Protein AF-A0A9N9GGY7-F1 (afdb_monomer)

Sequence (644 aa):
ASGQHFQDEKFLPKNSSLWRVQKPDIDGEIVWMRIKDICQTPHLFVYENGQAYPEVLQGIVGNCWLVSALTILAAHPTLLHRVIPRWKLQDWSHSTDPGILHTKTFLRDNENHPGIFRFRFYRFGQWIEVVVDDYLPTVNGKLIYAHARNPNEFWCALVEKAYAKLCGCYEALESGSTSDAIVDFTGTVPETLDLERDEGGKINGYTDIELLKYLNKASKTDALMSCSINVPEELQLEGKLTNGLVLGHAYGIKQIYKLKHGLLLMKLHNPWGSGEWNGAWSDDSPEWKNVNEAERKKLALKVADDGDFWMSYEDFIANFSSLTICRHLNVSWYVPGPKWGIRIFEGQWSKKDNTAGGCINNTDTFHQNPQYAFSLTKTTTIIAALMQQDTRDHRLDGVENHTIGFICLRVEDNRVTRIHKPLYDVVSQVIYSDAREVTSSLTLKSGRYVLIPSTFDAGEEGGFLLRLFSSSQLNVIRLTDDVPKKKWYTGKNSDFVGMARVKIMGLNLTHELGSADLNTTLRLLDTKNGKLVNEFSAQAPINDLIGREYVFYVCDPQNAKFKIELLEKSMVKKGTPIGEVSFDISKFTEESRESKFFELTKRVLKVIKTTTVTDDKRKSGEKIVSADLGDLTVRIMYCNGLNG

Structure (mmCIF, N/CA/C/O backbone):
data_AF-A0A9N9GGY7-F1
#
_entry.id   AF-A0A9N9GGY7-F1
#
loop_
_atom_site.group_PDB
_atom_site.id
_atom_site.type_symbol
_atom_site.label_atom_id
_atom_site.label_alt_id
_atom_site.label_comp_id
_atom_site.label_asym_id
_atom_site.label_entity_id
_atom_site.label_seq_id
_atom_site.pdbx_PDB_ins_code
_atom_site.Cartn_x
_atom_site.Cartn_y
_atom_site.Cartn_z
_atom_site.occupancy
_atom_site.B_iso_or_equiv
_atom_site.auth_seq_id
_atom_site.auth_comp_id
_atom_site.auth_asym_id
_atom_site.auth_atom_id
_atom_site.pdbx_PDB_model_num
ATOM 1 N N . ALA A 1 1 ? 10.457 -34.238 -22.328 1.00 53.88 1 ALA A N 1
ATOM 2 C CA . ALA A 1 1 ? 10.155 -32.866 -22.780 1.00 53.88 1 ALA A CA 1
ATOM 3 C C . ALA A 1 1 ? 9.812 -32.931 -24.262 1.00 53.88 1 ALA A C 1
ATOM 5 O O . ALA A 1 1 ? 10.445 -33.713 -24.956 1.00 53.88 1 ALA A O 1
ATOM 6 N N . SER A 1 2 ? 8.815 -32.179 -24.730 1.00 60.44 2 SER A N 1
ATOM 7 C CA . SER A 1 2 ? 8.347 -32.183 -26.129 1.00 60.44 2 SER A CA 1
ATOM 8 C C . SER A 1 2 ? 9.326 -31.538 -27.122 1.00 60.44 2 SER A C 1
ATOM 10 O O . SER A 1 2 ? 9.081 -31.591 -28.321 1.00 60.44 2 SER A O 1
ATOM 12 N N . GLY A 1 3 ? 10.412 -30.915 -26.642 1.00 68.50 3 GLY A N 1
ATOM 13 C CA . GLY A 1 3 ? 11.364 -30.169 -27.476 1.00 68.50 3 GLY A CA 1
ATOM 14 C C . GLY A 1 3 ? 10.823 -28.830 -27.992 1.00 68.50 3 GLY A C 1
ATOM 15 O O . GLY A 1 3 ? 11.491 -28.171 -28.775 1.00 68.50 3 GLY A O 1
ATOM 16 N N . GLN A 1 4 ? 9.623 -28.429 -27.562 1.00 77.12 4 GLN A N 1
ATOM 17 C CA . GLN A 1 4 ? 8.985 -27.171 -27.942 1.00 77.12 4 GLN A CA 1
ATOM 18 C C . GLN A 1 4 ? 9.178 -26.119 -26.845 1.00 77.12 4 GLN A C 1
ATOM 20 O O . GLN A 1 4 ? 9.103 -26.445 -25.656 1.00 77.12 4 GLN A O 1
ATOM 25 N N . HIS A 1 5 ? 9.396 -24.863 -27.242 1.00 86.19 5 HIS A N 1
ATOM 26 C CA . HIS A 1 5 ? 9.394 -23.732 -26.313 1.00 86.19 5 HIS A CA 1
ATOM 27 C C . HIS A 1 5 ? 8.000 -23.547 -25.708 1.00 86.19 5 HIS A C 1
ATOM 29 O O . HIS A 1 5 ? 6.986 -23.739 -26.383 1.00 86.19 5 HIS A O 1
ATOM 35 N N . PHE A 1 6 ? 7.950 -23.149 -24.440 1.00 93.75 6 PHE A N 1
ATOM 36 C CA . PHE A 1 6 ? 6.700 -22.911 -23.731 1.00 93.75 6 PHE A CA 1
ATOM 37 C C . PHE A 1 6 ? 5.877 -21.818 -24.421 1.00 93.75 6 PHE A C 1
ATOM 39 O O . PHE A 1 6 ? 6.426 -20.813 -24.866 1.00 93.75 6 PHE A O 1
ATOM 46 N N . GLN A 1 7 ? 4.567 -22.013 -24.521 1.00 95.12 7 GLN A N 1
ATOM 47 C CA . GLN A 1 7 ? 3.625 -20.997 -24.973 1.00 95.12 7 GLN A CA 1
ATOM 48 C C . GLN A 1 7 ? 2.514 -20.892 -23.934 1.00 95.12 7 GLN A C 1
ATOM 50 O O . GLN A 1 7 ? 1.951 -21.897 -23.502 1.00 95.12 7 GLN A O 1
ATOM 55 N N . ASP A 1 8 ? 2.219 -19.672 -23.519 1.00 96.19 8 ASP A N 1
ATOM 56 C CA . ASP A 1 8 ? 1.268 -19.384 -22.466 1.00 96.19 8 ASP A CA 1
ATOM 57 C C . ASP A 1 8 ? -0.163 -19.396 -23.005 1.00 96.19 8 ASP A C 1
ATOM 59 O O . ASP A 1 8 ? -0.653 -18.430 -23.591 1.00 96.19 8 ASP A O 1
ATOM 63 N N . GLU A 1 9 ? -0.871 -20.496 -22.766 1.00 95.50 9 GLU A N 1
ATOM 64 C CA . GLU A 1 9 ? -2.261 -20.673 -23.198 1.00 95.50 9 GLU A CA 1
ATOM 65 C C . GLU A 1 9 ? -3.229 -19.659 -22.561 1.00 95.50 9 GLU A C 1
ATOM 67 O O . GLU A 1 9 ? -4.305 -19.407 -23.102 1.00 95.50 9 GLU A O 1
ATOM 72 N N . LYS A 1 10 ? -2.855 -19.058 -21.421 1.00 94.88 10 LYS A N 1
ATOM 73 C CA . LYS A 1 10 ? -3.687 -18.083 -20.696 1.00 94.88 10 LYS A CA 1
ATOM 74 C C . LYS A 1 10 ? -3.379 -16.632 -21.064 1.00 94.88 10 LYS A C 1
ATOM 76 O O . LYS A 1 10 ? -4.157 -15.755 -20.704 1.00 94.88 10 LYS A O 1
ATOM 81 N N . PHE A 1 11 ? -2.273 -16.370 -21.757 1.00 97.12 11 PHE A N 1
ATOM 82 C CA . PHE A 1 11 ? -1.867 -15.029 -22.181 1.00 97.12 11 PHE A CA 1
ATOM 83 C C . PHE A 1 11 ? -1.148 -15.102 -23.529 1.00 97.12 11 PHE A C 1
ATOM 85 O O . PHE A 1 11 ? 0.064 -14.938 -23.643 1.00 97.12 11 PHE A O 1
ATOM 92 N N . LEU A 1 12 ? -1.935 -15.416 -24.557 1.00 96.88 12 LEU A N 1
ATOM 93 C CA . LEU A 1 12 ? -1.436 -15.679 -25.903 1.00 96.88 12 LEU A CA 1
ATOM 94 C C . LEU A 1 12 ? -0.832 -14.416 -26.547 1.00 96.88 12 LEU A C 1
ATOM 96 O O . LEU A 1 12 ? -1.316 -13.313 -26.278 1.00 96.88 12 LEU A O 1
ATOM 100 N N . PRO A 1 13 ? 0.138 -14.559 -27.466 1.00 96.62 13 PRO A N 1
ATOM 101 C CA . PRO A 1 13 ? 0.704 -13.451 -28.236 1.00 96.62 13 PRO A CA 1
ATOM 102 C C . PRO A 1 13 ? -0.291 -12.940 -29.297 1.00 96.62 13 PRO A C 1
ATOM 104 O O . PRO A 1 13 ? -0.178 -13.229 -30.486 1.00 96.62 13 PRO A O 1
ATOM 107 N N . LYS A 1 14 ? -1.332 -12.230 -28.856 1.00 95.50 14 LYS A N 1
ATOM 108 C CA . LYS A 1 14 ? -2.414 -11.689 -29.694 1.00 95.50 14 LYS A CA 1
ATOM 109 C C . LYS A 1 14 ? -2.867 -10.320 -29.200 1.00 95.50 14 LYS A C 1
ATOM 111 O O . LYS A 1 14 ? -2.635 -9.960 -28.049 1.00 95.50 14 LYS A O 1
ATOM 116 N N . ASN A 1 15 ? -3.595 -9.600 -30.051 1.00 94.19 15 ASN A N 1
ATOM 117 C CA . ASN A 1 15 ? -4.080 -8.247 -29.766 1.00 94.19 15 ASN A CA 1
ATOM 118 C C . ASN A 1 15 ? -4.871 -8.146 -28.457 1.00 94.19 15 ASN A C 1
ATOM 120 O O . ASN A 1 15 ? -4.660 -7.198 -27.720 1.00 94.19 15 ASN A O 1
ATOM 124 N N . SER A 1 16 ? -5.685 -9.148 -28.098 1.00 94.12 16 SER A N 1
ATOM 125 C CA . SER A 1 16 ? -6.466 -9.115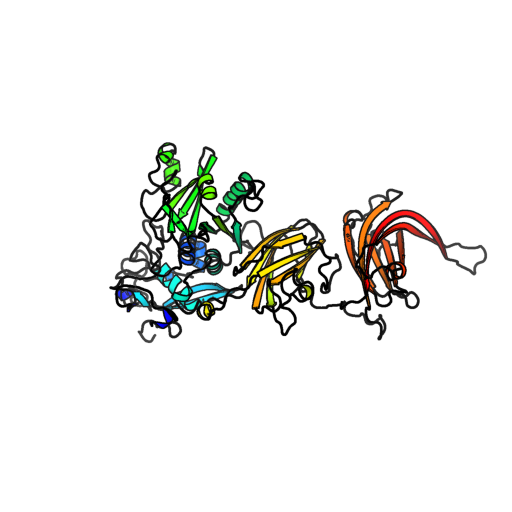 -26.846 1.00 94.12 16 SER A CA 1
ATOM 126 C C . SER A 1 16 ? -5.619 -9.110 -25.566 1.00 94.12 16 SER A C 1
ATOM 128 O O . SER A 1 16 ? -6.142 -8.838 -24.492 1.00 94.12 16 SER A O 1
ATOM 130 N N . SER A 1 17 ? -4.342 -9.492 -25.660 1.00 96.19 17 SER A N 1
ATOM 131 C CA . SER A 1 17 ? -3.378 -9.428 -24.553 1.00 96.19 17 SER A CA 1
ATOM 132 C C . SER A 1 17 ? -2.700 -8.056 -24.478 1.00 96.19 17 SER A C 1
ATOM 134 O O . SER A 1 17 ? -2.134 -7.704 -23.448 1.00 96.19 17 SER A O 1
ATOM 136 N N . LEU A 1 18 ? -2.771 -7.275 -25.558 1.00 94.94 18 LEU A N 1
ATOM 137 C CA . LEU A 1 18 ? -2.238 -5.921 -25.656 1.00 94.94 18 LEU A CA 1
ATOM 138 C C . LEU A 1 18 ? -3.309 -4.889 -25.285 1.00 94.94 18 LEU A C 1
ATOM 140 O O . LEU A 1 18 ? -3.083 -4.086 -24.388 1.00 94.94 18 LEU A O 1
ATOM 144 N N . TRP A 1 19 ? -4.483 -4.968 -25.915 1.00 92.06 19 TRP A N 1
ATOM 145 C CA . TRP A 1 19 ? -5.620 -4.072 -25.700 1.00 92.06 19 TRP A CA 1
ATOM 146 C C . TRP A 1 19 ? -6.959 -4.794 -25.901 1.00 92.06 19 TRP A C 1
ATOM 148 O O . TRP A 1 19 ? -7.061 -5.791 -26.623 1.00 92.06 19 TRP A O 1
ATOM 158 N N . ARG A 1 20 ? -8.006 -4.270 -25.270 1.00 88.25 20 ARG A N 1
ATOM 159 C CA . ARG A 1 20 ? -9.410 -4.654 -25.434 1.00 88.25 20 ARG A CA 1
ATOM 160 C C . ARG A 1 20 ? -10.246 -3.517 -26.008 1.00 88.25 20 ARG A C 1
ATOM 162 O O . ARG A 1 20 ? -11.135 -3.806 -26.804 1.00 88.25 20 ARG A O 1
ATOM 169 N N . VAL A 1 21 ? -9.966 -2.269 -25.624 1.00 85.62 21 VAL A N 1
ATOM 170 C CA . VAL A 1 21 ? -10.785 -1.110 -26.003 1.00 85.62 21 VAL A CA 1
ATOM 171 C C . VAL A 1 21 ? -10.124 -0.340 -27.138 1.00 85.62 21 VAL A C 1
ATOM 173 O O . VAL A 1 21 ? -10.692 -0.254 -28.229 1.00 85.62 21 VAL A O 1
ATOM 176 N N . GLN A 1 22 ? -8.909 0.161 -26.926 1.00 81.69 22 GLN A N 1
ATOM 177 C CA . GLN A 1 22 ? -8.227 1.035 -27.871 1.00 81.69 22 GLN A CA 1
ATOM 178 C C . GLN A 1 22 ? -6.884 0.452 -28.312 1.00 81.69 22 GLN A C 1
ATOM 180 O O . GLN A 1 22 ? -6.015 0.118 -27.513 1.00 81.69 22 GLN A O 1
ATOM 185 N N . LYS A 1 23 ? -6.690 0.350 -29.633 1.00 86.75 23 LYS A N 1
ATOM 186 C CA . LYS A 1 23 ? -5.376 0.013 -30.188 1.00 86.75 23 LYS A CA 1
ATOM 187 C C . LYS A 1 23 ? -4.402 1.167 -29.885 1.00 86.75 23 LYS A C 1
ATOM 189 O O . LYS A 1 23 ? -4.764 2.305 -30.185 1.00 86.75 23 LYS A O 1
ATOM 194 N N . PRO A 1 24 ? -3.182 0.890 -29.387 1.00 84.44 24 PRO A N 1
ATOM 195 C CA . PRO A 1 24 ? -2.157 1.913 -29.208 1.00 84.44 24 PRO A CA 1
ATOM 196 C C . PRO A 1 24 ? -1.877 2.660 -30.514 1.00 84.44 24 PRO A C 1
ATOM 198 O O . PRO A 1 24 ? -1.755 2.032 -31.573 1.00 84.44 24 PRO A O 1
ATOM 201 N N . ASP A 1 25 ? -1.764 3.983 -30.425 1.00 85.94 25 ASP A N 1
ATOM 202 C CA . ASP A 1 25 ? -1.368 4.831 -31.546 1.00 85.94 25 ASP A CA 1
ATOM 203 C C . ASP A 1 25 ? 0.149 4.716 -31.747 1.00 85.94 25 ASP A C 1
ATOM 205 O O . ASP A 1 25 ? 0.944 5.347 -31.051 1.00 85.94 25 ASP A O 1
ATOM 209 N N . ILE A 1 26 ? 0.555 3.798 -32.623 1.00 87.94 26 ILE A N 1
ATOM 210 C CA . ILE A 1 26 ? 1.958 3.521 -32.927 1.00 87.94 26 ILE A CA 1
ATOM 211 C C . ILE A 1 26 ? 2.148 3.309 -34.425 1.00 87.94 26 ILE A C 1
ATOM 213 O O . ILE A 1 26 ? 1.407 2.561 -35.072 1.00 87.94 26 ILE A O 1
ATOM 217 N N . ASP A 1 27 ? 3.195 3.934 -34.957 1.00 87.38 27 ASP A N 1
ATOM 218 C CA . ASP A 1 27 ? 3.626 3.750 -36.335 1.00 87.38 27 ASP A CA 1
ATOM 219 C C . ASP A 1 27 ? 4.287 2.378 -36.515 1.00 87.38 27 ASP A C 1
ATOM 221 O O . ASP A 1 27 ? 5.398 2.126 -36.045 1.00 87.38 27 ASP A O 1
ATOM 225 N N . GLY A 1 28 ? 3.609 1.489 -37.240 1.00 89.88 28 GLY A N 1
ATOM 226 C CA . GLY A 1 28 ? 4.115 0.167 -37.607 1.00 89.88 28 GLY A CA 1
ATOM 227 C C . GLY A 1 28 ? 3.215 -0.987 -37.168 1.00 89.88 28 GLY A C 1
ATOM 228 O O . GLY A 1 28 ? 2.202 -0.820 -36.487 1.00 89.88 28 GLY A O 1
ATOM 229 N N . GLU A 1 29 ? 3.573 -2.193 -37.605 1.00 93.38 29 GLU A N 1
ATOM 230 C CA . GLU A 1 29 ? 2.878 -3.417 -37.210 1.00 93.38 29 GLU A CA 1
ATOM 231 C C . GLU A 1 29 ? 3.470 -3.966 -35.910 1.00 93.38 29 GLU A C 1
ATOM 233 O O . GLU A 1 29 ? 4.682 -4.165 -35.805 1.00 93.38 29 GLU A O 1
ATOM 238 N N . ILE A 1 30 ? 2.603 -4.224 -34.925 1.00 95.88 30 ILE A N 1
ATOM 239 C CA . ILE A 1 30 ? 3.008 -4.865 -33.675 1.00 95.88 30 ILE A CA 1
ATOM 240 C C . ILE A 1 30 ? 3.144 -6.365 -33.922 1.00 95.88 30 ILE A C 1
ATOM 242 O O . ILE A 1 30 ? 2.159 -7.047 -34.207 1.00 95.88 30 ILE A O 1
ATOM 246 N N . VAL A 1 31 ? 4.356 -6.882 -33.744 1.00 96.88 31 VAL A N 1
ATOM 247 C CA . VAL A 1 31 ? 4.686 -8.300 -33.887 1.00 96.88 31 VAL A CA 1
ATOM 248 C C . VAL A 1 31 ? 5.181 -8.836 -32.550 1.00 96.88 31 VAL A C 1
ATOM 250 O O . VAL A 1 31 ? 6.067 -8.259 -31.918 1.00 96.88 31 VAL A O 1
ATOM 253 N N . TRP A 1 32 ? 4.626 -9.960 -32.106 1.00 97.88 32 TRP A N 1
ATOM 254 C CA . TRP A 1 32 ? 5.144 -10.679 -30.945 1.00 97.88 32 TRP A CA 1
ATOM 255 C C . TRP A 1 32 ? 6.344 -11.527 -31.365 1.00 97.88 32 TRP A C 1
ATOM 257 O O . TRP A 1 32 ? 6.201 -12.427 -32.190 1.00 97.88 32 TRP A O 1
ATOM 267 N N . MET A 1 33 ? 7.513 -11.266 -30.787 1.00 97.75 33 MET A N 1
ATOM 268 C CA . MET A 1 33 ? 8.752 -11.992 -31.088 1.00 97.75 33 MET A CA 1
ATOM 269 C C . MET A 1 33 ? 9.277 -12.690 -29.834 1.00 97.75 33 MET A C 1
ATOM 271 O O . MET A 1 33 ? 9.121 -12.166 -28.732 1.00 97.75 33 MET A O 1
ATOM 275 N N . ARG A 1 34 ? 9.885 -13.876 -29.971 1.00 96.56 34 ARG A N 1
ATOM 276 C CA . ARG A 1 34 ? 10.609 -14.500 -28.850 1.00 96.56 34 ARG A CA 1
ATOM 277 C C . ARG A 1 34 ? 11.863 -13.683 -28.567 1.00 96.56 34 ARG A C 1
ATOM 279 O O . ARG A 1 34 ? 12.460 -13.145 -29.495 1.00 96.56 34 ARG A O 1
ATOM 286 N N . ILE A 1 35 ? 12.339 -13.686 -27.326 1.00 95.88 35 ILE A N 1
ATOM 287 C CA . ILE A 1 35 ? 13.597 -13.007 -26.972 1.00 95.88 35 ILE A CA 1
ATOM 288 C C . ILE A 1 35 ? 14.769 -13.497 -27.832 1.00 95.88 35 ILE A C 1
ATOM 290 O O . ILE A 1 35 ? 15.585 -12.682 -28.259 1.00 95.88 35 ILE A O 1
ATOM 294 N N . LYS A 1 36 ? 14.805 -14.790 -28.177 1.00 92.12 36 LYS A N 1
ATOM 295 C CA . LYS A 1 36 ? 15.852 -15.343 -29.047 1.00 92.12 36 LYS A CA 1
ATOM 296 C C . LYS A 1 36 ? 15.897 -14.753 -30.458 1.00 92.12 36 LYS A C 1
ATOM 298 O O . LYS A 1 36 ? 16.959 -14.728 -31.072 1.00 92.12 36 LYS A O 1
ATOM 303 N N . ASP A 1 37 ? 14.762 -14.252 -30.944 1.00 94.31 37 ASP A N 1
ATOM 304 C CA . ASP A 1 37 ? 14.644 -13.614 -32.258 1.00 94.31 37 ASP A CA 1
ATOM 305 C C . ASP A 1 37 ? 14.967 -12.106 -32.190 1.00 94.31 37 ASP A C 1
ATOM 307 O O . ASP A 1 37 ? 15.123 -11.459 -33.223 1.00 94.31 37 ASP A O 1
ATOM 311 N N . ILE A 1 38 ? 15.059 -11.543 -30.977 1.00 94.25 38 ILE A N 1
ATOM 312 C CA . ILE A 1 38 ? 15.323 -10.120 -30.706 1.00 94.25 38 ILE A CA 1
ATOM 313 C C . ILE A 1 38 ? 16.796 -9.901 -30.322 1.00 94.25 38 ILE A C 1
ATOM 315 O O . ILE A 1 38 ? 17.417 -8.932 -30.757 1.00 94.25 38 ILE A O 1
ATOM 319 N N . CYS A 1 39 ? 17.368 -10.788 -29.502 1.00 92.06 39 CYS A N 1
ATOM 320 C CA . CYS A 1 39 ? 18.697 -10.642 -28.912 1.00 92.06 39 CYS A CA 1
ATOM 321 C C . CYS A 1 39 ? 19.511 -11.938 -29.023 1.00 92.06 39 CYS A C 1
ATOM 323 O O . CYS A 1 39 ? 18.996 -13.036 -28.823 1.00 92.06 39 CYS A O 1
ATOM 325 N N . GLN A 1 40 ? 20.808 -11.802 -29.321 1.00 88.44 40 GLN A N 1
ATOM 326 C CA . GLN A 1 40 ? 21.732 -12.935 -29.460 1.00 88.44 40 GLN A CA 1
ATOM 327 C C . GLN A 1 40 ? 22.234 -13.471 -28.114 1.00 88.44 40 GLN A C 1
ATOM 329 O O . GLN A 1 40 ? 22.435 -14.675 -27.967 1.00 88.44 40 GLN A O 1
ATOM 334 N N . THR A 1 41 ? 22.446 -12.584 -27.140 1.00 88.31 41 THR A N 1
ATOM 335 C CA . THR A 1 41 ? 22.984 -12.914 -25.810 1.00 88.31 41 THR A CA 1
ATOM 336 C C . THR A 1 41 ? 22.065 -12.368 -24.717 1.00 88.31 41 THR A C 1
ATOM 338 O O . THR A 1 41 ? 22.467 -11.467 -23.975 1.00 88.31 41 THR A O 1
ATOM 341 N N . PRO A 1 42 ? 20.809 -12.841 -24.643 1.00 92.38 42 PRO A N 1
ATOM 342 C CA . PRO A 1 42 ? 19.864 -12.342 -23.660 1.00 92.38 42 PRO A CA 1
ATOM 343 C C . PRO A 1 42 ? 20.249 -12.789 -22.253 1.00 92.38 42 PRO A C 1
ATOM 345 O O . PRO A 1 42 ? 20.777 -13.886 -22.054 1.00 92.38 42 PRO A O 1
ATOM 348 N N . HIS A 1 43 ? 19.926 -11.934 -21.292 1.00 91.44 43 HIS A N 1
ATOM 349 C CA . HIS A 1 43 ? 20.014 -12.179 -19.866 1.00 91.44 43 HIS A CA 1
ATOM 350 C C . HIS A 1 43 ? 18.802 -11.584 -19.153 1.00 91.44 43 HIS A C 1
ATOM 352 O O . HIS A 1 43 ? 18.242 -10.562 -19.556 1.00 91.44 43 HIS A O 1
ATOM 358 N N . LEU A 1 44 ? 18.412 -12.189 -18.035 1.00 91.38 44 LEU A N 1
ATOM 359 C CA . LEU A 1 44 ? 17.510 -11.540 -17.094 1.00 91.38 44 LEU A CA 1
ATOM 360 C C . LEU A 1 44 ? 18.190 -10.323 -16.475 1.00 91.38 44 LEU A C 1
ATOM 362 O O . LEU A 1 44 ? 17.573 -9.271 -16.443 1.00 91.38 44 LEU A O 1
ATOM 366 N N . PHE A 1 45 ? 19.443 -10.459 -16.039 1.00 89.12 45 PHE A N 1
ATOM 367 C CA . PHE A 1 45 ? 20.226 -9.375 -15.449 1.00 89.12 45 PHE A CA 1
ATOM 368 C C . PHE A 1 45 ? 21.625 -9.333 -16.046 1.00 89.12 45 PHE A C 1
ATOM 370 O O . PHE A 1 45 ? 22.333 -10.342 -16.032 1.00 89.12 45 PHE A O 1
ATOM 377 N N . VAL A 1 46 ? 22.052 -8.157 -16.499 1.00 85.81 46 VAL A N 1
ATOM 378 C CA . VAL A 1 46 ? 23.421 -7.945 -16.979 1.00 85.81 46 VAL A CA 1
ATOM 379 C C . VAL A 1 46 ? 24.271 -7.371 -15.845 1.00 85.81 46 VAL A C 1
ATOM 381 O O . VAL A 1 46 ? 23.865 -6.447 -15.144 1.00 85.81 46 VAL A O 1
ATOM 384 N N . TYR A 1 47 ? 25.459 -7.946 -15.644 1.00 77.50 47 TYR A N 1
ATOM 385 C CA . TYR A 1 47 ? 26.409 -7.508 -14.623 1.00 77.50 47 TYR A CA 1
ATOM 386 C C . TYR A 1 47 ? 27.622 -6.859 -15.276 1.00 77.50 47 TYR A C 1
ATOM 388 O O . TYR A 1 47 ? 28.362 -7.506 -16.015 1.00 77.50 47 TYR A O 1
ATOM 396 N N . GLU A 1 48 ? 27.886 -5.611 -14.914 1.00 70.31 48 GLU A N 1
ATOM 397 C CA . GLU A 1 48 ? 29.093 -4.889 -15.296 1.00 70.31 48 GLU A CA 1
ATOM 398 C C . GLU A 1 48 ? 29.969 -4.716 -14.050 1.00 70.31 48 GLU A C 1
ATOM 400 O O . GLU A 1 48 ? 29.517 -4.260 -13.001 1.00 70.31 48 GLU A O 1
ATOM 405 N N . ASN A 1 49 ? 31.234 -5.147 -14.116 1.00 65.00 49 ASN A N 1
ATOM 406 C CA . ASN A 1 49 ? 32.174 -5.099 -12.982 1.00 65.00 49 ASN A CA 1
ATOM 407 C C . ASN A 1 49 ? 31.653 -5.761 -11.685 1.00 65.00 49 ASN A C 1
ATOM 409 O O . ASN A 1 49 ? 31.987 -5.345 -10.575 1.00 65.00 49 ASN A O 1
ATOM 413 N N . GLY A 1 50 ? 30.832 -6.808 -11.815 1.00 64.81 50 GLY A N 1
ATOM 414 C CA . GLY A 1 50 ? 30.265 -7.544 -10.681 1.00 64.81 50 GLY A CA 1
ATOM 415 C C . GLY A 1 50 ? 29.069 -6.865 -10.004 1.00 64.81 50 GLY A C 1
ATOM 416 O O . GLY A 1 50 ? 28.598 -7.371 -8.984 1.00 64.81 50 GLY A O 1
ATOM 417 N N . GLN A 1 51 ? 28.553 -5.765 -10.560 1.00 62.22 51 GLN A N 1
ATOM 418 C CA . GLN A 1 51 ? 27.327 -5.104 -10.109 1.00 62.22 51 GLN A CA 1
ATOM 419 C C . GLN A 1 51 ? 26.294 -5.075 -11.240 1.00 62.22 51 GLN A C 1
ATOM 421 O O . GLN A 1 51 ? 26.639 -4.891 -12.402 1.00 62.22 51 GLN A O 1
ATOM 426 N N . ALA A 1 52 ? 25.028 -5.302 -10.897 1.00 67.88 52 ALA A N 1
ATOM 427 C CA . ALA A 1 52 ? 23.920 -5.070 -11.814 1.00 67.88 52 ALA A CA 1
ATOM 428 C C . ALA A 1 52 ? 23.386 -3.661 -11.553 1.00 67.88 52 ALA A C 1
ATOM 430 O O . ALA A 1 52 ? 23.141 -3.310 -10.394 1.00 67.88 52 ALA A O 1
ATOM 431 N N . TYR A 1 53 ? 23.179 -2.891 -12.617 1.00 67.56 53 TYR A N 1
ATOM 432 C CA . TYR A 1 53 ? 22.503 -1.595 -12.573 1.00 67.56 53 TYR A CA 1
ATOM 433 C C . TYR A 1 53 ? 21.249 -1.667 -13.447 1.00 67.56 53 TYR A C 1
ATOM 435 O O . TYR A 1 53 ? 21.245 -1.120 -14.546 1.00 67.56 53 TYR A O 1
ATOM 443 N N . PRO A 1 54 ? 20.209 -2.396 -13.003 1.00 71.38 54 PRO A N 1
ATOM 444 C CA . PRO A 1 54 ? 19.010 -2.563 -13.804 1.00 71.38 54 PRO A CA 1
ATOM 445 C C . PRO A 1 54 ? 18.286 -1.216 -13.929 1.00 71.38 54 PRO A C 1
ATOM 447 O O . PRO A 1 54 ? 17.614 -0.763 -13.003 1.00 71.38 54 PRO A O 1
ATOM 450 N N . GLU A 1 55 ? 18.458 -0.563 -15.073 1.00 79.56 55 GLU A N 1
ATOM 451 C CA . GLU A 1 55 ? 17.786 0.683 -15.435 1.00 79.56 55 GLU A CA 1
ATOM 452 C C . GLU A 1 55 ? 16.562 0.355 -16.283 1.00 79.56 55 GLU A C 1
ATOM 454 O O . GLU A 1 55 ? 16.691 -0.259 -17.343 1.00 79.56 55 GLU A O 1
ATOM 459 N N . VAL A 1 56 ? 15.381 0.752 -15.811 1.00 87.25 56 VAL A N 1
ATOM 460 C CA . VAL A 1 56 ? 14.104 0.464 -16.470 1.00 87.25 56 VAL A CA 1
ATOM 461 C C . VAL A 1 56 ? 13.602 1.721 -17.158 1.00 87.25 56 VAL A C 1
ATOM 463 O O . VAL A 1 56 ? 13.527 2.776 -16.534 1.00 87.25 56 VAL A O 1
ATOM 466 N N . LEU A 1 57 ? 13.241 1.584 -18.429 1.00 89.19 57 LEU A N 1
ATOM 467 C CA . LEU A 1 57 ? 12.683 2.645 -19.252 1.00 89.19 57 LEU A CA 1
ATOM 468 C C . LEU A 1 57 ? 11.220 2.342 -19.562 1.00 89.19 57 LEU A C 1
ATOM 470 O O . LEU A 1 57 ? 10.862 1.196 -19.852 1.00 89.19 57 LEU A O 1
ATOM 474 N N . GLN A 1 58 ? 10.380 3.374 -19.509 1.00 91.50 58 GLN A N 1
ATOM 475 C CA . GLN A 1 58 ? 8.980 3.280 -19.913 1.00 91.50 58 GLN A CA 1
ATOM 476 C C . GLN A 1 58 ? 8.858 3.106 -21.435 1.00 91.50 58 GLN A C 1
ATOM 478 O O . GLN A 1 58 ? 9.614 3.692 -22.209 1.00 91.50 58 GLN A O 1
ATOM 483 N N . GLY A 1 59 ? 7.896 2.283 -21.858 1.00 91.81 59 GLY A N 1
ATOM 484 C CA . GLY A 1 59 ? 7.504 2.157 -23.262 1.00 91.81 59 GLY A CA 1
ATOM 485 C C . GLY A 1 59 ? 6.333 3.070 -23.633 1.00 91.81 59 GLY A C 1
ATOM 486 O O . GLY A 1 59 ? 6.165 4.151 -23.081 1.00 91.81 59 GLY A O 1
ATOM 487 N N . ILE A 1 60 ? 5.490 2.616 -24.561 1.00 89.75 60 ILE A N 1
ATOM 488 C CA . ILE A 1 60 ? 4.391 3.416 -25.126 1.00 89.75 60 ILE A CA 1
ATOM 489 C C . ILE A 1 60 ? 3.143 3.510 -24.243 1.00 89.75 60 ILE A C 1
ATOM 491 O O . ILE A 1 60 ? 2.272 4.329 -24.506 1.00 89.75 60 ILE A O 1
ATOM 495 N N . VAL A 1 61 ? 3.007 2.640 -23.242 1.00 89.00 61 VAL A N 1
ATOM 496 C CA . VAL A 1 61 ? 1.832 2.637 -22.362 1.00 89.00 61 VAL A CA 1
ATOM 497 C C . VAL A 1 61 ? 2.033 3.636 -21.225 1.00 89.00 61 VAL A C 1
ATOM 499 O O . VAL A 1 61 ? 3.133 3.750 -20.679 1.00 89.00 61 VAL A O 1
ATOM 502 N N . GLY A 1 62 ? 0.971 4.344 -20.837 1.00 86.88 62 GLY A N 1
ATOM 503 C CA . GLY A 1 62 ? 0.954 5.285 -19.713 1.00 86.88 62 GLY A CA 1
ATOM 504 C C . GLY A 1 62 ? 1.024 4.600 -18.341 1.00 86.88 62 GLY A C 1
ATOM 505 O O . GLY A 1 62 ? 0.140 4.781 -17.507 1.00 86.88 62 GLY A O 1
ATOM 506 N N . ASN A 1 63 ? 2.041 3.766 -18.100 1.00 89.44 63 ASN A N 1
ATOM 507 C CA . ASN A 1 63 ? 2.227 2.999 -16.865 1.00 89.44 63 ASN A CA 1
ATOM 508 C C . ASN A 1 63 ? 3.442 3.458 -16.040 1.00 89.44 63 ASN A C 1
ATOM 510 O O . ASN A 1 63 ? 4.056 2.652 -15.336 1.00 89.44 63 ASN A O 1
ATOM 514 N N . CYS A 1 64 ? 3.774 4.752 -16.088 1.00 89.25 64 CYS A N 1
ATOM 515 C CA . CYS A 1 64 ? 4.876 5.359 -15.331 1.00 89.25 64 CYS A CA 1
ATOM 516 C C . CYS A 1 64 ? 4.887 4.939 -13.848 1.00 89.25 64 CYS A C 1
ATOM 518 O O . CYS A 1 64 ? 5.945 4.675 -13.284 1.00 89.25 64 CYS A O 1
ATOM 520 N N . TRP A 1 65 ? 3.710 4.776 -13.237 1.00 92.75 65 TRP A N 1
ATOM 521 C CA . TRP A 1 65 ? 3.526 4.275 -11.874 1.00 92.75 65 TRP A CA 1
ATOM 522 C C . TRP A 1 65 ? 4.159 2.893 -11.632 1.00 92.75 65 TRP A C 1
ATOM 524 O O . TRP A 1 65 ? 4.790 2.660 -10.600 1.00 92.75 65 TRP A O 1
ATOM 534 N N . LEU A 1 66 ? 4.026 1.975 -12.591 1.00 94.44 66 LEU A N 1
ATOM 535 C CA . LEU A 1 66 ? 4.592 0.632 -12.536 1.00 94.44 66 LEU A CA 1
ATOM 536 C C . LEU A 1 66 ? 6.098 0.679 -12.787 1.00 94.44 66 LEU A C 1
ATOM 538 O O . LEU A 1 66 ? 6.865 0.072 -12.041 1.00 94.44 66 LEU A O 1
ATOM 542 N N . VAL A 1 67 ? 6.526 1.419 -13.812 1.00 92.44 67 VAL A N 1
ATOM 543 C CA . VAL A 1 67 ? 7.942 1.534 -14.189 1.00 92.44 67 VAL A CA 1
ATOM 544 C C . VAL A 1 67 ? 8.751 2.185 -13.070 1.00 92.44 67 VAL A C 1
ATOM 546 O O . VAL A 1 67 ? 9.788 1.655 -12.680 1.00 92.44 67 VAL A O 1
ATOM 549 N N . SER A 1 68 ? 8.237 3.248 -12.451 1.00 90.94 68 SER A N 1
ATOM 550 C CA . SER A 1 68 ? 8.858 3.869 -11.277 1.00 90.94 68 SER A CA 1
ATOM 551 C C . SER A 1 68 ? 8.975 2.902 -10.104 1.00 90.94 68 SER A C 1
ATOM 553 O O . SER A 1 68 ? 10.019 2.856 -9.450 1.00 90.94 68 SER A O 1
ATOM 555 N N . ALA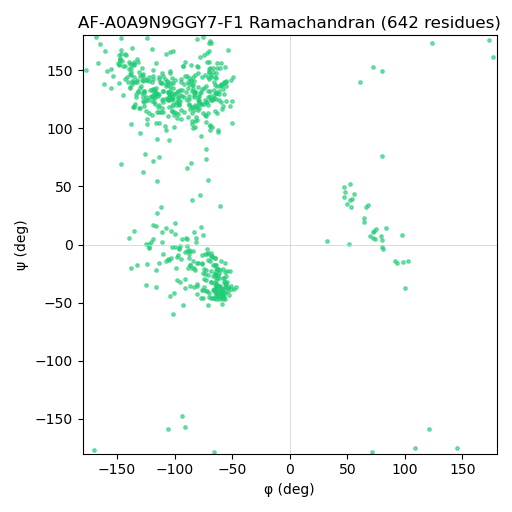 A 1 69 ? 7.962 2.063 -9.861 1.00 93.12 69 ALA A N 1
ATOM 556 C CA . ALA A 1 69 ? 8.054 1.007 -8.856 1.00 93.12 69 ALA A CA 1
ATOM 557 C C . ALA A 1 69 ? 9.119 -0.049 -9.207 1.00 93.12 69 ALA A C 1
ATOM 559 O O . ALA A 1 69 ? 9.854 -0.483 -8.318 1.00 93.12 69 ALA A O 1
ATOM 560 N N . LEU A 1 70 ? 9.250 -0.434 -10.483 1.00 92.38 70 LEU A N 1
ATOM 561 C CA . LEU A 1 70 ? 10.301 -1.346 -10.950 1.00 92.38 70 LEU A CA 1
ATOM 562 C C . LEU A 1 70 ? 11.697 -0.739 -10.773 1.00 92.38 70 LEU A C 1
ATOM 564 O O . LEU A 1 70 ? 12.592 -1.442 -10.308 1.00 92.38 70 LEU A O 1
ATOM 568 N N . THR A 1 71 ? 11.884 0.553 -11.046 1.00 87.94 71 THR A N 1
ATOM 569 C CA . THR A 1 71 ? 13.161 1.243 -10.809 1.00 87.94 71 THR A CA 1
ATOM 570 C C . THR A 1 71 ? 13.507 1.306 -9.319 1.00 87.94 71 THR A C 1
ATOM 572 O O . THR A 1 71 ? 14.651 1.068 -8.924 1.00 87.94 71 THR A O 1
ATOM 575 N N . ILE A 1 72 ? 12.525 1.566 -8.452 1.00 88.94 72 ILE A N 1
ATOM 576 C CA . ILE A 1 72 ? 12.737 1.511 -7.000 1.00 88.94 72 ILE A CA 1
ATOM 577 C C . ILE A 1 72 ? 13.114 0.084 -6.567 1.00 88.94 72 ILE A C 1
ATOM 579 O O . ILE A 1 72 ? 14.036 -0.104 -5.769 1.00 88.94 72 ILE A O 1
ATOM 583 N N . LEU A 1 73 ? 12.442 -0.935 -7.110 1.00 88.81 73 LEU A N 1
ATOM 584 C CA . LEU A 1 73 ? 12.710 -2.344 -6.814 1.00 88.81 73 LEU A CA 1
ATOM 585 C C . LEU A 1 73 ? 14.100 -2.788 -7.300 1.00 88.81 73 LEU A C 1
ATOM 587 O O . LEU A 1 73 ? 14.787 -3.525 -6.593 1.00 88.81 73 LEU A O 1
ATOM 591 N N . ALA A 1 74 ? 14.530 -2.308 -8.466 1.00 85.62 74 ALA A N 1
ATOM 592 C CA . ALA A 1 74 ? 15.853 -2.522 -9.047 1.00 85.62 74 ALA A CA 1
ATOM 593 C C . ALA A 1 74 ? 16.987 -2.066 -8.113 1.00 85.62 74 ALA A C 1
ATOM 595 O O . ALA A 1 74 ? 18.002 -2.753 -7.988 1.00 85.62 74 ALA A O 1
ATOM 596 N N . ALA A 1 75 ? 16.781 -0.972 -7.374 1.00 81.94 75 ALA A N 1
ATOM 597 C CA . ALA A 1 75 ? 17.720 -0.497 -6.357 1.00 81.94 75 ALA A CA 1
ATOM 598 C C . ALA A 1 75 ? 17.767 -1.377 -5.086 1.00 81.94 75 ALA A C 1
ATOM 600 O O . ALA A 1 75 ? 18.642 -1.189 -4.240 1.00 81.94 75 ALA A O 1
ATOM 601 N N . HIS A 1 76 ? 16.866 -2.360 -4.946 1.00 84.00 76 HIS A N 1
ATOM 602 C CA . HIS A 1 76 ? 16.743 -3.233 -3.773 1.00 84.00 76 HIS A CA 1
ATOM 603 C C . HIS A 1 76 ? 16.793 -4.727 -4.163 1.00 84.00 76 HIS A C 1
ATOM 605 O O . HIS A 1 76 ? 15.766 -5.419 -4.143 1.00 84.00 76 HIS A O 1
ATOM 611 N N . PRO A 1 77 ? 17.987 -5.293 -4.444 1.00 82.38 77 PRO A N 1
ATOM 612 C CA . PRO A 1 77 ? 18.130 -6.656 -4.974 1.00 82.38 77 PRO A CA 1
ATOM 613 C C . PRO A 1 77 ? 17.466 -7.753 -4.128 1.00 82.38 77 PRO A C 1
ATOM 615 O O . PRO A 1 77 ? 16.946 -8.737 -4.652 1.00 82.38 77 PRO A O 1
ATOM 618 N N . THR A 1 78 ? 17.447 -7.598 -2.800 1.00 83.25 78 THR A N 1
ATOM 619 C CA . THR A 1 78 ? 16.815 -8.563 -1.884 1.00 83.25 78 THR A CA 1
ATOM 620 C C . THR A 1 78 ? 15.298 -8.634 -2.054 1.00 83.25 78 THR A C 1
ATOM 622 O O . THR A 1 78 ? 14.719 -9.711 -1.889 1.00 83.25 78 THR A O 1
ATOM 625 N N . LEU A 1 79 ? 14.658 -7.513 -2.394 1.00 86.62 79 LEU A N 1
ATOM 626 C CA . LEU A 1 79 ? 13.228 -7.424 -2.674 1.00 86.62 79 LEU A CA 1
ATOM 627 C C . LEU A 1 79 ? 12.933 -7.886 -4.097 1.00 86.62 79 LEU A C 1
ATOM 629 O O . LEU A 1 79 ? 12.029 -8.696 -4.293 1.00 86.62 79 LEU A O 1
ATOM 633 N N . LEU A 1 80 ? 13.762 -7.488 -5.062 1.00 88.62 80 LEU A N 1
ATOM 634 C CA . LEU A 1 80 ? 13.661 -7.940 -6.448 1.00 88.62 80 LEU A CA 1
ATOM 635 C C . LEU A 1 80 ? 13.705 -9.471 -6.563 1.00 88.62 80 LEU A C 1
ATOM 637 O O . LEU A 1 80 ? 12.902 -10.075 -7.270 1.00 88.62 80 LEU A O 1
ATOM 641 N N . HIS A 1 81 ? 14.566 -10.137 -5.787 1.00 87.50 81 HIS A N 1
ATOM 642 C CA . HIS A 1 81 ? 14.634 -11.602 -5.737 1.00 87.50 81 HIS A CA 1
ATOM 643 C C . HIS A 1 81 ? 13.370 -12.278 -5.176 1.00 87.50 81 HIS A C 1
ATOM 645 O O . HIS A 1 81 ? 13.197 -13.486 -5.364 1.00 87.50 81 HIS A O 1
ATOM 651 N N . ARG A 1 82 ? 12.492 -11.546 -4.472 1.00 90.31 82 ARG A N 1
ATOM 652 C CA . ARG A 1 82 ? 11.178 -12.070 -4.063 1.00 90.31 82 ARG A CA 1
ATOM 653 C C . ARG A 1 82 ? 10.215 -12.102 -5.241 1.00 90.31 82 ARG A C 1
ATOM 655 O O . ARG A 1 82 ? 9.505 -13.096 -5.376 1.00 90.31 82 ARG A O 1
ATOM 662 N N . VAL A 1 83 ? 10.254 -11.073 -6.090 1.00 95.19 83 VAL A N 1
ATOM 663 C CA . VAL A 1 83 ? 9.461 -10.980 -7.325 1.00 95.19 83 VAL A CA 1
ATOM 664 C C . VAL A 1 83 ? 9.977 -11.948 -8.385 1.00 95.19 83 VAL A C 1
ATOM 666 O O . VAL A 1 83 ? 9.177 -12.613 -9.033 1.00 95.19 83 VAL A O 1
ATOM 669 N N . ILE A 1 84 ? 11.300 -12.103 -8.517 1.00 94.50 84 ILE A N 1
ATOM 670 C CA . ILE A 1 84 ? 11.941 -12.999 -9.495 1.00 94.50 84 ILE A CA 1
ATOM 671 C C . ILE A 1 84 ? 12.670 -14.146 -8.770 1.00 94.50 84 ILE A C 1
ATOM 673 O O . ILE A 1 84 ? 13.901 -14.156 -8.626 1.00 94.50 84 ILE A O 1
ATOM 677 N N . PRO A 1 85 ? 11.928 -15.145 -8.254 1.00 91.56 85 PRO A N 1
ATOM 678 C CA . PRO A 1 85 ? 12.487 -16.164 -7.380 1.00 91.56 85 PRO A CA 1
ATOM 679 C C . PRO A 1 85 ? 13.451 -17.087 -8.123 1.00 91.56 85 PRO A C 1
ATOM 681 O O . PRO A 1 85 ? 13.073 -17.801 -9.058 1.00 91.56 85 PRO A O 1
ATOM 684 N N . ARG A 1 86 ? 14.686 -17.182 -7.615 1.00 88.06 86 ARG A N 1
ATOM 685 C CA . ARG A 1 86 ? 15.763 -17.995 -8.211 1.00 88.06 86 ARG A CA 1
ATOM 686 C C . ARG A 1 86 ? 16.024 -17.609 -9.672 1.00 88.06 86 ARG A C 1
ATOM 688 O O . ARG A 1 86 ? 16.173 -18.497 -10.503 1.00 88.06 86 ARG A O 1
ATOM 695 N N . TRP A 1 87 ? 16.064 -16.310 -9.972 1.00 88.94 87 TRP A N 1
ATOM 696 C CA . TRP A 1 87 ? 16.261 -15.792 -11.331 1.00 88.94 87 TRP A CA 1
ATOM 697 C C . TRP A 1 87 ? 17.436 -16.453 -12.070 1.00 88.94 87 TRP A C 1
ATOM 699 O O . TRP A 1 87 ? 17.272 -16.815 -13.221 1.00 88.94 87 TRP A O 1
ATOM 709 N N . LYS A 1 88 ? 18.558 -16.764 -11.399 1.00 85.81 88 LYS A N 1
ATOM 710 C CA . LYS A 1 88 ? 19.705 -17.479 -12.007 1.00 85.81 88 LYS A CA 1
ATOM 711 C C . LYS A 1 88 ? 19.353 -18.842 -12.614 1.00 85.81 88 LYS A C 1
ATOM 713 O O . LYS A 1 88 ? 20.025 -19.307 -13.517 1.00 85.81 88 LYS A O 1
ATOM 718 N N . LEU A 1 89 ? 18.326 -19.513 -12.086 1.00 85.69 89 LEU A N 1
ATOM 719 C CA . LEU A 1 89 ? 17.822 -20.785 -12.621 1.00 85.69 89 LEU A CA 1
ATOM 720 C C . LEU A 1 89 ? 16.787 -20.592 -13.730 1.00 85.69 89 LEU A C 1
ATOM 722 O O . LEU A 1 89 ? 16.289 -21.584 -14.255 1.00 85.69 89 LEU A O 1
ATOM 726 N N . GLN A 1 90 ? 16.386 -19.357 -14.001 1.00 91.12 90 GLN A N 1
ATOM 727 C CA . GLN A 1 90 ? 15.483 -18.961 -15.077 1.00 91.12 90 GLN A CA 1
ATOM 728 C C . GLN A 1 90 ? 16.231 -18.229 -16.194 1.00 91.12 90 GLN A C 1
ATOM 730 O O . GLN A 1 90 ? 15.664 -18.052 -17.256 1.00 91.12 90 GLN A O 1
ATOM 735 N N . ASP A 1 91 ? 17.462 -17.792 -15.936 1.00 89.19 91 ASP A N 1
ATOM 736 C CA . ASP A 1 91 ? 18.286 -17.064 -16.888 1.00 89.19 91 ASP A CA 1
ATOM 737 C C . ASP A 1 91 ? 18.845 -17.984 -17.984 1.00 89.19 91 ASP A C 1
ATOM 739 O O . ASP A 1 91 ? 18.891 -19.217 -17.837 1.00 89.19 91 ASP A O 1
ATOM 743 N N . TRP A 1 92 ? 19.302 -17.364 -19.066 1.00 87.69 92 TRP A N 1
ATOM 744 C CA . TRP A 1 92 ? 20.116 -18.024 -20.075 1.00 87.69 92 TRP A CA 1
ATOM 745 C C . TRP A 1 92 ? 21.505 -18.335 -19.507 1.00 87.69 92 TRP A C 1
ATOM 747 O O . TRP A 1 92 ? 22.021 -17.627 -18.642 1.00 87.69 92 TRP A O 1
ATOM 757 N N . SER A 1 93 ? 22.107 -19.425 -19.979 1.00 76.44 93 SER A N 1
ATOM 758 C CA . SER A 1 93 ? 23.484 -19.797 -19.651 1.00 76.44 93 SER A CA 1
ATOM 759 C C . SER A 1 93 ? 24.285 -19.960 -20.935 1.00 76.44 93 SER A C 1
ATOM 761 O O . SER A 1 93 ? 24.087 -20.918 -21.688 1.00 76.44 93 SER A O 1
ATOM 763 N N . HIS A 1 94 ? 25.190 -19.014 -21.192 1.00 69.81 94 HIS A N 1
ATOM 764 C CA . HIS A 1 94 ? 25.981 -18.989 -22.420 1.00 69.81 94 HIS A CA 1
ATOM 765 C C . HIS A 1 94 ? 27.317 -19.708 -22.216 1.00 69.81 94 HIS A C 1
ATOM 767 O O . HIS A 1 94 ? 27.852 -19.809 -21.110 1.00 69.81 94 HIS A O 1
ATOM 773 N N . SER A 1 95 ? 27.893 -20.237 -23.297 1.00 57.47 95 SER A N 1
ATOM 774 C CA . SER A 1 95 ? 29.147 -21.006 -23.241 1.00 57.47 95 SER A CA 1
ATOM 775 C C . SER A 1 95 ? 30.368 -20.191 -22.794 1.00 57.47 95 SER A C 1
ATOM 777 O O . SER A 1 95 ? 31.419 -20.766 -22.535 1.00 57.47 95 SER A O 1
ATOM 779 N N . THR A 1 96 ? 30.252 -18.866 -22.739 1.00 59.06 96 THR A N 1
ATOM 780 C CA . THR A 1 96 ? 31.315 -17.928 -22.356 1.00 59.06 96 THR A CA 1
ATOM 781 C C . THR A 1 96 ? 31.268 -17.514 -20.885 1.00 59.06 96 THR A C 1
ATOM 783 O O . THR A 1 96 ? 32.162 -16.795 -20.440 1.00 59.06 96 THR A O 1
ATOM 786 N N . ASP A 1 97 ? 30.265 -17.958 -20.123 1.00 62.78 97 ASP A N 1
ATOM 787 C CA . ASP A 1 97 ? 30.081 -17.537 -18.735 1.00 62.78 97 ASP A CA 1
ATOM 788 C C . ASP A 1 97 ? 31.079 -18.245 -17.795 1.00 62.78 97 ASP A C 1
ATOM 790 O O . ASP A 1 97 ? 31.093 -19.481 -17.704 1.00 62.78 97 ASP A O 1
ATOM 794 N N . PRO A 1 98 ? 31.928 -17.503 -17.058 1.00 50.09 98 PRO A N 1
ATOM 795 C CA . PRO A 1 98 ? 32.943 -18.105 -16.205 1.00 50.09 98 PRO A CA 1
ATOM 796 C C . PRO A 1 98 ? 32.318 -18.871 -15.027 1.00 50.09 98 PRO A C 1
ATOM 798 O O . PRO A 1 98 ? 31.578 -18.313 -14.219 1.00 50.09 98 PRO A O 1
ATOM 801 N N . GLY A 1 99 ? 32.675 -20.154 -14.885 1.00 52.97 99 GLY A N 1
ATOM 802 C CA . GLY A 1 99 ? 32.335 -20.980 -13.716 1.00 52.97 99 GLY A CA 1
ATOM 803 C C . GLY A 1 99 ? 31.109 -21.892 -13.855 1.00 52.97 99 GLY A C 1
ATOM 804 O O . GLY A 1 99 ? 30.719 -22.516 -12.867 1.00 52.97 99 GLY A O 1
ATOM 805 N N . ILE A 1 100 ? 30.517 -22.019 -15.047 1.00 57.75 100 ILE A N 1
ATOM 806 C CA . ILE A 1 100 ? 29.416 -22.961 -15.309 1.00 57.75 100 ILE A CA 1
ATOM 807 C C . ILE A 1 100 ? 29.970 -24.288 -15.861 1.00 57.75 100 ILE A C 1
ATOM 809 O O . ILE A 1 100 ? 30.731 -24.316 -16.823 1.00 57.75 100 ILE A O 1
ATOM 813 N N . LEU A 1 101 ? 29.589 -25.421 -15.257 1.00 48.34 101 LEU A N 1
ATOM 814 C CA . LEU A 1 101 ? 29.923 -26.762 -15.758 1.00 48.34 101 LEU A CA 1
ATOM 815 C C . LEU A 1 101 ? 29.161 -27.038 -17.066 1.00 48.34 101 LEU A C 1
ATOM 817 O O . LEU A 1 101 ? 27.975 -27.370 -17.054 1.00 48.34 101 LEU A O 1
ATOM 821 N N . HIS A 1 102 ? 29.849 -26.915 -18.202 1.00 55.00 102 HIS A N 1
ATOM 822 C CA . HIS A 1 102 ? 29.277 -27.164 -19.523 1.00 55.00 102 HIS A CA 1
ATOM 823 C C . HIS A 1 102 ? 29.062 -28.665 -19.766 1.00 55.00 102 HIS A C 1
ATOM 825 O O . HIS A 1 102 ? 29.992 -29.412 -20.064 1.00 55.00 102 HIS A O 1
ATOM 831 N N . THR A 1 103 ? 27.810 -29.114 -19.712 1.00 54.84 103 THR A N 1
ATOM 832 C CA . THR A 1 103 ? 27.388 -30.334 -20.416 1.00 54.84 103 THR A CA 1
ATOM 833 C C . THR A 1 103 ? 26.178 -29.987 -21.280 1.00 54.84 103 THR A C 1
ATOM 835 O O . THR A 1 103 ? 25.348 -29.175 -20.871 1.00 54.84 103 THR A O 1
ATOM 838 N N . LYS A 1 104 ? 26.067 -30.584 -22.478 1.00 53.00 104 LYS A N 1
ATOM 839 C CA . LYS A 1 104 ? 24.992 -30.299 -23.456 1.00 53.00 104 LYS A CA 1
ATOM 840 C C . LYS A 1 104 ? 23.572 -30.385 -22.875 1.00 53.00 104 LYS A C 1
ATOM 842 O O . LYS A 1 104 ? 22.664 -29.776 -23.415 1.00 53.00 104 LYS A O 1
ATOM 847 N N . THR A 1 105 ? 23.382 -31.117 -21.782 1.00 52.62 105 THR A N 1
ATOM 848 C CA . THR A 1 105 ? 22.083 -31.325 -21.128 1.00 52.62 105 THR A CA 1
ATOM 849 C C . THR A 1 105 ? 21.649 -30.159 -20.223 1.00 52.62 105 THR A C 1
ATOM 851 O O . THR A 1 105 ? 20.477 -30.084 -19.867 1.00 52.62 105 THR A O 1
ATOM 854 N N . PHE A 1 106 ? 22.562 -29.255 -19.840 1.00 56.12 106 PHE A N 1
ATOM 855 C CA . PHE A 1 106 ? 22.285 -28.130 -18.927 1.00 56.12 106 PHE A CA 1
ATOM 856 C C . PHE A 1 106 ? 22.555 -26.742 -19.535 1.00 56.12 106 PHE A C 1
ATOM 858 O O . PHE A 1 106 ? 22.391 -25.739 -18.839 1.00 56.12 106 PHE A O 1
ATOM 865 N N . LEU A 1 107 ? 22.954 -26.670 -20.809 1.00 64.75 107 LEU A N 1
ATOM 866 C CA . LEU A 1 107 ? 23.099 -25.402 -21.528 1.00 64.75 107 LEU A CA 1
ATOM 867 C C . LEU A 1 107 ? 21.712 -24.842 -21.855 1.00 64.75 107 LEU A C 1
ATOM 869 O O . LEU A 1 107 ? 20.892 -25.521 -22.471 1.00 64.75 107 LEU A O 1
ATOM 873 N N . ARG A 1 108 ? 21.455 -23.610 -21.420 1.00 74.19 108 ARG A N 1
ATOM 874 C CA . ARG A 1 108 ? 20.265 -22.830 -21.762 1.00 74.19 108 ARG A CA 1
ATOM 875 C C . ARG A 1 108 ? 20.689 -21.604 -22.553 1.00 74.19 108 ARG A C 1
ATOM 877 O O . ARG A 1 108 ? 20.413 -20.474 -22.160 1.00 74.19 108 ARG A O 1
ATOM 884 N N . ASP A 1 109 ? 21.418 -21.853 -23.630 1.00 79.12 109 ASP A N 1
ATOM 885 C CA . ASP A 1 109 ? 21.718 -20.826 -24.617 1.00 79.12 109 ASP A CA 1
ATOM 886 C C . ASP A 1 109 ? 20.429 -20.373 -25.324 1.00 79.12 109 ASP A C 1
ATOM 888 O O . ASP A 1 109 ? 19.319 -20.826 -25.017 1.00 79.12 109 ASP A O 1
ATOM 892 N N . ASN A 1 110 ? 20.573 -19.460 -26.277 1.00 81.19 110 ASN A N 1
ATOM 893 C CA . ASN A 1 110 ? 19.439 -18.854 -26.964 1.00 81.19 110 ASN A CA 1
ATOM 894 C C . ASN A 1 110 ? 18.515 -19.878 -27.663 1.00 81.19 110 ASN A C 1
ATOM 896 O O . ASN A 1 110 ? 17.309 -19.660 -27.764 1.00 81.19 110 ASN A O 1
ATOM 900 N N . GLU A 1 111 ? 19.063 -21.018 -28.099 1.00 80.56 111 GLU A N 1
ATOM 901 C CA . GLU A 1 111 ? 18.312 -22.072 -28.790 1.00 80.56 111 GLU A CA 1
ATOM 902 C C . GLU A 1 111 ? 17.660 -23.065 -27.823 1.00 80.56 111 GLU A C 1
ATOM 904 O O . GLU A 1 111 ? 16.556 -23.550 -28.069 1.00 80.56 111 GLU A O 1
ATOM 909 N N . ASN A 1 112 ? 18.331 -23.375 -26.711 1.00 82.06 112 ASN A N 1
ATOM 910 C CA . ASN A 1 112 ? 17.908 -24.426 -25.786 1.00 82.06 112 ASN A CA 1
ATOM 911 C C . ASN A 1 112 ? 17.111 -23.904 -24.579 1.00 82.06 112 ASN A C 1
ATOM 913 O O . ASN A 1 112 ? 16.556 -24.704 -23.817 1.00 82.06 112 ASN A O 1
ATOM 917 N N . HIS A 1 113 ? 17.033 -22.584 -24.372 1.00 89.06 113 HIS A N 1
ATOM 918 C CA . HIS A 1 113 ? 16.230 -22.020 -23.291 1.00 89.06 113 HIS A CA 1
ATOM 919 C C . HIS A 1 113 ? 14.730 -22.346 -23.489 1.00 89.06 113 HIS A C 1
ATOM 921 O O . HIS A 1 113 ? 14.167 -22.092 -24.555 1.00 89.06 113 HIS A O 1
ATOM 927 N N . PRO A 1 114 ? 14.018 -22.872 -22.471 1.00 89.38 114 PRO A N 1
ATOM 928 C CA . PRO A 1 114 ? 12.628 -23.323 -22.620 1.00 89.38 114 PRO A CA 1
ATOM 929 C C . PRO A 1 114 ? 11.604 -22.197 -22.853 1.00 89.38 114 PRO A C 1
ATOM 931 O O . PRO A 1 114 ? 10.439 -22.492 -23.113 1.00 89.38 114 PRO A O 1
ATOM 934 N N . GLY A 1 115 ? 12.016 -20.929 -22.751 1.00 92.88 115 GLY A N 1
ATOM 935 C CA . GLY A 1 115 ? 11.154 -19.761 -22.971 1.00 92.88 115 GLY A CA 1
ATOM 936 C C . GLY A 1 115 ? 10.044 -19.621 -21.926 1.00 92.88 115 GLY A C 1
ATOM 937 O O . GLY A 1 115 ? 8.946 -19.202 -22.267 1.00 92.88 115 GLY A O 1
ATOM 938 N N . ILE A 1 116 ? 10.295 -20.036 -20.678 1.00 94.00 116 ILE A N 1
ATOM 939 C CA . ILE A 1 116 ? 9.333 -19.996 -19.565 1.00 94.00 116 ILE A CA 1
ATOM 940 C C . ILE A 1 116 ? 9.939 -19.277 -18.364 1.00 94.00 116 ILE A C 1
ATOM 942 O O . ILE A 1 116 ? 11.033 -19.618 -17.912 1.00 94.00 116 ILE A O 1
ATOM 946 N N . PHE A 1 117 ? 9.192 -18.320 -17.826 1.00 96.38 117 PHE A N 1
ATOM 947 C CA . PHE A 1 117 ? 9.599 -17.487 -16.702 1.00 96.38 117 PHE A CA 1
ATOM 948 C C . PHE A 1 117 ? 8.497 -17.450 -15.651 1.00 96.38 117 PHE A C 1
ATOM 950 O O . PHE A 1 117 ? 7.312 -17.541 -15.968 1.00 96.38 117 PHE A O 1
ATOM 957 N N . ARG A 1 118 ? 8.887 -17.327 -14.384 1.00 96.50 118 ARG A N 1
ATOM 958 C CA . ARG A 1 118 ? 7.985 -17.226 -13.239 1.00 96.50 118 ARG A CA 1
ATOM 959 C C . ARG A 1 118 ? 8.313 -16.015 -12.375 1.00 96.50 118 ARG A C 1
ATOM 961 O O . ARG A 1 118 ? 9.473 -15.740 -12.051 1.00 96.50 118 ARG A O 1
ATOM 968 N N . PHE A 1 119 ? 7.248 -15.384 -11.916 1.00 97.94 119 PHE A N 1
ATOM 969 C CA . PHE A 1 119 ? 7.258 -14.187 -11.094 1.00 97.94 119 PHE A CA 1
ATOM 970 C C . PHE A 1 119 ? 6.316 -14.353 -9.911 1.00 97.94 119 PHE A C 1
ATOM 972 O O . PHE A 1 119 ? 5.436 -15.216 -9.924 1.00 97.94 119 PHE A O 1
ATOM 979 N N . ARG A 1 120 ? 6.508 -13.548 -8.868 1.00 97.62 120 ARG A N 1
ATOM 980 C CA . ARG A 1 120 ? 5.633 -13.524 -7.698 1.00 97.62 120 ARG A CA 1
ATOM 981 C C . ARG A 1 120 ? 5.150 -12.121 -7.410 1.00 97.62 120 ARG A C 1
ATOM 983 O O . ARG A 1 120 ? 5.960 -11.207 -7.299 1.00 97.62 120 ARG A O 1
ATOM 990 N N . PHE A 1 121 ? 3.847 -12.003 -7.204 1.00 96.88 121 PHE A N 1
ATOM 991 C CA . PHE A 1 121 ? 3.194 -10.755 -6.837 1.00 96.88 121 PHE A CA 1
ATOM 992 C C . PHE A 1 121 ? 2.394 -10.961 -5.557 1.00 96.88 121 PHE A C 1
ATOM 994 O O . PHE A 1 121 ? 1.802 -12.017 -5.340 1.00 96.88 121 PHE A O 1
ATOM 1001 N N . TYR A 1 122 ? 2.404 -9.970 -4.684 1.00 94.75 122 TYR A N 1
ATOM 1002 C CA . TYR A 1 122 ? 1.574 -9.905 -3.501 1.00 94.75 122 TYR A CA 1
ATOM 1003 C C . TYR A 1 122 ? 0.206 -9.356 -3.898 1.00 94.75 122 TYR A C 1
ATOM 1005 O O . TYR A 1 122 ? 0.090 -8.227 -4.351 1.00 94.75 122 TYR A O 1
ATOM 1013 N N . ARG A 1 123 ? -0.842 -10.156 -3.757 1.00 92.31 123 ARG A N 1
ATOM 1014 C CA . ARG A 1 123 ? -2.215 -9.776 -4.073 1.00 92.31 123 ARG A CA 1
ATOM 1015 C C . ARG A 1 123 ? -3.079 -10.051 -2.868 1.00 92.31 123 ARG A C 1
ATOM 1017 O O . ARG A 1 123 ? -3.159 -11.187 -2.407 1.00 92.31 123 ARG A O 1
ATOM 1024 N N . PHE A 1 124 ? -3.681 -8.985 -2.349 1.00 92.44 124 PHE A N 1
ATOM 1025 C CA . PHE A 1 124 ? -4.713 -9.054 -1.322 1.00 92.44 124 PHE A CA 1
ATOM 1026 C C . PHE A 1 124 ? -4.352 -9.983 -0.148 1.00 92.44 124 PHE A C 1
ATOM 1028 O O . PHE A 1 124 ? -5.103 -10.872 0.240 1.00 92.44 124 PHE A O 1
ATOM 1035 N N . GLY A 1 125 ? -3.147 -9.810 0.407 1.00 91.75 125 GLY A N 1
ATOM 1036 C CA . GLY A 1 125 ? -2.685 -10.596 1.555 1.00 91.75 125 GLY A CA 1
ATOM 1037 C C . GLY A 1 125 ? -1.772 -11.775 1.218 1.00 91.75 125 GLY A C 1
ATOM 1038 O O . GLY A 1 125 ? -1.109 -12.293 2.120 1.00 91.75 125 GLY A O 1
ATOM 1039 N N . GLN A 1 126 ? -1.697 -12.191 -0.050 1.00 93.00 126 GLN A N 1
ATOM 1040 C CA . GLN A 1 126 ? -1.098 -13.467 -0.445 1.00 93.00 126 GLN A CA 1
ATOM 1041 C C . GLN A 1 126 ? -0.083 -13.316 -1.578 1.00 93.00 126 GLN A C 1
ATOM 1043 O O . GLN A 1 126 ? -0.257 -12.513 -2.484 1.00 93.00 126 GLN A O 1
ATOM 1048 N N . TRP A 1 127 ? 0.978 -14.123 -1.560 1.00 94.50 127 TRP A N 1
ATOM 1049 C CA . TRP A 1 127 ? 1.902 -14.209 -2.692 1.00 94.50 127 TRP A CA 1
ATOM 1050 C C . TRP A 1 127 ? 1.368 -15.194 -3.725 1.00 94.50 127 TRP A C 1
ATOM 1052 O O . TRP A 1 127 ? 1.249 -16.385 -3.436 1.00 94.50 127 TRP A O 1
ATOM 1062 N N . ILE A 1 128 ? 1.107 -14.706 -4.931 1.00 95.38 128 ILE A N 1
ATOM 1063 C CA . ILE A 1 128 ? 0.702 -15.511 -6.080 1.00 95.38 128 ILE A CA 1
ATOM 1064 C C . ILE A 1 128 ? 1.871 -15.675 -7.049 1.00 95.38 128 ILE A C 1
ATOM 1066 O O . ILE A 1 128 ? 2.716 -14.790 -7.168 1.00 95.38 128 ILE A O 1
ATOM 1070 N N . GLU A 1 129 ? 1.934 -16.816 -7.734 1.00 96.75 129 GLU A N 1
ATOM 1071 C CA . GLU A 1 129 ? 2.953 -17.094 -8.750 1.00 96.75 129 GLU A CA 1
ATOM 1072 C C . GLU A 1 129 ? 2.338 -16.955 -10.146 1.00 96.75 129 GLU A C 1
ATOM 1074 O O . GLU A 1 129 ? 1.297 -17.545 -10.436 1.00 96.75 129 GLU A O 1
ATOM 1079 N N . VAL A 1 130 ? 2.987 -16.173 -11.008 1.00 97.69 130 VAL A N 1
ATOM 1080 C CA . VAL A 1 130 ? 2.574 -15.945 -12.394 1.00 97.69 130 VAL A CA 1
ATOM 1081 C C . VAL A 1 130 ? 3.664 -16.460 -13.316 1.00 97.69 130 VAL A C 1
ATOM 1083 O O . VAL A 1 130 ? 4.827 -16.085 -13.191 1.00 97.69 130 VAL A O 1
ATOM 1086 N N . VAL A 1 131 ? 3.276 -17.330 -14.240 1.00 97.94 131 VAL A N 1
ATOM 1087 C CA . VAL A 1 131 ? 4.158 -17.907 -15.256 1.00 97.94 131 VAL A CA 1
ATOM 1088 C C . VAL A 1 131 ? 3.820 -17.288 -16.604 1.00 97.94 131 VAL A C 1
ATOM 1090 O O . VAL A 1 131 ? 2.635 -17.179 -16.918 1.00 97.94 131 VAL A O 1
ATOM 1093 N N . VAL A 1 132 ? 4.834 -16.915 -17.380 1.00 98.50 132 VAL A N 1
ATOM 1094 C CA . VAL A 1 132 ? 4.703 -16.374 -18.740 1.00 98.50 132 VAL A CA 1
ATOM 1095 C C . VAL A 1 132 ? 5.716 -17.018 -19.678 1.00 98.50 132 VAL A C 1
ATOM 1097 O O . VAL A 1 132 ? 6.771 -17.489 -19.244 1.00 98.50 132 VAL A O 1
ATOM 1100 N N . ASP A 1 133 ? 5.388 -17.036 -20.968 1.00 97.81 133 ASP A N 1
ATOM 1101 C CA . ASP A 1 133 ? 6.380 -17.278 -22.015 1.00 97.81 133 ASP A CA 1
ATOM 1102 C C . ASP A 1 133 ? 7.191 -16.008 -22.340 1.00 97.81 133 ASP A C 1
ATOM 1104 O O . ASP A 1 133 ? 6.926 -14.929 -21.800 1.00 97.81 133 ASP A O 1
ATOM 1108 N N . ASP A 1 134 ? 8.171 -16.124 -23.232 1.00 97.00 134 ASP A N 1
ATOM 1109 C CA . ASP A 1 134 ? 9.087 -15.051 -23.633 1.00 97.00 134 ASP A CA 1
ATOM 1110 C C . ASP A 1 134 ? 8.739 -14.360 -24.957 1.00 97.00 134 ASP A C 1
ATOM 1112 O O . ASP A 1 134 ? 9.590 -13.689 -25.537 1.00 97.00 134 ASP A O 1
ATOM 1116 N N . TYR A 1 135 ? 7.501 -14.484 -25.444 1.00 98.06 135 TYR A N 1
ATOM 1117 C CA . TYR A 1 135 ? 7.035 -13.594 -26.505 1.00 98.06 135 TYR A CA 1
ATOM 1118 C C . TYR A 1 135 ? 6.902 -12.167 -25.971 1.00 98.06 135 TYR A C 1
ATOM 1120 O O . TYR A 1 135 ? 6.154 -11.935 -25.021 1.00 98.06 135 TYR A O 1
ATOM 1128 N N . LEU A 1 136 ? 7.564 -11.199 -26.594 1.00 98.31 136 LEU A N 1
ATOM 1129 C CA . LEU A 1 136 ? 7.441 -9.787 -26.254 1.00 98.31 136 LEU A CA 1
ATOM 1130 C C . LEU A 1 136 ? 6.900 -8.983 -27.445 1.00 98.31 136 LEU A C 1
ATOM 1132 O O . LEU A 1 136 ? 7.250 -9.283 -28.590 1.00 98.31 136 LEU A O 1
ATOM 1136 N N . PRO A 1 137 ? 6.037 -7.979 -27.208 1.00 97.50 137 PRO A N 1
ATOM 1137 C CA . PRO A 1 137 ? 5.513 -7.129 -28.273 1.00 97.50 137 PRO A CA 1
ATOM 1138 C C . PRO A 1 137 ? 6.600 -6.202 -28.820 1.00 97.50 137 PRO A C 1
ATOM 1140 O O . PRO A 1 137 ? 7.300 -5.529 -28.058 1.00 97.50 137 PRO A O 1
ATOM 1143 N N . THR A 1 138 ? 6.721 -6.150 -30.144 1.00 97.38 138 THR A N 1
ATOM 1144 C CA . THR A 1 138 ? 7.734 -5.352 -30.837 1.00 97.38 138 THR A CA 1
ATOM 1145 C C . THR A 1 138 ? 7.155 -4.586 -32.013 1.00 97.38 138 THR A C 1
ATOM 114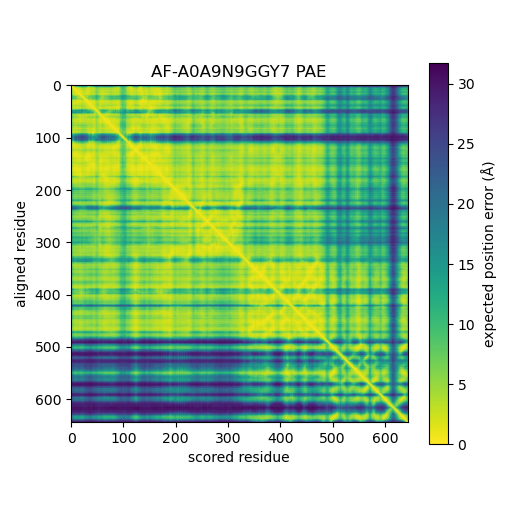7 O O . THR A 1 138 ? 6.156 -4.993 -32.598 1.00 97.38 138 THR A O 1
ATOM 1150 N N . VAL A 1 139 ? 7.833 -3.509 -32.395 1.00 96.75 139 VAL A N 1
ATOM 1151 C CA . VAL A 1 139 ? 7.679 -2.848 -33.693 1.00 96.75 139 VAL A CA 1
ATOM 1152 C C . VAL A 1 139 ? 9.068 -2.730 -34.304 1.00 96.75 139 VAL A C 1
ATOM 1154 O O . VAL A 1 139 ? 10.003 -2.256 -33.657 1.00 96.75 139 VAL A O 1
ATOM 1157 N N . ASN A 1 140 ? 9.231 -3.207 -35.541 1.00 94.38 140 ASN A N 1
ATOM 1158 C CA . ASN A 1 140 ? 10.527 -3.257 -36.231 1.00 94.38 140 ASN A CA 1
ATOM 1159 C C . ASN A 1 140 ? 11.635 -3.944 -35.399 1.00 94.38 140 ASN A C 1
ATOM 1161 O O . ASN A 1 140 ? 12.779 -3.488 -35.377 1.00 94.38 140 ASN A O 1
ATOM 1165 N N . GLY A 1 141 ? 11.282 -5.009 -34.667 1.00 93.44 141 GLY A N 1
ATOM 1166 C CA . GLY A 1 141 ? 12.202 -5.765 -33.807 1.00 93.44 141 GLY A CA 1
ATOM 1167 C C . GLY A 1 141 ? 12.607 -5.067 -32.503 1.00 93.44 141 GLY A C 1
ATOM 1168 O O . GLY A 1 141 ? 13.435 -5.598 -31.769 1.00 93.44 141 GLY A O 1
ATOM 1169 N N . LYS A 1 142 ? 12.041 -3.895 -32.187 1.00 95.25 142 LYS A N 1
ATOM 1170 C CA . LYS A 1 142 ? 12.281 -3.175 -30.926 1.00 95.25 142 LYS A CA 1
ATOM 1171 C C . LYS A 1 142 ? 11.108 -3.349 -29.972 1.00 95.25 142 LYS A C 1
ATOM 1173 O O . LYS A 1 142 ? 9.960 -3.274 -30.403 1.00 95.25 142 LYS A O 1
ATOM 1178 N N . LEU A 1 143 ? 11.400 -3.552 -28.688 1.00 96.88 143 LEU A N 1
ATOM 1179 C CA . LEU A 1 143 ? 10.388 -3.613 -27.631 1.00 96.88 143 LEU A CA 1
ATOM 1180 C C . LEU A 1 143 ? 9.607 -2.296 -27.563 1.00 96.88 143 LEU A C 1
ATOM 1182 O O . LEU A 1 143 ? 10.202 -1.225 -27.654 1.00 96.88 143 LEU A O 1
ATOM 1186 N N . ILE A 1 144 ? 8.286 -2.387 -27.400 1.00 95.69 144 ILE A N 1
ATOM 1187 C CA . ILE A 1 144 ? 7.408 -1.204 -27.321 1.00 95.69 144 ILE A CA 1
ATOM 1188 C C . ILE A 1 144 ? 6.924 -0.893 -25.902 1.00 95.69 144 ILE A C 1
ATOM 1190 O O . ILE A 1 144 ? 6.407 0.192 -25.671 1.00 95.69 144 ILE A O 1
ATOM 1194 N N . TYR A 1 145 ? 7.081 -1.816 -24.953 1.00 95.94 145 TYR A N 1
ATOM 1195 C CA . TYR A 1 145 ? 6.722 -1.611 -23.546 1.00 95.94 145 TYR A CA 1
ATOM 1196 C C . TYR A 1 145 ? 7.975 -1.425 -22.674 1.00 95.94 145 TYR A C 1
ATOM 1198 O O . TYR A 1 145 ? 9.019 -1.016 -23.195 1.00 95.94 145 TYR A O 1
ATOM 1206 N N . ALA A 1 146 ? 7.888 -1.659 -21.361 1.00 95.00 146 ALA A N 1
ATOM 1207 C CA . ALA A 1 146 ? 9.020 -1.474 -20.466 1.00 95.00 146 ALA A CA 1
ATOM 1208 C C . ALA A 1 146 ? 10.208 -2.341 -20.901 1.00 95.00 146 ALA A C 1
ATOM 1210 O O . ALA A 1 146 ? 10.071 -3.528 -21.209 1.00 95.00 146 ALA A O 1
ATOM 1211 N N . HIS A 1 147 ? 11.389 -1.737 -20.932 1.00 94.19 147 HIS A N 1
ATOM 1212 C CA . HIS A 1 147 ? 12.619 -2.397 -21.355 1.00 94.19 147 HIS A CA 1
ATOM 1213 C C . HIS A 1 147 ? 13.810 -1.839 -20.584 1.00 94.19 147 HIS A C 1
ATOM 1215 O O . HIS A 1 147 ? 13.742 -0.761 -19.993 1.00 94.19 147 HIS A O 1
ATOM 1221 N N . ALA A 1 148 ? 14.895 -2.604 -20.539 1.00 91.56 148 ALA A N 1
ATOM 1222 C CA . ALA A 1 148 ? 16.111 -2.147 -19.896 1.00 91.56 148 ALA A CA 1
ATOM 1223 C C . ALA A 1 148 ? 16.898 -1.223 -20.831 1.00 91.56 148 ALA A C 1
ATOM 1225 O O . ALA A 1 148 ? 16.833 -1.366 -22.056 1.00 91.56 148 ALA A O 1
ATOM 1226 N N . ARG A 1 149 ? 17.701 -0.314 -20.263 1.00 87.56 149 ARG A N 1
ATOM 1227 C CA . ARG A 1 149 ? 18.651 0.478 -21.067 1.00 87.56 149 ARG A CA 1
ATOM 1228 C C . ARG A 1 149 ? 19.680 -0.422 -21.763 1.00 87.56 149 ARG A C 1
ATOM 1230 O O . ARG A 1 149 ? 20.081 -0.139 -22.892 1.00 87.56 149 ARG A O 1
ATOM 1237 N N . ASN A 1 150 ? 20.100 -1.510 -21.111 1.00 89.25 150 ASN A N 1
ATOM 1238 C CA . ASN A 1 150 ? 20.953 -2.512 -21.738 1.00 89.25 150 ASN A CA 1
ATOM 1239 C C . ASN A 1 150 ? 20.110 -3.411 -22.669 1.00 89.25 150 ASN A C 1
ATOM 1241 O O . ASN A 1 150 ? 19.205 -4.092 -22.188 1.00 89.25 150 ASN A O 1
ATOM 1245 N N . PRO A 1 151 ? 20.413 -3.481 -23.980 1.00 90.81 151 PRO A N 1
ATOM 1246 C CA . PRO A 1 151 ? 19.612 -4.240 -24.945 1.00 90.81 151 PRO A CA 1
ATOM 1247 C C . PRO A 1 151 ? 19.662 -5.764 -24.743 1.00 90.81 151 PRO A C 1
ATOM 1249 O O . PRO A 1 151 ? 18.887 -6.489 -25.365 1.00 90.81 151 PRO A O 1
ATOM 1252 N N . ASN A 1 152 ? 20.566 -6.259 -23.895 1.00 91.38 152 ASN A N 1
ATOM 1253 C CA . ASN A 1 152 ? 20.674 -7.672 -23.551 1.00 91.38 152 ASN A CA 1
ATOM 1254 C C . ASN A 1 152 ? 19.921 -8.033 -22.259 1.00 91.38 152 ASN A C 1
ATOM 1256 O O . ASN A 1 152 ? 19.929 -9.198 -21.874 1.00 91.38 152 ASN A O 1
ATOM 1260 N N . GLU A 1 153 ? 19.290 -7.071 -21.578 1.00 93.19 153 GLU A N 1
ATOM 1261 C CA . GLU A 1 153 ? 18.631 -7.265 -20.285 1.00 93.19 153 GLU A CA 1
ATOM 1262 C C . GLU A 1 153 ? 17.093 -7.258 -20.411 1.00 93.19 153 GLU A C 1
ATOM 1264 O O . GLU A 1 153 ? 16.499 -6.309 -20.919 1.00 93.19 153 GLU A O 1
ATOM 1269 N N . PHE A 1 154 ? 16.427 -8.320 -19.933 1.00 95.56 154 PHE A N 1
ATOM 1270 C CA . PHE A 1 154 ? 15.001 -8.571 -20.218 1.00 95.56 154 PHE A CA 1
ATOM 1271 C C . PHE A 1 154 ? 14.099 -8.758 -18.988 1.00 95.56 154 PHE A C 1
ATOM 1273 O O . PHE A 1 154 ? 12.896 -8.990 -19.148 1.00 95.56 154 PHE A O 1
ATOM 1280 N N . TRP A 1 155 ? 14.618 -8.673 -17.755 1.00 94.81 155 TRP A N 1
ATOM 1281 C CA . TRP A 1 155 ? 13.799 -8.936 -16.562 1.00 94.81 155 TRP A CA 1
ATOM 1282 C C . TRP A 1 155 ? 12.569 -8.024 -16.468 1.00 94.81 155 TRP A C 1
ATOM 1284 O O . TRP A 1 155 ? 11.487 -8.513 -16.152 1.00 94.81 155 TRP A O 1
ATOM 1294 N N . CYS A 1 156 ? 12.710 -6.723 -16.742 1.00 95.00 156 CYS A N 1
ATOM 1295 C CA . CYS A 1 156 ? 11.635 -5.750 -16.554 1.00 95.00 156 CYS A CA 1
ATOM 1296 C C . CYS A 1 156 ? 10.508 -5.951 -17.571 1.00 95.00 156 CYS A C 1
ATOM 1298 O O . CYS A 1 156 ? 9.346 -5.968 -17.172 1.00 95.00 156 CYS A O 1
ATOM 1300 N N . ALA A 1 157 ? 10.847 -6.226 -18.834 1.00 97.50 157 ALA A N 1
ATOM 1301 C CA . ALA A 1 157 ? 9.882 -6.546 -19.885 1.00 97.50 157 ALA A CA 1
ATOM 1302 C C . ALA A 1 157 ? 9.055 -7.796 -19.535 1.00 97.50 157 ALA A C 1
ATOM 1304 O O . ALA A 1 157 ? 7.837 -7.835 -19.717 1.00 97.50 157 ALA A O 1
ATOM 1305 N N . LEU A 1 158 ? 9.704 -8.825 -18.977 1.00 98.12 158 LEU A N 1
ATOM 1306 C CA . LEU A 1 158 ? 9.028 -10.055 -18.561 1.00 98.12 158 LEU A CA 1
ATOM 1307 C C . LEU A 1 158 ? 8.208 -9.879 -17.270 1.00 98.12 158 LEU A C 1
ATOM 1309 O O . LEU A 1 158 ? 7.125 -10.458 -17.163 1.00 98.12 158 LEU A O 1
ATOM 1313 N N . VAL A 1 159 ? 8.681 -9.077 -16.308 1.00 97.75 159 VAL A N 1
ATOM 1314 C CA . VAL A 1 159 ? 7.911 -8.729 -15.098 1.00 97.75 159 VAL A CA 1
ATOM 1315 C C . VAL A 1 159 ? 6.662 -7.938 -15.475 1.00 97.75 159 VAL A C 1
ATOM 1317 O O . VAL A 1 159 ? 5.574 -8.283 -15.016 1.00 97.75 159 VAL A O 1
ATOM 1320 N N . GLU A 1 160 ? 6.795 -6.926 -16.333 1.00 97.94 160 GLU A N 1
ATOM 1321 C CA . GLU A 1 160 ? 5.669 -6.141 -16.836 1.00 97.94 160 GLU A CA 1
ATOM 1322 C C . GLU A 1 160 ? 4.672 -7.034 -17.577 1.00 97.94 160 GLU A C 1
ATOM 1324 O O . GLU A 1 160 ? 3.481 -6.967 -17.291 1.00 97.94 160 GLU A O 1
ATOM 1329 N N . LYS A 1 161 ? 5.135 -7.949 -18.439 1.00 98.31 161 LYS A N 1
ATOM 1330 C CA . LYS A 1 161 ? 4.264 -8.934 -19.094 1.00 98.31 161 LYS A CA 1
ATOM 1331 C C . LYS A 1 161 ? 3.498 -9.798 -18.094 1.00 98.31 161 LYS A C 1
ATOM 1333 O O . LYS A 1 161 ? 2.298 -10.022 -18.249 1.00 98.31 161 LYS A O 1
ATOM 1338 N N . ALA A 1 162 ? 4.180 -10.318 -17.076 1.00 98.06 162 ALA A N 1
ATOM 1339 C CA . ALA A 1 162 ? 3.544 -11.133 -16.047 1.00 98.06 162 ALA A CA 1
ATOM 1340 C C . ALA A 1 162 ? 2.519 -10.327 -15.238 1.00 98.06 162 ALA A C 1
ATOM 1342 O O . ALA A 1 162 ? 1.468 -10.856 -14.872 1.00 98.06 162 ALA A O 1
ATOM 1343 N N . TYR A 1 163 ? 2.788 -9.044 -15.012 1.00 96.88 163 TYR A N 1
ATOM 1344 C CA . TYR A 1 163 ? 1.860 -8.138 -14.353 1.00 96.88 163 TYR A CA 1
ATOM 1345 C C . TYR A 1 163 ? 0.666 -7.768 -15.256 1.00 96.88 163 TYR A C 1
ATOM 1347 O O . TYR A 1 163 ? -0.475 -7.807 -14.803 1.00 96.88 163 TYR A O 1
ATOM 1355 N N . ALA A 1 164 ? 0.888 -7.540 -16.555 1.00 96.31 164 ALA A N 1
ATOM 1356 C CA . ALA A 1 164 ? -0.157 -7.351 -17.565 1.00 96.31 164 ALA A CA 1
ATOM 1357 C C . ALA A 1 164 ? -1.075 -8.575 -17.653 1.00 96.31 164 ALA A C 1
ATOM 1359 O O . ALA A 1 164 ? -2.294 -8.441 -17.664 1.00 96.31 164 ALA A O 1
ATOM 1360 N N . LYS A 1 165 ? -0.504 -9.786 -17.633 1.00 96.25 165 LYS A N 1
ATOM 1361 C CA . LYS A 1 165 ? -1.268 -11.036 -17.561 1.00 96.25 165 LYS A CA 1
ATOM 1362 C C . LYS A 1 165 ? -2.154 -11.092 -16.323 1.00 96.25 165 LYS A C 1
ATOM 1364 O O . LYS A 1 165 ? -3.307 -11.506 -16.423 1.00 96.25 165 LYS A O 1
ATOM 1369 N N . LEU A 1 166 ? -1.620 -10.700 -15.168 1.00 93.81 166 LEU A N 1
ATOM 1370 C CA . LEU A 1 166 ? -2.375 -10.667 -13.919 1.00 93.81 166 LEU A CA 1
ATOM 1371 C C . LEU A 1 166 ? -3.531 -9.657 -13.968 1.00 93.81 166 LEU A C 1
ATOM 1373 O O . LEU A 1 166 ? -4.586 -9.926 -13.406 1.00 93.81 166 LEU A O 1
ATOM 1377 N N . CYS A 1 167 ? -3.334 -8.535 -14.661 1.00 92.31 167 CYS A N 1
ATOM 1378 C CA . CYS A 1 167 ? -4.326 -7.473 -14.837 1.00 92.31 167 CYS A CA 1
ATOM 1379 C C . CYS A 1 167 ? -5.227 -7.668 -16.073 1.00 92.31 167 CYS A C 1
ATOM 1381 O O . CYS A 1 167 ? -6.100 -6.851 -16.332 1.00 92.31 167 CYS A O 1
ATOM 1383 N N . GLY A 1 168 ? -5.022 -8.731 -16.855 1.00 92.81 168 GLY A N 1
ATOM 1384 C CA . GLY A 1 168 ? -5.824 -9.084 -18.028 1.00 92.81 168 GLY A CA 1
ATOM 1385 C C . GLY A 1 168 ? -5.224 -8.706 -19.390 1.00 92.81 168 GLY A C 1
ATOM 1386 O O . GLY A 1 168 ? -5.375 -9.494 -20.326 1.00 92.81 168 GLY A O 1
ATOM 1387 N N . CYS A 1 169 ? -4.557 -7.556 -19.527 1.00 94.38 169 CYS A N 1
ATOM 1388 C CA . CYS A 1 169 ? -3.835 -7.115 -20.734 1.00 94.38 169 CYS A CA 1
ATOM 1389 C C . CYS A 1 169 ? -2.882 -5.944 -20.425 1.00 94.38 169 CYS A C 1
ATOM 1391 O O . CYS A 1 169 ? -2.904 -5.403 -19.321 1.00 94.38 169 CYS A O 1
ATOM 1393 N N . TYR A 1 170 ? -2.051 -5.536 -21.393 1.00 95.56 170 TYR A N 1
ATOM 1394 C CA . TYR A 1 170 ? -1.160 -4.373 -21.235 1.00 95.56 170 TYR A CA 1
ATOM 1395 C C . TYR A 1 170 ? -1.926 -3.051 -21.065 1.00 95.56 170 TYR A C 1
ATOM 1397 O O . TYR A 1 170 ? -1.542 -2.247 -20.225 1.00 95.56 170 TYR A O 1
ATOM 1405 N N . GLU A 1 171 ? -3.031 -2.845 -21.790 1.00 93.50 171 GLU A N 1
ATOM 1406 C CA . GLU A 1 171 ? -3.896 -1.656 -21.655 1.00 93.50 171 GLU A CA 1
ATOM 1407 C C . GLU A 1 171 ? -4.426 -1.470 -20.219 1.00 93.50 171 GLU A C 1
ATOM 1409 O O . GLU A 1 171 ? -4.509 -0.351 -19.734 1.00 93.50 171 GLU A O 1
ATOM 1414 N N . ALA A 1 172 ? -4.672 -2.550 -19.465 1.00 91.88 172 ALA A N 1
ATOM 1415 C CA . ALA A 1 172 ? -5.119 -2.458 -18.067 1.00 91.88 172 ALA A CA 1
ATOM 1416 C C . ALA A 1 172 ? -4.052 -1.878 -17.106 1.00 91.88 172 ALA A C 1
ATOM 1418 O O . ALA A 1 172 ? -4.332 -1.590 -15.934 1.00 91.88 172 ALA A O 1
ATOM 1419 N N . LEU A 1 173 ? -2.810 -1.725 -17.582 1.00 93.06 173 LEU A N 1
ATOM 1420 C CA . LEU A 1 173 ? -1.718 -1.082 -16.852 1.00 93.06 173 LEU A CA 1
ATOM 1421 C C . LEU A 1 173 ? -1.679 0.436 -17.054 1.00 93.06 173 LEU A C 1
ATOM 1423 O O . LEU A 1 173 ? -0.905 1.104 -16.368 1.00 93.06 173 LEU A O 1
ATOM 1427 N N . GLU A 1 174 ? -2.491 0.984 -17.958 1.00 89.62 174 GLU A N 1
ATOM 1428 C CA . GLU A 1 174 ? -2.607 2.425 -18.149 1.00 89.62 174 GLU A CA 1
ATOM 1429 C C . GLU A 1 174 ? -3.185 3.083 -16.890 1.00 89.62 174 GLU A C 1
ATOM 1431 O O . GLU A 1 174 ? -4.241 2.691 -16.384 1.00 89.62 174 GLU A O 1
ATOM 1436 N N . SER A 1 175 ? -2.459 4.076 -16.368 1.00 85.06 175 SER A N 1
ATOM 1437 C CA . SER A 1 175 ? -2.761 4.787 -15.124 1.00 85.06 175 SER A CA 1
ATOM 1438 C C . SER A 1 175 ? -2.783 3.897 -13.862 1.00 85.06 175 SER A C 1
ATOM 1440 O O . SER A 1 175 ? -3.290 2.770 -13.816 1.00 85.06 175 SER A O 1
ATOM 1442 N N . GLY A 1 176 ? -2.247 4.400 -12.757 1.00 86.88 176 GLY A N 1
ATOM 1443 C CA . GLY A 1 176 ? -2.249 3.681 -11.487 1.00 86.88 176 GLY A CA 1
ATOM 1444 C C . GLY A 1 176 ? -1.434 4.382 -10.417 1.00 86.88 176 GLY A C 1
ATOM 1445 O O . GLY A 1 176 ? -0.796 5.400 -10.669 1.00 86.88 176 GLY A O 1
ATOM 1446 N N . SER A 1 177 ? -1.458 3.826 -9.207 1.00 89.75 177 SER A N 1
ATOM 1447 C CA . SER A 1 177 ? -0.672 4.343 -8.092 1.00 89.75 177 SER A CA 1
ATOM 1448 C C . SER A 1 177 ? 0.646 3.591 -7.971 1.00 89.75 177 SER A C 1
ATOM 1450 O O . SER A 1 177 ? 0.655 2.370 -7.836 1.00 89.75 177 SER A O 1
ATOM 1452 N N . THR A 1 178 ? 1.772 4.302 -7.914 1.00 92.25 178 THR A N 1
ATOM 1453 C CA . THR A 1 178 ? 3.092 3.688 -7.672 1.00 92.25 178 THR A CA 1
ATOM 1454 C C . THR A 1 178 ? 3.106 2.877 -6.376 1.00 92.25 178 THR A C 1
ATOM 1456 O O . THR A 1 178 ? 3.757 1.835 -6.294 1.00 92.25 178 THR A O 1
ATOM 1459 N N . SER A 1 179 ? 2.333 3.318 -5.377 1.00 92.81 179 SER A N 1
ATOM 1460 C CA . SER A 1 179 ? 2.153 2.604 -4.112 1.00 92.81 179 SER A CA 1
ATOM 1461 C C . SER A 1 179 ? 1.580 1.197 -4.313 1.00 92.81 179 SER A C 1
ATOM 1463 O O . SER A 1 179 ? 2.046 0.252 -3.676 1.00 92.81 179 SER A O 1
ATOM 1465 N N . ASP A 1 180 ? 0.652 1.030 -5.260 1.00 93.75 180 ASP A N 1
ATOM 1466 C CA . ASP A 1 180 ? 0.025 -0.253 -5.558 1.00 93.75 180 ASP A CA 1
ATOM 1467 C C . ASP A 1 180 ? 1.025 -1.244 -6.140 1.00 93.75 180 ASP A C 1
ATOM 1469 O O . ASP A 1 180 ? 1.107 -2.383 -5.680 1.00 93.75 180 ASP A O 1
ATOM 1473 N N . ALA A 1 181 ? 1.836 -0.798 -7.102 1.00 94.69 181 ALA A N 1
ATOM 1474 C CA . ALA A 1 181 ? 2.887 -1.625 -7.682 1.00 94.69 181 ALA A CA 1
ATOM 1475 C C . ALA A 1 181 ? 3.932 -2.010 -6.629 1.00 94.69 181 ALA A C 1
ATOM 1477 O O . ALA A 1 181 ? 4.308 -3.177 -6.526 1.00 94.69 181 ALA A O 1
ATOM 1478 N N . ILE A 1 182 ? 4.370 -1.060 -5.794 1.00 95.06 182 ILE A N 1
ATOM 1479 C CA . ILE A 1 182 ? 5.325 -1.355 -4.722 1.00 95.06 182 ILE A CA 1
ATOM 1480 C C . ILE A 1 182 ? 4.744 -2.398 -3.761 1.00 95.06 182 ILE A C 1
ATOM 1482 O O . ILE A 1 182 ? 5.434 -3.365 -3.423 1.00 95.06 182 ILE A O 1
ATOM 1486 N N . VAL A 1 183 ? 3.489 -2.249 -3.335 1.00 94.94 183 VAL A N 1
ATOM 1487 C CA . VAL A 1 183 ? 2.810 -3.223 -2.468 1.00 94.94 183 VAL A CA 1
ATOM 1488 C C . VAL A 1 183 ? 2.730 -4.584 -3.153 1.00 94.94 183 VAL A C 1
ATOM 1490 O O . VAL A 1 183 ? 3.093 -5.582 -2.530 1.00 94.94 183 VAL A O 1
ATOM 1493 N N . ASP A 1 184 ? 2.373 -4.636 -4.435 1.00 95.44 184 ASP A N 1
ATOM 1494 C CA . ASP A 1 184 ? 2.299 -5.879 -5.206 1.00 95.44 184 ASP A CA 1
ATOM 1495 C C . ASP A 1 184 ? 3.673 -6.544 -5.386 1.00 95.44 184 ASP A C 1
ATOM 1497 O O . ASP A 1 184 ? 3.774 -7.764 -5.490 1.00 95.44 184 ASP A O 1
ATOM 1501 N N . PHE A 1 185 ? 4.763 -5.784 -5.364 1.00 94.88 185 PHE A N 1
ATOM 1502 C CA . PHE A 1 185 ? 6.117 -6.332 -5.452 1.00 94.88 185 PHE A CA 1
ATOM 1503 C C . PHE A 1 185 ? 6.710 -6.742 -4.107 1.00 94.88 185 PHE A C 1
ATOM 1505 O O . PHE A 1 185 ? 7.694 -7.483 -4.070 1.00 94.88 185 PHE A O 1
ATOM 1512 N N . THR A 1 186 ? 6.162 -6.263 -2.987 1.00 92.75 186 THR A N 1
ATOM 1513 C CA . THR A 1 186 ? 6.889 -6.318 -1.708 1.00 92.75 186 THR A CA 1
ATOM 1514 C C . THR A 1 186 ? 6.064 -6.718 -0.490 1.00 92.75 186 THR A C 1
ATOM 1516 O O . THR A 1 186 ? 6.645 -7.163 0.507 1.00 92.75 186 THR A O 1
ATOM 1519 N N . GLY A 1 187 ? 4.738 -6.590 -0.545 1.00 91.94 187 GLY A N 1
ATOM 1520 C CA . GLY A 1 187 ? 3.836 -6.749 0.597 1.00 91.94 187 GLY A CA 1
ATOM 1521 C C . GLY A 1 187 ? 4.038 -5.695 1.691 1.00 91.94 187 GLY A C 1
ATOM 1522 O O . GLY A 1 187 ? 3.739 -5.957 2.858 1.00 91.94 187 GLY A O 1
ATOM 1523 N N . THR A 1 188 ? 4.609 -4.539 1.342 1.00 93.19 188 THR A N 1
ATOM 1524 C CA . THR A 1 188 ? 4.794 -3.397 2.248 1.00 93.19 188 THR A CA 1
ATOM 1525 C C . THR A 1 188 ? 3.463 -2.746 2.626 1.00 93.19 188 THR A C 1
ATOM 1527 O O . THR A 1 188 ? 2.394 -3.128 2.148 1.00 93.19 188 THR A O 1
ATOM 1530 N N . VAL A 1 189 ? 3.535 -1.790 3.551 1.00 93.50 189 VAL A N 1
ATOM 1531 C CA . VAL A 1 189 ? 2.408 -0.933 3.926 1.00 93.50 189 VAL A CA 1
ATOM 1532 C C . VAL A 1 189 ? 2.705 0.491 3.439 1.00 93.50 189 VAL A C 1
ATOM 1534 O O . VAL A 1 189 ? 3.711 1.052 3.894 1.00 93.50 189 VAL A O 1
ATOM 1537 N N . PRO A 1 190 ? 1.898 1.057 2.526 1.00 94.06 190 PRO A N 1
ATOM 1538 C CA . PRO A 1 190 ? 2.079 2.394 1.991 1.00 94.06 190 PRO A CA 1
ATOM 1539 C C . PRO A 1 190 ? 1.502 3.440 2.945 1.00 94.06 190 PRO A C 1
ATOM 1541 O O . PRO A 1 190 ? 0.494 3.216 3.614 1.00 94.06 190 PRO A O 1
ATOM 1544 N N . GLU A 1 191 ? 2.146 4.597 2.994 1.00 91.19 191 GLU A N 1
ATOM 1545 C CA . GLU A 1 191 ? 1.653 5.820 3.619 1.00 91.19 191 GLU A CA 1
ATOM 1546 C C . GLU A 1 191 ? 1.916 6.967 2.647 1.00 91.19 191 GLU A C 1
ATOM 1548 O O . GLU A 1 191 ? 3.068 7.195 2.272 1.00 91.19 191 GLU A O 1
ATOM 1553 N N . THR A 1 192 ? 0.862 7.669 2.238 1.00 90.44 192 THR A N 1
ATOM 1554 C CA . THR A 1 192 ? 0.965 8.823 1.341 1.00 90.44 192 THR A CA 1
ATOM 1555 C C . THR A 1 192 ? 0.841 10.101 2.153 1.00 90.44 192 THR A C 1
ATOM 1557 O O . THR A 1 192 ? -0.101 10.265 2.926 1.00 90.44 192 THR A O 1
ATOM 1560 N N . LEU A 1 193 ? 1.817 10.987 1.998 1.00 91.62 193 LEU A N 1
ATOM 1561 C CA . LEU A 1 193 ? 1.827 12.319 2.574 1.00 91.62 193 LEU A CA 1
ATOM 1562 C C . LEU A 1 193 ? 1.467 13.321 1.486 1.00 91.62 193 LEU A C 1
ATOM 1564 O O . LEU A 1 193 ? 2.081 13.313 0.415 1.00 91.62 193 LEU A O 1
ATOM 1568 N N . ASP A 1 194 ? 0.515 14.187 1.802 1.00 91.69 194 ASP A N 1
ATOM 1569 C CA . ASP A 1 194 ? 0.326 15.442 1.090 1.00 91.69 194 ASP A CA 1
ATOM 1570 C C . ASP A 1 194 ? 1.481 16.387 1.451 1.00 91.69 194 ASP A C 1
ATOM 1572 O O . ASP A 1 194 ? 1.804 16.555 2.634 1.00 91.69 194 ASP A O 1
ATOM 1576 N N . LEU A 1 195 ? 2.163 16.915 0.435 1.00 94.31 195 LEU A N 1
ATOM 1577 C CA . LEU A 1 195 ? 3.297 17.819 0.608 1.00 94.31 195 LEU A CA 1
ATOM 1578 C C . LEU A 1 195 ? 2.879 19.292 0.676 1.00 94.31 195 LEU A C 1
ATOM 1580 O O . LEU A 1 195 ? 3.721 20.142 0.981 1.00 94.31 195 LEU A O 1
ATOM 1584 N N . GLU A 1 196 ? 1.599 19.597 0.460 1.00 91.19 196 GLU A N 1
ATOM 1585 C CA . GLU A 1 196 ? 1.071 20.940 0.643 1.00 91.19 196 GLU A CA 1
ATOM 1586 C C . GLU A 1 196 ? 1.161 21.382 2.109 1.00 91.19 196 GLU A C 1
ATOM 1588 O O . GLU A 1 196 ? 1.021 20.604 3.063 1.00 91.19 196 GLU A O 1
ATOM 1593 N N . ARG A 1 197 ? 1.443 22.675 2.294 1.00 91.94 197 ARG A N 1
ATOM 1594 C CA . ARG A 1 197 ? 1.516 23.277 3.623 1.00 91.94 197 ARG A CA 1
ATOM 1595 C C . ARG A 1 197 ? 0.117 23.649 4.096 1.00 91.94 197 ARG A C 1
ATOM 1597 O O . ARG A 1 197 ? -0.597 24.372 3.408 1.00 91.94 197 ARG A O 1
ATOM 1604 N N . ASP A 1 198 ? -0.230 23.215 5.302 1.00 90.50 198 ASP A N 1
ATOM 1605 C CA . ASP A 1 198 ? -1.445 23.649 5.986 1.00 90.50 198 ASP A CA 1
ATOM 1606 C C . ASP A 1 198 ? -1.364 25.125 6.430 1.00 90.50 198 ASP A C 1
ATOM 1608 O O . ASP A 1 198 ? -0.322 25.780 6.322 1.00 90.50 198 ASP A O 1
ATOM 1612 N N . GLU A 1 199 ? -2.461 25.661 6.977 1.00 91.06 199 GLU A N 1
ATOM 1613 C CA . GLU A 1 199 ? -2.530 27.042 7.489 1.00 91.06 199 GLU A CA 1
ATOM 1614 C C . GLU A 1 199 ? -1.460 27.352 8.558 1.00 91.06 199 GLU A C 1
ATOM 1616 O O . GLU A 1 199 ? -1.084 28.507 8.762 1.00 91.06 199 GLU A O 1
ATOM 1621 N N . GLY A 1 200 ? -0.954 26.324 9.246 1.00 90.62 200 GLY A N 1
ATOM 1622 C CA . GLY A 1 200 ? 0.117 26.415 10.237 1.00 90.62 200 GLY A CA 1
ATOM 1623 C C . GLY A 1 200 ? 1.525 26.256 9.654 1.00 90.62 200 GLY A C 1
ATOM 1624 O O . GLY A 1 200 ? 2.492 26.214 10.421 1.00 90.62 200 GLY A O 1
ATOM 1625 N N . GLY A 1 201 ? 1.656 26.146 8.331 1.00 91.69 201 GLY A N 1
ATOM 1626 C CA . GLY A 1 201 ? 2.913 25.931 7.622 1.00 91.69 201 GLY A CA 1
ATOM 1627 C C . GLY A 1 201 ? 3.478 24.515 7.757 1.00 91.69 201 GLY A C 1
ATOM 1628 O O . GLY A 1 201 ? 4.640 24.301 7.402 1.00 91.69 201 GLY A O 1
ATOM 1629 N N . LYS A 1 202 ? 2.712 23.556 8.285 1.00 93.25 202 LYS A N 1
ATOM 1630 C CA . LYS A 1 202 ? 3.132 22.157 8.440 1.00 93.25 202 LYS A CA 1
ATOM 1631 C C . LYS A 1 202 ? 2.748 21.334 7.222 1.00 93.25 202 LYS A C 1
ATOM 1633 O O . LYS A 1 202 ? 1.811 21.666 6.513 1.00 93.25 202 LYS A O 1
ATOM 1638 N N . ILE A 1 203 ? 3.451 20.229 7.023 1.00 92.69 203 ILE A N 1
ATOM 1639 C CA . ILE A 1 203 ? 3.252 19.314 5.901 1.00 92.69 203 ILE A CA 1
ATOM 1640 C C . ILE A 1 203 ? 2.697 18.012 6.448 1.00 92.69 203 ILE A C 1
ATOM 1642 O O . ILE A 1 203 ? 3.369 17.340 7.234 1.00 92.69 203 ILE A O 1
ATOM 1646 N N . ASN A 1 204 ? 1.456 17.685 6.094 1.00 88.88 204 ASN A N 1
ATOM 1647 C CA . ASN A 1 204 ? 0.723 16.543 6.643 1.00 88.88 204 ASN A CA 1
ATOM 1648 C C . ASN A 1 204 ? 0.812 16.450 8.189 1.00 88.88 204 ASN A C 1
ATOM 1650 O O . ASN A 1 204 ? 1.050 15.387 8.767 1.00 88.88 204 ASN A O 1
ATOM 1654 N N . GLY A 1 205 ? 0.722 17.600 8.871 1.00 88.75 205 GLY A N 1
ATOM 1655 C CA . GLY A 1 205 ? 0.837 17.721 10.330 1.00 88.75 205 GLY A CA 1
ATOM 1656 C C . GLY A 1 205 ? 2.264 17.713 10.904 1.00 88.75 205 GLY A C 1
ATOM 1657 O O . GLY A 1 205 ? 2.425 17.905 12.114 1.00 88.75 205 GLY A O 1
ATOM 1658 N N . TYR A 1 206 ? 3.298 17.552 10.074 1.00 91.00 206 TYR A N 1
ATOM 1659 C CA . TYR A 1 206 ? 4.707 17.598 10.471 1.00 91.00 206 TYR A CA 1
ATOM 1660 C C . TYR A 1 206 ? 5.317 18.987 10.281 1.00 91.00 206 TYR A C 1
ATOM 1662 O O . TYR A 1 206 ? 5.120 19.645 9.263 1.00 91.00 206 TYR A O 1
ATOM 1670 N N . THR A 1 207 ? 6.148 19.417 11.228 1.00 93.62 207 THR A N 1
ATOM 1671 C CA . THR A 1 207 ? 7.127 20.480 10.947 1.00 93.62 207 THR A CA 1
ATOM 1672 C C . THR A 1 207 ? 8.226 19.961 10.014 1.00 93.62 207 THR A C 1
ATOM 1674 O O . THR A 1 207 ? 8.522 18.764 10.009 1.00 93.62 207 THR A O 1
ATOM 1677 N N . ASP A 1 208 ? 8.916 20.852 9.297 1.00 89.81 208 ASP A N 1
ATOM 1678 C CA . ASP A 1 208 ? 10.009 20.474 8.383 1.00 89.81 208 ASP A CA 1
ATOM 1679 C C . ASP A 1 208 ? 11.084 19.616 9.079 1.00 89.81 208 ASP A C 1
ATOM 1681 O O . ASP A 1 208 ? 11.557 18.619 8.540 1.00 89.81 208 ASP A O 1
ATOM 1685 N N . ILE A 1 209 ? 11.427 19.942 10.331 1.00 89.56 209 ILE A N 1
ATOM 1686 C CA . ILE A 1 209 ? 12.407 19.185 11.126 1.00 89.56 209 ILE A CA 1
ATOM 1687 C C . ILE A 1 209 ? 11.906 17.767 11.439 1.00 89.56 209 ILE A C 1
ATOM 1689 O O . ILE A 1 209 ? 12.702 16.821 11.465 1.00 89.56 209 ILE A O 1
ATOM 1693 N N . GLU A 1 210 ? 10.617 17.603 11.734 1.00 92.81 210 GLU A N 1
ATOM 1694 C CA . GLU A 1 210 ? 10.023 16.295 12.017 1.00 92.81 210 GLU A CA 1
ATOM 1695 C C . GLU A 1 210 ? 9.948 15.443 10.754 1.00 92.81 210 GLU A C 1
ATOM 1697 O O . GLU A 1 210 ? 10.378 14.286 10.797 1.00 92.81 210 GLU A O 1
ATOM 1702 N N . LEU A 1 211 ? 9.506 16.027 9.634 1.00 91.50 211 LEU A N 1
ATOM 1703 C CA . LEU A 1 211 ? 9.441 15.351 8.342 1.00 91.50 211 LEU A CA 1
ATOM 1704 C C . LEU A 1 211 ? 10.840 14.915 7.886 1.00 91.50 211 LEU A C 1
ATOM 1706 O O . LEU A 1 211 ? 11.057 13.742 7.599 1.00 91.50 211 LEU A O 1
ATOM 1710 N N . LEU A 1 212 ? 11.842 15.793 7.962 1.00 88.06 212 LEU A N 1
ATOM 1711 C CA . LEU A 1 212 ? 13.239 15.456 7.664 1.00 88.06 212 LEU A CA 1
ATOM 1712 C C . LEU A 1 212 ? 13.770 14.286 8.505 1.00 88.06 212 LEU A C 1
ATOM 1714 O O . LEU A 1 212 ? 14.403 13.360 7.986 1.00 88.06 212 LEU A O 1
ATOM 1718 N N . LYS A 1 213 ? 13.530 14.302 9.825 1.00 88.81 213 LYS A N 1
ATOM 1719 C CA . LYS A 1 213 ? 13.932 13.198 10.720 1.00 88.81 213 LYS A CA 1
ATOM 1720 C C . LYS A 1 213 ? 13.248 11.897 10.332 1.00 88.81 213 LYS A C 1
ATOM 1722 O O . LYS A 1 213 ? 13.863 10.831 10.400 1.00 88.81 213 LYS A O 1
ATOM 1727 N N . TYR A 1 214 ? 11.986 11.996 9.960 1.00 89.12 214 TYR A N 1
ATOM 1728 C CA . TYR A 1 214 ? 11.160 10.882 9.565 1.00 89.12 214 TYR A CA 1
ATOM 1729 C C . TYR A 1 214 ? 11.617 10.268 8.231 1.00 89.12 214 TYR A C 1
ATOM 1731 O O . TYR A 1 214 ? 11.838 9.058 8.185 1.00 89.12 214 TYR A O 1
ATOM 1739 N N . LEU A 1 215 ? 11.904 11.076 7.206 1.00 89.12 215 LEU A N 1
ATOM 1740 C CA . LEU A 1 215 ? 12.443 10.612 5.920 1.00 89.12 215 LEU A CA 1
ATOM 1741 C C . LEU A 1 215 ? 13.830 9.984 6.064 1.00 89.12 215 LEU A C 1
ATOM 1743 O O . LEU A 1 215 ? 14.084 8.895 5.555 1.00 89.12 215 LEU A O 1
ATOM 1747 N N . ASN A 1 216 ? 14.711 10.607 6.849 1.00 84.81 216 ASN A N 1
ATOM 1748 C CA . ASN A 1 216 ? 16.032 10.052 7.154 1.00 84.81 216 ASN A CA 1
ATOM 1749 C C . ASN A 1 216 ? 15.962 8.749 7.971 1.00 84.81 216 ASN A C 1
ATOM 1751 O O . ASN A 1 216 ? 16.906 7.961 7.977 1.00 84.81 216 ASN A O 1
ATOM 1755 N N . LYS A 1 217 ? 14.876 8.523 8.718 1.00 86.75 217 LYS A N 1
ATOM 1756 C CA . LYS A 1 217 ? 14.629 7.236 9.373 1.00 86.75 217 LYS A CA 1
ATOM 1757 C C . LYS A 1 217 ? 14.129 6.212 8.356 1.00 86.75 217 LYS A C 1
ATOM 1759 O O . LYS A 1 217 ? 14.649 5.103 8.351 1.00 86.75 217 LYS A O 1
ATOM 1764 N N . ALA A 1 218 ? 13.174 6.590 7.504 1.00 86.12 218 ALA A N 1
ATOM 1765 C CA . ALA A 1 218 ? 12.617 5.732 6.461 1.00 86.12 218 ALA A CA 1
ATOM 1766 C C . ALA A 1 218 ? 13.708 5.213 5.507 1.00 86.12 218 ALA A C 1
ATOM 1768 O O . ALA A 1 218 ? 13.786 4.006 5.275 1.00 86.12 218 ALA A O 1
ATOM 1769 N N . SER A 1 219 ? 14.620 6.088 5.067 1.00 82.81 219 SER A N 1
ATOM 1770 C CA . SER A 1 219 ? 15.741 5.725 4.188 1.00 8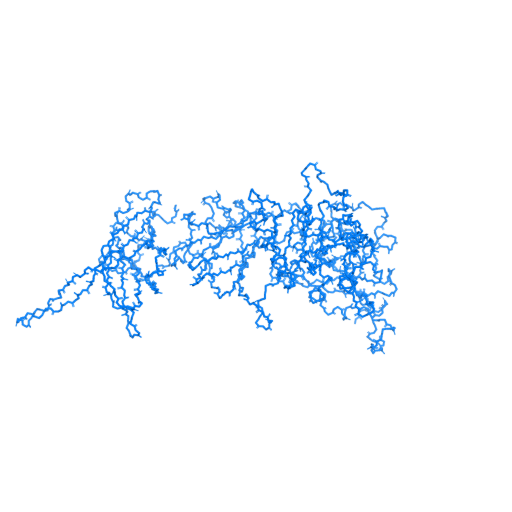2.81 219 SER A CA 1
ATOM 1771 C C . SER A 1 219 ? 16.735 4.742 4.815 1.00 82.81 219 SER A C 1
ATOM 1773 O O . SER A 1 219 ? 17.441 4.042 4.100 1.00 82.81 219 SER A O 1
ATOM 1775 N N . LYS A 1 220 ? 16.792 4.655 6.149 1.00 83.06 220 LYS A N 1
ATOM 1776 C CA . LYS A 1 220 ? 17.654 3.708 6.883 1.00 83.06 220 LYS A CA 1
ATOM 1777 C C . LYS A 1 220 ? 16.978 2.376 7.194 1.00 83.06 220 LYS A C 1
ATOM 1779 O O . LYS A 1 220 ? 17.622 1.495 7.757 1.00 83.06 220 LYS A O 1
ATOM 1784 N N . THR A 1 221 ? 15.685 2.249 6.910 1.00 79.75 221 THR A N 1
ATOM 1785 C CA . THR A 1 221 ? 14.877 1.058 7.213 1.00 79.75 221 THR A CA 1
ATOM 1786 C C . THR A 1 221 ? 14.378 0.356 5.952 1.00 79.75 221 THR A C 1
ATOM 1788 O O . THR A 1 221 ? 13.318 -0.263 5.993 1.00 79.75 221 THR A O 1
ATOM 1791 N N . ASP A 1 222 ? 15.110 0.494 4.842 1.00 78.69 222 ASP A N 1
ATOM 1792 C CA . ASP A 1 222 ? 14.765 -0.050 3.520 1.00 78.69 222 ASP A CA 1
ATOM 1793 C C . ASP A 1 222 ? 13.324 0.294 3.090 1.00 78.69 222 ASP A C 1
ATOM 1795 O O . ASP A 1 222 ? 12.623 -0.523 2.493 1.00 78.69 222 ASP A O 1
ATOM 1799 N N . ALA A 1 223 ? 12.836 1.487 3.460 1.00 88.69 223 ALA A N 1
ATOM 1800 C CA . ALA A 1 223 ? 11.537 1.954 2.996 1.00 88.69 223 ALA A CA 1
ATOM 1801 C C . ALA A 1 223 ? 11.649 2.381 1.532 1.00 88.69 223 ALA A C 1
ATOM 1803 O O . ALA A 1 223 ? 12.569 3.109 1.157 1.00 88.69 223 ALA A O 1
ATOM 1804 N N . LEU A 1 224 ? 10.681 1.959 0.730 1.00 92.62 224 LEU A N 1
ATOM 1805 C CA . LEU A 1 224 ? 10.603 2.290 -0.685 1.00 92.62 224 LEU A CA 1
ATOM 1806 C C . LEU A 1 224 ? 9.800 3.575 -0.840 1.00 92.62 224 LEU A C 1
ATOM 1808 O O . LEU A 1 224 ? 8.734 3.705 -0.239 1.00 92.62 224 LEU A O 1
ATOM 1812 N N . MET A 1 225 ? 10.319 4.537 -1.596 1.00 93.62 225 MET A N 1
ATOM 1813 C CA . MET A 1 225 ? 9.746 5.879 -1.659 1.00 93.62 225 MET A CA 1
ATOM 1814 C C . MET A 1 225 ? 9.524 6.314 -3.103 1.00 93.62 225 MET A C 1
ATOM 1816 O O . MET A 1 225 ? 10.384 6.124 -3.962 1.00 93.62 225 MET A O 1
ATOM 1820 N N . SER A 1 226 ? 8.370 6.920 -3.353 1.00 94.88 226 SER A N 1
ATOM 1821 C CA . SER A 1 226 ? 8.006 7.512 -4.639 1.00 94.88 226 SER A CA 1
ATOM 1822 C C . SER A 1 226 ? 7.272 8.823 -4.422 1.00 94.88 226 SER A C 1
ATOM 1824 O O . SER A 1 226 ? 6.661 9.028 -3.378 1.00 94.88 226 SER A O 1
ATOM 1826 N N . CYS A 1 227 ? 7.290 9.696 -5.412 1.00 95.12 227 CYS A N 1
ATOM 1827 C CA . CYS A 1 227 ? 6.646 11.001 -5.345 1.00 95.12 227 CYS A CA 1
ATOM 1828 C C . CYS A 1 227 ? 6.015 11.351 -6.688 1.00 95.12 227 CYS A C 1
ATOM 1830 O O . CYS A 1 227 ? 6.324 10.729 -7.706 1.00 95.12 227 CYS A O 1
ATOM 1832 N N . SER A 1 228 ? 5.114 12.323 -6.680 1.00 94.31 228 SER A N 1
ATOM 1833 C CA . SER A 1 228 ? 4.484 12.832 -7.893 1.00 94.31 228 SER A CA 1
ATOM 1834 C C . SER A 1 228 ? 4.156 14.312 -7.761 1.00 94.31 228 SER A C 1
ATOM 1836 O O . SER A 1 228 ? 4.115 14.871 -6.658 1.00 94.31 228 SER A O 1
ATOM 1838 N N . ILE A 1 229 ? 3.919 14.931 -8.911 1.00 93.12 229 ILE A N 1
ATOM 1839 C CA . ILE A 1 229 ? 3.409 16.293 -9.021 1.00 93.12 229 ILE A CA 1
ATOM 1840 C C . ILE A 1 229 ? 1.989 16.187 -9.560 1.00 93.12 229 ILE A C 1
ATOM 1842 O O . ILE A 1 229 ? 1.772 15.558 -10.598 1.00 93.12 229 ILE A O 1
ATOM 1846 N N . ASN A 1 230 ? 1.023 16.761 -8.850 1.00 88.38 230 ASN A N 1
ATOM 1847 C CA . ASN A 1 230 ? -0.368 16.730 -9.285 1.00 88.38 230 ASN A CA 1
ATOM 1848 C C . ASN A 1 230 ? -0.532 17.581 -10.547 1.00 88.38 230 ASN A C 1
ATOM 1850 O O . ASN A 1 230 ? 0.114 18.618 -10.698 1.00 88.38 230 ASN A O 1
ATOM 1854 N N . VAL A 1 231 ? -1.396 17.139 -11.459 1.00 83.50 231 VAL A N 1
ATOM 1855 C CA . VAL A 1 231 ? -1.807 17.967 -12.596 1.00 83.50 231 VAL A CA 1
ATOM 1856 C C . VAL A 1 231 ? -2.847 18.962 -12.077 1.00 83.50 231 VAL A C 1
ATOM 1858 O O . VAL A 1 231 ? -3.853 18.514 -11.526 1.00 83.50 231 VAL A O 1
ATOM 1861 N N . PRO A 1 232 ? -2.638 20.282 -12.227 1.00 79.75 232 PRO A N 1
ATOM 1862 C CA . PRO A 1 232 ? -3.679 21.265 -11.948 1.00 79.75 232 PRO A CA 1
ATOM 1863 C C . PRO A 1 232 ? -4.942 20.953 -12.754 1.00 79.75 232 PRO A C 1
ATOM 1865 O O . PRO A 1 232 ? -4.846 20.588 -13.932 1.00 79.75 232 PRO A O 1
ATOM 1868 N N . GLU A 1 233 ? -6.118 21.110 -12.144 1.00 72.62 233 GLU A N 1
ATOM 1869 C CA . GLU A 1 233 ? -7.402 20.771 -12.776 1.00 72.62 233 GLU A CA 1
ATOM 1870 C C . GLU A 1 233 ? -7.605 21.479 -14.126 1.00 72.62 233 GLU A C 1
ATOM 1872 O O . GLU A 1 233 ? -8.286 20.948 -15.005 1.00 72.62 233 GLU A O 1
ATOM 1877 N N . GLU A 1 234 ? -6.988 22.648 -14.331 1.00 72.62 234 GLU A N 1
ATOM 1878 C CA . GLU A 1 234 ? -7.106 23.411 -15.573 1.00 72.62 234 GLU A CA 1
ATOM 1879 C C . GLU A 1 234 ? -6.298 22.829 -16.742 1.00 72.62 234 GLU A C 1
ATOM 1881 O O . GLU A 1 234 ? -6.627 23.097 -17.898 1.00 72.62 234 GLU A O 1
ATOM 1886 N N . LEU A 1 235 ? -5.232 22.068 -16.470 1.00 68.88 235 LEU A N 1
ATOM 1887 C CA . LEU A 1 235 ? -4.322 21.554 -17.502 1.00 68.88 235 LEU A CA 1
ATOM 1888 C C . LEU A 1 235 ? -4.735 20.173 -18.027 1.00 68.88 235 LEU A C 1
ATOM 1890 O O . LEU A 1 235 ? -4.471 19.881 -19.190 1.00 68.88 235 LEU A O 1
ATOM 1894 N N . GLN A 1 236 ? -5.379 19.348 -17.190 1.00 61.72 236 GLN A N 1
ATOM 1895 C CA . GLN A 1 236 ? -5.942 18.012 -17.488 1.00 61.72 236 GLN A CA 1
ATOM 1896 C C . GLN A 1 236 ? -5.012 16.981 -18.163 1.00 61.72 236 GLN A C 1
ATOM 1898 O O . GLN A 1 236 ? -5.440 15.860 -18.426 1.00 61.72 236 GLN A O 1
ATOM 1903 N N . LEU A 1 237 ? -3.751 17.317 -18.438 1.00 71.19 237 LEU A N 1
ATOM 1904 C CA . LEU A 1 237 ? -2.795 16.479 -19.157 1.00 71.19 237 LEU A CA 1
ATOM 1905 C C . LEU A 1 237 ? -1.411 16.537 -18.506 1.00 71.19 237 LEU A C 1
ATOM 1907 O O . LEU A 1 237 ? -1.022 17.546 -17.910 1.00 71.19 237 LEU A O 1
ATOM 1911 N N . GLU A 1 238 ? -0.656 15.447 -18.663 1.00 74.56 238 GLU A N 1
ATOM 1912 C CA . GLU A 1 238 ? 0.767 15.411 -18.327 1.00 74.56 238 GLU A CA 1
ATOM 1913 C C . GLU A 1 238 ? 1.521 16.500 -19.102 1.00 74.56 238 GLU A C 1
ATOM 1915 O O . GLU A 1 238 ? 1.268 16.751 -20.284 1.00 74.56 238 GLU A O 1
ATOM 1920 N N . GLY A 1 239 ? 2.468 17.156 -18.436 1.00 80.62 239 GLY A N 1
ATOM 1921 C CA . GLY A 1 239 ? 3.167 18.294 -19.019 1.00 80.62 239 GLY A CA 1
ATOM 1922 C C . GLY A 1 239 ? 4.541 18.500 -18.413 1.00 80.62 239 GLY A C 1
ATOM 1923 O O . GLY A 1 239 ? 4.707 18.468 -17.194 1.00 80.62 239 GLY A O 1
ATOM 1924 N N . LYS A 1 240 ? 5.537 18.737 -19.269 1.00 87.69 240 LYS A N 1
ATOM 1925 C CA . LYS A 1 240 ? 6.893 19.072 -18.832 1.00 87.69 240 LYS A CA 1
ATOM 1926 C C . LYS A 1 240 ? 6.965 20.543 -18.418 1.00 87.69 240 LYS A C 1
ATOM 1928 O O . LYS A 1 240 ? 6.644 21.438 -19.198 1.00 87.69 240 LYS A O 1
ATOM 1933 N N . LEU A 1 241 ? 7.413 20.780 -17.194 1.00 90.38 241 LEU A N 1
ATOM 1934 C CA . LEU A 1 241 ? 7.662 22.090 -16.611 1.00 90.38 241 LEU A CA 1
ATOM 1935 C C . LEU A 1 241 ? 8.989 22.681 -17.110 1.00 90.38 241 LEU A C 1
ATOM 1937 O O . LEU A 1 241 ? 9.888 21.980 -17.580 1.00 90.38 241 LEU A O 1
ATOM 1941 N N . THR A 1 242 ? 9.144 23.997 -16.962 1.00 91.56 242 THR A N 1
ATOM 1942 C CA . THR A 1 242 ? 10.362 24.731 -17.360 1.00 91.56 242 THR A CA 1
ATOM 1943 C C . THR A 1 242 ? 11.597 24.336 -16.549 1.00 91.56 242 THR A C 1
ATOM 1945 O O . THR A 1 242 ? 12.719 24.441 -17.044 1.00 91.56 242 THR A O 1
ATOM 1948 N N . ASN A 1 243 ? 11.395 23.840 -15.328 1.00 92.88 243 ASN A N 1
ATOM 1949 C CA . ASN A 1 243 ? 12.445 23.313 -14.457 1.00 92.88 243 ASN A CA 1
ATOM 1950 C C . ASN A 1 243 ? 12.844 21.853 -14.785 1.00 92.88 243 ASN A C 1
ATOM 1952 O O . ASN A 1 243 ? 13.667 21.262 -14.088 1.00 92.88 243 ASN A O 1
ATOM 1956 N N . GLY A 1 244 ? 12.241 21.266 -15.827 1.00 92.88 244 GLY A N 1
ATOM 1957 C CA . GLY A 1 244 ? 12.525 19.919 -16.320 1.00 92.88 244 GLY A CA 1
ATOM 1958 C C . GLY A 1 244 ? 11.644 18.804 -15.748 1.00 92.88 244 GLY A C 1
ATOM 1959 O O . GLY A 1 244 ? 11.570 17.743 -16.367 1.00 92.88 244 GLY A O 1
ATOM 1960 N N . LEU A 1 245 ? 10.932 19.049 -14.642 1.00 94.38 245 LEU A N 1
ATOM 1961 C CA . LEU A 1 245 ? 10.014 18.085 -14.021 1.00 94.38 245 LEU A CA 1
ATOM 1962 C C . LEU A 1 245 ? 8.731 17.892 -14.848 1.00 94.38 245 LEU A C 1
ATOM 1964 O O . LEU A 1 245 ? 8.422 18.691 -15.727 1.00 94.38 245 LEU A O 1
ATOM 1968 N N . VAL A 1 246 ? 7.967 16.839 -14.564 1.00 91.19 246 VAL A N 1
ATOM 1969 C CA . VAL A 1 246 ? 6.778 16.437 -15.328 1.00 91.19 246 VAL A CA 1
ATOM 1970 C C . VAL A 1 246 ? 5.565 16.332 -14.399 1.00 91.19 246 VAL A C 1
ATOM 1972 O O . VAL A 1 246 ? 5.602 15.647 -13.377 1.00 91.19 246 VAL A O 1
ATOM 1975 N N . LEU A 1 247 ? 4.483 17.020 -14.765 1.00 89.69 247 LEU A N 1
ATOM 1976 C CA . LEU A 1 247 ? 3.176 16.956 -14.105 1.00 89.69 247 LEU A CA 1
ATOM 1977 C C . LEU A 1 247 ? 2.486 15.618 -14.381 1.00 89.69 247 LEU A C 1
ATOM 1979 O O . LEU A 1 247 ? 2.582 15.098 -15.490 1.00 89.69 247 LEU A O 1
ATOM 1983 N N . GLY A 1 248 ? 1.755 15.092 -13.397 1.00 85.25 248 GLY A N 1
ATOM 1984 C CA . GLY A 1 248 ? 1.010 13.833 -13.527 1.00 85.25 248 GLY A CA 1
ATOM 1985 C C . GLY A 1 248 ? 1.890 12.587 -13.548 1.00 85.25 248 GLY A C 1
ATOM 1986 O O . GLY A 1 248 ? 1.403 11.496 -13.815 1.00 85.25 248 GLY A O 1
ATOM 1987 N N . HIS A 1 249 ? 3.178 12.738 -13.239 1.00 88.38 249 HIS A N 1
ATOM 1988 C CA . HIS A 1 249 ? 4.178 11.703 -13.431 1.00 88.38 249 HIS A CA 1
ATOM 1989 C C . HIS A 1 249 ? 4.746 11.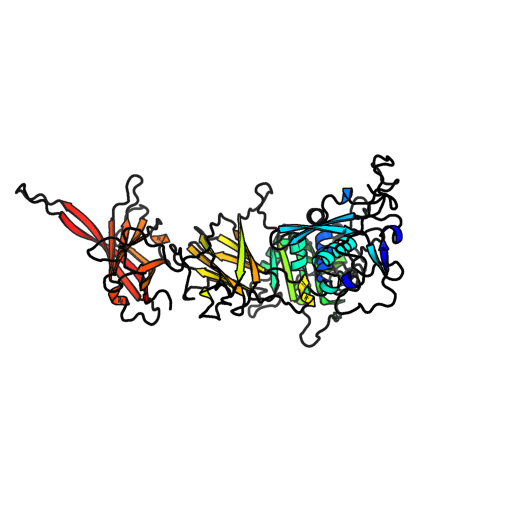178 -12.108 1.00 88.38 249 HIS A C 1
ATOM 1991 O O . HIS A 1 249 ? 4.939 11.923 -11.142 1.00 88.38 249 HIS A O 1
ATOM 1997 N N . ALA A 1 250 ? 5.029 9.876 -12.065 1.00 90.50 250 ALA A N 1
ATOM 1998 C CA . ALA A 1 250 ? 5.593 9.215 -10.897 1.00 90.50 250 ALA A CA 1
ATOM 1999 C C . ALA A 1 250 ? 7.124 9.194 -10.948 1.00 90.50 250 ALA A C 1
ATOM 2001 O O . ALA A 1 250 ? 7.702 8.634 -11.872 1.00 90.50 250 ALA A O 1
ATOM 2002 N N . TYR A 1 251 ? 7.773 9.672 -9.890 1.00 92.94 251 TYR A N 1
ATOM 2003 C CA . TYR A 1 251 ? 9.223 9.620 -9.709 1.00 92.94 251 TYR A CA 1
ATOM 2004 C C . TYR A 1 251 ? 9.601 8.664 -8.579 1.00 92.94 251 TYR A C 1
ATOM 2006 O O . TYR A 1 251 ? 8.970 8.646 -7.515 1.00 92.94 251 TYR A O 1
ATOM 2014 N N . GLY A 1 252 ? 10.664 7.886 -8.778 1.00 92.00 252 GLY A N 1
ATOM 2015 C CA . GLY A 1 252 ? 11.233 7.042 -7.728 1.00 92.00 252 GLY A CA 1
ATOM 2016 C C . GLY A 1 252 ? 12.279 7.785 -6.903 1.00 92.00 252 GLY A C 1
ATOM 2017 O O . GLY A 1 252 ? 13.149 8.436 -7.469 1.00 92.00 252 GLY A O 1
ATOM 2018 N N . ILE A 1 253 ? 12.247 7.669 -5.573 1.00 91.75 253 ILE A N 1
ATOM 2019 C CA . ILE A 1 253 ? 13.302 8.211 -4.703 1.00 91.75 253 ILE A CA 1
ATOM 2020 C C . ILE A 1 253 ? 14.302 7.091 -4.423 1.00 91.75 253 ILE A C 1
ATOM 2022 O O . ILE A 1 253 ? 14.016 6.150 -3.681 1.00 91.75 253 ILE A O 1
ATOM 2026 N N . LYS A 1 254 ? 15.491 7.195 -5.021 1.00 87.44 254 LYS A N 1
ATOM 2027 C CA . LYS A 1 254 ? 16.558 6.192 -4.895 1.00 87.44 254 LYS A CA 1
ATOM 2028 C C . LYS A 1 254 ? 17.385 6.385 -3.630 1.00 87.44 254 LYS A C 1
ATOM 2030 O O . LYS A 1 254 ? 17.831 5.410 -3.031 1.00 87.44 254 LYS A O 1
ATOM 2035 N N . GLN A 1 255 ? 17.623 7.634 -3.228 1.00 88.06 255 GLN A N 1
ATOM 2036 C CA . GLN A 1 255 ? 18.518 7.919 -2.110 1.00 88.06 255 GLN A CA 1
ATOM 2037 C C . GLN A 1 255 ? 18.176 9.230 -1.407 1.00 88.06 255 GLN A C 1
ATOM 2039 O O . GLN A 1 255 ? 17.812 10.219 -2.032 1.00 88.06 255 GLN A O 1
ATOM 2044 N N . ILE A 1 256 ? 18.373 9.247 -0.089 1.00 90.19 256 ILE A N 1
ATOM 2045 C CA . ILE A 1 256 ? 18.385 10.466 0.719 1.00 90.19 256 ILE A CA 1
ATOM 2046 C C . ILE A 1 256 ? 19.753 10.567 1.383 1.00 90.19 256 ILE A C 1
ATOM 2048 O O . ILE A 1 256 ? 20.171 9.644 2.088 1.00 90.19 256 ILE A O 1
ATOM 2052 N N . TYR A 1 257 ? 20.457 11.677 1.170 1.00 89.12 257 TYR A N 1
ATOM 2053 C CA . TYR A 1 257 ? 21.810 11.872 1.678 1.00 89.12 257 TYR A CA 1
ATOM 2054 C C . TYR A 1 257 ? 21.952 13.207 2.399 1.00 89.12 257 TYR A C 1
ATOM 2056 O O . TYR A 1 257 ? 21.539 14.247 1.903 1.00 89.12 257 TYR A O 1
ATOM 2064 N N . LYS A 1 258 ? 22.586 13.192 3.573 1.00 89.12 258 LYS A N 1
ATOM 2065 C CA . LYS A 1 258 ? 22.899 14.407 4.326 1.00 89.12 258 LYS A CA 1
ATOM 2066 C C . LYS A 1 258 ? 24.372 14.762 4.146 1.00 89.12 258 LYS A C 1
ATOM 2068 O O . LYS A 1 258 ? 25.237 14.025 4.621 1.00 89.12 258 LYS A O 1
ATOM 2073 N N . LEU A 1 259 ? 24.641 15.896 3.501 1.00 88.25 259 LEU A N 1
ATOM 2074 C CA . LEU A 1 259 ? 25.983 16.456 3.358 1.00 88.25 259 LEU A CA 1
ATOM 2075 C C . LEU A 1 259 ? 26.575 16.818 4.727 1.00 88.25 259 LEU A C 1
ATOM 2077 O O . LEU A 1 259 ? 25.854 17.110 5.688 1.00 88.25 259 LEU A O 1
ATOM 2081 N N . LYS A 1 260 ? 27.909 16.863 4.817 1.00 85.75 260 LYS A N 1
ATOM 2082 C CA . LYS A 1 260 ? 28.626 17.206 6.064 1.00 85.75 260 LYS A CA 1
ATOM 2083 C C . LYS A 1 260 ? 28.202 18.535 6.696 1.00 85.75 260 LYS A C 1
ATOM 2085 O O . LYS A 1 260 ? 28.143 18.627 7.918 1.00 85.75 260 LYS A O 1
ATOM 2090 N N . HIS A 1 261 ? 27.900 19.546 5.885 1.00 83.56 261 HIS A N 1
ATOM 2091 C CA . HIS A 1 261 ? 27.449 20.860 6.360 1.00 83.56 261 HIS A CA 1
ATOM 2092 C C . HIS A 1 261 ? 25.949 20.905 6.701 1.00 83.56 261 HIS A C 1
ATOM 2094 O O . HIS A 1 261 ? 25.421 21.962 7.028 1.00 83.56 261 HIS A O 1
ATOM 2100 N N . GLY A 1 262 ? 25.253 19.768 6.642 1.00 84.12 262 GLY A N 1
ATOM 2101 C CA . GLY A 1 262 ? 23.899 19.612 7.160 1.00 84.12 262 GLY A CA 1
ATOM 2102 C C . GLY A 1 262 ? 22.782 19.614 6.119 1.00 84.12 262 GLY A C 1
ATOM 2103 O O . GLY A 1 262 ? 21.689 19.176 6.475 1.00 84.12 262 GLY A O 1
ATOM 2104 N N . LEU A 1 263 ? 23.053 20.029 4.877 1.00 88.50 263 LEU A N 1
ATOM 2105 C CA . LEU A 1 263 ? 22.066 20.030 3.791 1.00 88.50 263 LEU A CA 1
ATOM 2106 C C . LEU A 1 263 ? 21.648 18.601 3.437 1.00 88.50 263 LEU A C 1
ATOM 2108 O O . LEU A 1 263 ? 22.493 17.704 3.362 1.00 88.50 263 LEU A O 1
ATOM 2112 N N . LEU A 1 264 ? 20.351 18.395 3.230 1.00 89.56 264 LEU A N 1
ATOM 2113 C CA . LEU A 1 264 ? 19.791 17.114 2.827 1.00 89.56 264 LEU A CA 1
ATOM 2114 C C . LEU A 1 264 ? 19.468 17.153 1.333 1.00 89.56 264 LEU A C 1
ATOM 2116 O O . LEU A 1 264 ? 18.754 18.036 0.871 1.00 89.56 264 LEU A O 1
ATOM 2120 N N . LEU A 1 265 ? 20.019 16.193 0.603 1.00 93.38 265 LEU A N 1
ATOM 2121 C CA . LEU A 1 265 ? 19.801 15.999 -0.819 1.00 93.38 265 LEU A CA 1
ATOM 2122 C C . LEU A 1 265 ? 18.970 14.739 -1.051 1.00 93.38 265 LEU A C 1
ATOM 2124 O O . LEU A 1 265 ? 19.124 13.733 -0.345 1.00 93.38 265 LEU A O 1
ATOM 2128 N N . MET A 1 266 ? 18.121 14.795 -2.066 1.00 93.69 266 MET A N 1
ATOM 2129 C CA . MET A 1 266 ? 17.277 13.694 -2.511 1.00 93.69 266 MET A CA 1
ATOM 2130 C C . MET A 1 266 ? 17.673 13.321 -3.936 1.00 93.69 266 MET A C 1
ATOM 2132 O O . MET A 1 266 ? 17.726 14.192 -4.799 1.00 93.69 266 MET A O 1
ATOM 2136 N N . LYS A 1 267 ? 17.972 12.038 -4.165 1.00 93.56 267 LYS A N 1
ATOM 2137 C CA . LYS A 1 267 ? 18.196 11.475 -5.498 1.00 93.56 267 LYS A CA 1
ATOM 2138 C C . LYS A 1 267 ? 16.896 10.873 -6.004 1.00 93.56 267 LYS A C 1
ATOM 2140 O O . LYS A 1 267 ? 16.399 9.907 -5.410 1.00 93.56 267 LYS A O 1
ATOM 2145 N N . LEU A 1 268 ? 16.370 11.437 -7.079 1.00 93.75 268 LEU A N 1
ATOM 2146 C CA . LEU A 1 268 ? 15.155 10.990 -7.745 1.00 93.75 268 LEU A CA 1
ATOM 2147 C C . LEU A 1 268 ? 15.506 10.320 -9.076 1.00 93.75 268 LEU A C 1
ATOM 2149 O O . LEU A 1 268 ? 16.622 10.459 -9.569 1.00 93.75 268 LEU A O 1
ATOM 2153 N N . HIS A 1 269 ? 14.550 9.575 -9.622 1.00 91.81 269 HIS A N 1
ATOM 2154 C CA . HIS A 1 269 ? 14.637 8.952 -10.934 1.00 91.81 269 HIS A CA 1
ATOM 2155 C C . HIS A 1 269 ? 13.352 9.176 -11.730 1.00 91.81 269 HIS A C 1
ATOM 2157 O O . HIS A 1 269 ? 12.263 8.840 -11.249 1.00 91.81 269 HIS A O 1
ATOM 2163 N N . ASN A 1 270 ? 13.504 9.698 -12.945 1.00 91.12 270 ASN A N 1
ATOM 2164 C CA . ASN A 1 270 ? 12.470 9.778 -13.966 1.00 91.12 270 ASN A CA 1
ATOM 2165 C C . ASN A 1 270 ? 12.437 8.468 -14.790 1.00 91.12 270 ASN A C 1
ATOM 2167 O O . ASN A 1 270 ? 13.416 8.182 -15.481 1.00 91.12 270 ASN A O 1
ATOM 2171 N N . PRO A 1 271 ? 11.339 7.686 -14.776 1.00 84.50 271 PRO A N 1
ATOM 2172 C CA . PRO A 1 271 ? 11.214 6.426 -15.521 1.00 84.50 271 PRO A CA 1
ATOM 2173 C C . PRO A 1 271 ? 11.254 6.571 -17.054 1.00 84.50 271 PRO A C 1
ATOM 2175 O O . PRO A 1 271 ? 11.388 5.565 -17.751 1.00 84.50 271 PRO A O 1
ATOM 2178 N N . TRP A 1 272 ? 11.160 7.782 -17.613 1.00 84.50 272 TRP A N 1
ATOM 2179 C CA . TRP A 1 272 ? 11.447 8.016 -19.038 1.00 84.50 272 TRP A CA 1
ATOM 2180 C C . TRP A 1 272 ? 12.940 7.901 -19.371 1.00 84.50 272 TRP A C 1
ATOM 2182 O O . TRP A 1 272 ? 13.312 7.858 -20.544 1.00 84.50 272 TRP A O 1
ATOM 2192 N N . GLY A 1 273 ? 13.805 7.878 -18.353 1.00 80.94 273 GLY A N 1
ATOM 2193 C CA . GLY A 1 273 ? 15.257 7.808 -18.502 1.00 80.94 273 GLY A CA 1
ATOM 2194 C C . GLY A 1 273 ? 15.878 9.021 -19.191 1.00 80.94 273 GLY A C 1
ATOM 2195 O O . GLY A 1 273 ? 16.970 8.898 -19.748 1.00 80.94 273 GLY A O 1
ATOM 2196 N N . SER A 1 274 ? 15.146 10.137 -19.208 1.00 82.19 274 SER A N 1
ATOM 2197 C CA . SER A 1 274 ? 15.552 11.458 -19.685 1.00 82.19 274 SER A CA 1
ATOM 2198 C C . SER A 1 274 ? 14.620 12.524 -19.100 1.00 82.19 274 SER A C 1
ATOM 2200 O O . SER A 1 274 ? 13.545 12.202 -18.587 1.00 82.19 274 SER A O 1
ATOM 2202 N N . GLY A 1 275 ? 14.989 13.800 -19.204 1.00 83.88 275 GLY A N 1
ATOM 2203 C CA . GLY A 1 275 ? 14.143 14.900 -18.733 1.00 83.88 275 GLY A CA 1
ATOM 2204 C C . GLY A 1 275 ? 14.249 15.089 -17.224 1.00 83.88 275 GLY A C 1
ATOM 2205 O O . GLY A 1 275 ? 13.362 14.710 -16.458 1.00 83.88 275 GLY A O 1
ATOM 2206 N N . GLU A 1 276 ? 15.365 15.686 -16.831 1.00 92.25 276 GLU A N 1
ATOM 2207 C CA . GLU A 1 276 ? 15.787 15.842 -15.444 1.00 92.25 276 GLU A CA 1
ATOM 2208 C C . GLU A 1 276 ? 15.573 17.262 -14.914 1.00 92.25 276 GLU A C 1
ATOM 2210 O O . GLU A 1 276 ? 15.368 18.216 -15.670 1.00 92.25 276 GLU A O 1
ATOM 2215 N N . TRP A 1 277 ? 15.654 17.391 -13.589 1.00 95.50 277 TRP A N 1
ATOM 2216 C CA . TRP A 1 277 ? 15.724 18.671 -12.891 1.00 95.50 277 TRP A CA 1
ATOM 2217 C C . TRP A 1 277 ? 16.911 19.507 -13.383 1.00 95.50 277 TRP A C 1
ATOM 2219 O O . TRP A 1 277 ? 18.044 19.034 -13.382 1.00 95.50 277 TRP A O 1
ATOM 2229 N N . ASN A 1 278 ? 16.662 20.768 -13.744 1.00 94.69 278 ASN A N 1
ATOM 2230 C CA . ASN A 1 278 ? 17.689 21.695 -14.243 1.00 94.69 278 ASN A CA 1
ATOM 2231 C C . ASN A 1 278 ? 18.024 22.846 -13.271 1.00 94.69 278 ASN A C 1
ATOM 2233 O O . ASN A 1 278 ? 18.683 23.814 -13.651 1.00 94.69 278 ASN A O 1
ATOM 2237 N N . GLY A 1 279 ? 17.547 22.765 -12.025 1.00 95.69 279 GLY A N 1
ATOM 2238 C CA . GLY A 1 279 ? 17.830 23.748 -10.980 1.00 95.69 279 GLY A CA 1
ATOM 2239 C C . GLY A 1 279 ? 19.066 23.401 -10.148 1.00 95.69 279 GLY A C 1
ATOM 2240 O O . GLY A 1 279 ? 19.944 22.650 -10.574 1.00 95.69 279 GLY A O 1
ATOM 2241 N N . ALA A 1 280 ? 19.133 23.939 -8.929 1.00 96.31 280 ALA A N 1
ATOM 2242 C CA . ALA A 1 280 ? 20.249 23.693 -8.020 1.00 96.31 280 ALA A CA 1
ATOM 2243 C C . ALA A 1 280 ? 20.408 22.194 -7.711 1.00 96.31 280 ALA A C 1
ATOM 2245 O O . ALA A 1 280 ? 19.425 21.504 -7.444 1.00 96.31 280 ALA A O 1
ATOM 2246 N N . TRP A 1 281 ? 21.654 21.717 -7.700 1.00 95.81 281 TRP A N 1
ATOM 2247 C CA . TRP A 1 281 ? 22.042 20.309 -7.507 1.00 95.81 281 TRP A CA 1
ATOM 2248 C C . TRP A 1 281 ? 21.702 19.351 -8.652 1.00 95.81 281 TRP A C 1
ATOM 2250 O O . TRP A 1 281 ? 21.978 18.161 -8.514 1.00 95.81 281 TRP A O 1
ATOM 2260 N N . SER A 1 282 ? 21.221 19.860 -9.789 1.00 94.62 282 SER A N 1
ATOM 2261 C CA . SER A 1 282 ? 21.221 19.118 -11.058 1.00 94.62 282 SER A CA 1
ATOM 2262 C C . SER A 1 282 ? 22.618 18.585 -11.416 1.00 94.62 282 SER A C 1
ATOM 2264 O O . SER A 1 282 ? 23.629 18.959 -10.810 1.00 94.62 282 SER A O 1
ATOM 2266 N N . ASP A 1 283 ? 22.694 17.686 -12.388 1.00 91.06 283 ASP A N 1
ATOM 2267 C CA . ASP A 1 283 ? 23.916 16.956 -12.732 1.00 91.06 283 ASP A CA 1
ATOM 2268 C C . ASP A 1 283 ? 25.144 17.850 -12.989 1.00 91.06 283 ASP A C 1
ATOM 2270 O O . ASP A 1 283 ? 26.238 17.580 -12.481 1.00 91.06 283 ASP A O 1
ATOM 2274 N N . ASP A 1 284 ? 24.974 18.956 -13.715 1.00 90.62 284 ASP A N 1
ATOM 2275 C CA . ASP A 1 284 ? 26.033 19.909 -14.064 1.00 90.62 284 ASP A CA 1
ATOM 2276 C C . ASP A 1 284 ? 26.067 21.167 -13.167 1.00 90.62 284 ASP A C 1
ATOM 2278 O O . ASP A 1 284 ? 26.845 22.101 -13.406 1.00 90.62 284 ASP A O 1
ATOM 2282 N N . SER A 1 285 ? 25.287 21.169 -12.081 1.00 94.44 285 SER A N 1
ATOM 2283 C CA . SER A 1 285 ? 25.083 22.320 -11.199 1.00 94.44 285 SER A CA 1
ATOM 2284 C C . SER A 1 285 ? 26.386 22.813 -10.539 1.00 94.44 285 SER A C 1
ATOM 2286 O O . SER A 1 285 ? 27.186 22.018 -10.021 1.00 94.44 285 SER A O 1
ATOM 2288 N N . PRO A 1 286 ? 26.634 24.138 -10.473 1.00 94.81 286 PRO A N 1
ATOM 2289 C CA . PRO A 1 286 ? 27.856 24.696 -9.886 1.00 94.81 286 PRO A CA 1
ATOM 2290 C C . PRO A 1 286 ? 28.024 24.414 -8.383 1.00 94.81 286 PRO A C 1
ATOM 2292 O O . PRO A 1 286 ? 29.149 24.444 -7.881 1.00 94.81 286 PRO A O 1
ATOM 2295 N N . GLU A 1 287 ? 26.948 24.105 -7.666 1.00 93.94 287 GLU A N 1
ATOM 2296 C CA . GLU A 1 287 ? 26.884 23.761 -6.244 1.00 93.94 287 GLU A CA 1
ATOM 2297 C C . GLU A 1 287 ? 27.791 22.571 -5.914 1.00 93.94 287 GLU A C 1
ATOM 2299 O O . GLU A 1 287 ? 28.449 22.560 -4.867 1.00 93.94 287 GLU A O 1
ATOM 2304 N N . TRP A 1 288 ? 27.939 21.621 -6.845 1.00 93.44 288 TRP A N 1
ATOM 2305 C CA . TRP A 1 288 ? 28.827 20.468 -6.694 1.00 93.44 288 TRP A CA 1
ATOM 2306 C C . TRP A 1 288 ? 30.299 20.846 -6.516 1.00 93.44 288 TRP A C 1
ATOM 2308 O O . TRP A 1 288 ? 31.067 20.069 -5.940 1.00 93.44 288 TRP A O 1
ATOM 2318 N N . LYS A 1 289 ? 30.710 22.050 -6.945 1.00 91.25 289 LYS A N 1
ATOM 2319 C CA . LYS A 1 289 ? 32.073 22.570 -6.736 1.00 91.25 289 LYS A CA 1
ATOM 2320 C C . LYS A 1 289 ? 32.388 22.775 -5.253 1.00 91.25 289 LYS A C 1
ATOM 2322 O O . LYS A 1 289 ? 33.549 22.664 -4.867 1.00 91.25 289 LYS A O 1
ATOM 2327 N N . ASN A 1 290 ? 31.368 23.003 -4.424 1.00 90.00 290 ASN A N 1
ATOM 2328 C CA . ASN A 1 290 ? 31.508 23.181 -2.977 1.00 90.00 290 ASN A CA 1
ATOM 2329 C C . ASN A 1 290 ? 31.551 21.849 -2.207 1.00 90.00 290 ASN A C 1
ATOM 2331 O O . ASN A 1 290 ? 31.805 21.837 -1.001 1.00 90.00 290 ASN A O 1
ATOM 2335 N N . VAL A 1 291 ? 31.341 20.714 -2.884 1.00 90.50 291 VAL A N 1
ATOM 2336 C CA . VAL A 1 291 ? 31.405 19.378 -2.284 1.00 90.50 291 VAL A CA 1
ATOM 2337 C C . VAL A 1 291 ? 32.771 18.747 -2.561 1.00 90.50 291 VAL A C 1
ATOM 2339 O O . VAL A 1 291 ? 33.269 18.707 -3.690 1.00 90.50 291 VAL A O 1
ATOM 2342 N N . ASN A 1 292 ? 33.410 18.219 -1.517 1.00 89.19 292 ASN A N 1
ATOM 2343 C CA . ASN A 1 292 ? 34.704 17.550 -1.664 1.00 89.19 292 ASN A CA 1
ATOM 2344 C C . ASN A 1 292 ? 34.591 16.290 -2.551 1.00 89.19 292 ASN A C 1
ATOM 2346 O O . ASN A 1 292 ? 33.548 15.640 -2.614 1.00 89.19 292 ASN A O 1
ATOM 2350 N N . GLU A 1 293 ? 35.679 15.931 -3.234 1.00 87.19 293 GLU A N 1
ATOM 2351 C CA . GLU A 1 293 ? 35.696 14.821 -4.200 1.00 87.19 293 GLU A CA 1
ATOM 2352 C C . GLU A 1 293 ? 35.318 13.470 -3.566 1.00 87.19 293 GLU A C 1
ATOM 2354 O O . GLU A 1 293 ? 34.602 12.674 -4.168 1.00 87.19 293 GLU A O 1
ATOM 2359 N N . ALA A 1 294 ? 35.749 13.219 -2.325 1.00 88.44 294 ALA A N 1
ATOM 2360 C CA . ALA A 1 294 ? 35.445 11.973 -1.622 1.00 88.44 294 ALA A CA 1
ATOM 2361 C C . ALA A 1 294 ? 33.940 11.803 -1.348 1.00 88.44 294 ALA A C 1
ATOM 2363 O O . ALA A 1 294 ? 33.425 10.690 -1.386 1.00 88.44 294 ALA A O 1
ATOM 2364 N N . GLU A 1 295 ? 33.233 12.894 -1.062 1.00 88.62 295 GLU A N 1
ATOM 2365 C CA . GLU A 1 295 ? 31.785 12.909 -0.855 1.00 88.62 295 GLU A CA 1
ATOM 2366 C C . GLU A 1 295 ? 31.029 12.810 -2.185 1.00 88.62 295 GLU A C 1
ATOM 2368 O O . GLU A 1 295 ? 30.105 12.008 -2.279 1.00 88.62 295 GLU A O 1
ATOM 2373 N N . ARG A 1 296 ? 31.498 13.478 -3.250 1.00 87.12 296 ARG A N 1
ATOM 2374 C CA . ARG A 1 296 ? 30.957 13.300 -4.614 1.00 87.12 296 ARG A CA 1
ATOM 2375 C C . ARG A 1 296 ? 31.076 11.860 -5.118 1.00 87.12 296 ARG A C 1
ATOM 2377 O O . ARG A 1 296 ? 30.120 11.322 -5.664 1.00 87.12 296 ARG A O 1
ATOM 2384 N N . LYS A 1 297 ? 32.208 11.195 -4.859 1.00 86.44 297 LYS A N 1
ATOM 2385 C CA . LYS A 1 297 ? 32.398 9.768 -5.174 1.00 86.44 297 LYS A CA 1
ATOM 2386 C C . LYS A 1 297 ? 31.409 8.865 -4.433 1.00 86.44 297 LYS A C 1
ATOM 2388 O O . LYS A 1 297 ? 30.934 7.897 -5.011 1.00 86.44 297 LYS A O 1
ATOM 2393 N N . LYS A 1 298 ? 31.061 9.182 -3.179 1.00 86.38 298 LYS A N 1
ATOM 2394 C CA . LYS A 1 298 ? 30.043 8.430 -2.417 1.00 86.38 298 LYS A CA 1
ATOM 2395 C C . LYS A 1 298 ? 28.631 8.611 -2.962 1.00 86.38 298 LYS A C 1
ATOM 2397 O O . LYS A 1 298 ? 27.827 7.697 -2.843 1.00 86.38 298 LYS A O 1
ATOM 2402 N N . LEU A 1 299 ? 28.340 9.784 -3.515 1.00 86.12 299 LEU A N 1
ATOM 2403 C CA . LEU A 1 299 ? 27.060 10.084 -4.154 1.00 86.12 299 LEU A CA 1
ATOM 2404 C C . LEU A 1 299 ? 26.935 9.448 -5.543 1.00 86.12 299 LEU A C 1
ATOM 2406 O O . LEU A 1 299 ? 25.850 9.487 -6.113 1.00 86.12 299 LEU A O 1
ATOM 2410 N N . ALA A 1 300 ? 28.027 8.873 -6.068 1.00 83.25 300 ALA A N 1
ATOM 2411 C CA . ALA A 1 300 ? 28.106 8.331 -7.420 1.00 83.25 300 ALA A CA 1
ATOM 2412 C C . ALA A 1 300 ? 27.550 9.323 -8.457 1.00 83.25 300 ALA A C 1
ATOM 2414 O O . ALA A 1 300 ? 26.746 8.948 -9.306 1.00 83.25 300 ALA A O 1
ATOM 2415 N N . LEU A 1 301 ? 27.949 10.600 -8.336 1.00 82.19 301 LEU A N 1
ATOM 2416 C CA . LEU A 1 301 ? 27.522 11.653 -9.255 1.00 82.19 301 LEU A CA 1
ATOM 2417 C C . LEU A 1 301 ? 27.938 11.271 -10.679 1.00 82.19 301 LEU A C 1
ATOM 2419 O O . LEU A 1 301 ? 29.127 11.102 -10.965 1.00 82.19 301 LEU A O 1
ATOM 2423 N N . LYS A 1 302 ? 26.940 11.134 -11.540 1.00 82.62 302 LYS A N 1
ATOM 2424 C CA . LYS A 1 302 ? 27.065 10.956 -12.979 1.00 82.62 302 LYS A CA 1
ATOM 2425 C C . LYS A 1 302 ? 26.531 12.242 -13.606 1.00 82.62 302 LYS A C 1
ATOM 2427 O O . LYS A 1 302 ? 25.714 12.903 -12.988 1.00 82.62 302 LYS A O 1
ATOM 2432 N N . VAL A 1 303 ? 27.092 12.634 -14.744 1.00 86.06 303 VAL A N 1
ATOM 2433 C CA . VAL A 1 303 ? 26.593 13.769 -15.527 1.00 86.06 303 VAL A CA 1
ATOM 2434 C C . VAL A 1 303 ? 26.110 13.174 -16.834 1.00 86.06 303 VAL A C 1
ATOM 2436 O O . VAL A 1 303 ? 26.921 12.930 -17.733 1.00 86.06 303 VAL A O 1
ATOM 2439 N N . ALA A 1 304 ? 24.835 12.810 -16.883 1.00 86.81 304 ALA A N 1
ATOM 2440 C CA . ALA A 1 304 ? 24.231 12.156 -18.034 1.00 86.81 304 ALA A CA 1
ATOM 2441 C C . ALA A 1 304 ? 22.711 12.295 -17.966 1.00 86.81 304 ALA A C 1
ATOM 2443 O O . ALA A 1 304 ? 22.157 12.042 -16.914 1.00 86.81 304 ALA A O 1
ATOM 2444 N N . ASP A 1 305 ? 22.061 12.571 -19.100 1.00 85.50 305 ASP A N 1
ATOM 2445 C CA . ASP A 1 305 ? 20.594 12.525 -19.205 1.00 85.50 305 ASP A CA 1
ATOM 2446 C C . ASP A 1 305 ? 20.138 11.054 -19.197 1.00 85.50 305 ASP A C 1
ATOM 2448 O O . ASP A 1 305 ? 20.005 10.402 -20.240 1.00 85.50 305 ASP A O 1
ATOM 2452 N N . ASP A 1 306 ? 20.035 10.493 -17.996 1.00 85.69 306 ASP A N 1
ATOM 2453 C CA . ASP A 1 306 ? 19.667 9.107 -17.727 1.00 85.69 306 ASP A CA 1
ATOM 2454 C C . ASP A 1 306 ? 18.425 8.954 -16.833 1.00 85.69 306 ASP A C 1
ATOM 2456 O O . ASP A 1 306 ? 17.962 7.832 -16.591 1.00 85.69 306 ASP A O 1
ATOM 2460 N N . GLY A 1 307 ? 17.845 10.084 -16.432 1.00 89.06 307 GLY A N 1
ATOM 2461 C CA . GLY A 1 307 ? 16.672 10.219 -15.586 1.00 89.06 307 GLY A CA 1
ATOM 2462 C C . GLY A 1 307 ? 17.003 10.338 -14.100 1.00 89.06 307 GLY A C 1
ATOM 2463 O O . GLY A 1 307 ? 16.104 10.697 -13.336 1.00 89.06 307 GLY A O 1
ATOM 2464 N N . ASP A 1 308 ? 18.228 10.040 -13.656 1.00 91.69 308 ASP A N 1
ATOM 2465 C CA . ASP A 1 308 ? 18.646 10.260 -12.272 1.00 91.69 308 ASP A CA 1
ATOM 2466 C C . ASP A 1 308 ? 19.075 11.707 -12.052 1.00 91.69 308 ASP A C 1
ATOM 2468 O O . ASP A 1 308 ? 19.953 12.208 -12.729 1.00 91.69 308 ASP A O 1
ATOM 2472 N N . PHE A 1 309 ? 18.553 12.350 -11.012 1.00 94.50 309 PHE A N 1
ATOM 2473 C CA . PHE A 1 309 ? 19.013 13.685 -10.633 1.00 94.50 309 PHE A CA 1
ATOM 2474 C C . PHE A 1 309 ? 18.966 13.883 -9.125 1.00 94.50 309 PHE A C 1
ATOM 2476 O O . PHE A 1 309 ? 18.235 13.203 -8.394 1.00 94.50 309 PHE A O 1
ATOM 2483 N N . TRP A 1 310 ? 19.755 14.839 -8.645 1.00 96.00 310 TRP A N 1
ATOM 2484 C CA . TRP A 1 310 ? 19.724 15.288 -7.260 1.00 96.00 310 TRP A CA 1
ATOM 2485 C C . TRP A 1 310 ? 19.007 16.632 -7.140 1.00 96.00 310 TRP A C 1
ATOM 2487 O O . TRP A 1 310 ? 19.063 17.475 -8.030 1.00 96.00 310 TRP A O 1
ATOM 2497 N N . MET A 1 311 ? 18.366 16.848 -5.998 1.00 96.94 311 MET A N 1
ATOM 2498 C CA . MET A 1 311 ? 17.825 18.148 -5.607 1.00 96.94 311 MET A CA 1
ATOM 2499 C C . MET A 1 311 ? 17.904 18.332 -4.090 1.00 96.94 311 MET A C 1
ATOM 2501 O O . MET A 1 311 ? 18.098 17.363 -3.344 1.00 96.94 311 MET A O 1
ATOM 2505 N N . SER A 1 312 ? 17.767 19.571 -3.617 1.00 95.81 312 SER A N 1
ATOM 2506 C CA . SER A 1 312 ? 17.654 19.839 -2.182 1.00 95.81 312 SER A CA 1
ATOM 2507 C C . SER A 1 312 ? 16.293 19.388 -1.639 1.00 95.81 312 SER A C 1
ATOM 2509 O O . SER A 1 312 ? 15.318 19.278 -2.383 1.00 95.81 312 SER A O 1
ATOM 2511 N N . TYR A 1 313 ? 16.206 19.122 -0.334 1.00 93.69 313 TYR A N 1
ATOM 2512 C CA . TYR A 1 313 ? 14.917 18.874 0.319 1.00 93.69 313 TYR A CA 1
ATOM 2513 C C . TYR A 1 313 ? 13.957 20.056 0.149 1.00 93.69 313 TYR A C 1
ATOM 2515 O O . TYR A 1 313 ? 12.762 19.866 -0.052 1.00 93.69 313 TYR A O 1
ATOM 2523 N N . GLU A 1 314 ? 14.479 21.275 0.222 1.00 93.88 314 GLU A N 1
ATOM 2524 C CA . GLU A 1 314 ? 13.703 22.497 0.075 1.00 93.88 314 GLU A CA 1
ATOM 2525 C C . GLU A 1 314 ? 13.080 22.591 -1.324 1.00 93.88 314 GLU A C 1
ATOM 2527 O O . GLU A 1 314 ? 11.880 22.842 -1.439 1.00 93.88 314 GLU A O 1
ATOM 2532 N N . ASP A 1 315 ? 13.859 22.301 -2.371 1.00 96.25 315 ASP A N 1
ATOM 2533 C CA . ASP A 1 315 ? 13.348 22.232 -3.742 1.00 96.25 315 ASP A CA 1
ATOM 2534 C C . ASP A 1 315 ? 12.351 21.080 -3.903 1.00 96.25 315 ASP A C 1
ATOM 2536 O O . ASP A 1 315 ? 11.343 21.233 -4.587 1.00 96.25 315 ASP A O 1
ATOM 2540 N N . PHE A 1 316 ? 12.591 19.931 -3.266 1.00 96.06 316 PHE A N 1
ATOM 2541 C CA . PHE A 1 316 ? 11.668 18.799 -3.323 1.00 96.06 316 PHE A CA 1
ATOM 2542 C C . PHE A 1 316 ? 10.281 19.187 -2.793 1.00 96.06 316 PHE A C 1
ATOM 2544 O O . PHE A 1 316 ? 9.282 19.018 -3.487 1.00 96.06 316 PHE A O 1
ATOM 2551 N N . ILE A 1 317 ? 10.219 19.782 -1.601 1.00 94.75 317 ILE A N 1
ATOM 2552 C CA . ILE A 1 317 ? 8.958 20.229 -0.996 1.00 94.75 317 ILE A CA 1
ATOM 2553 C C . ILE A 1 317 ? 8.293 21.343 -1.814 1.00 94.75 317 ILE A C 1
ATOM 2555 O O . ILE A 1 317 ? 7.072 21.417 -1.862 1.00 94.75 317 ILE A O 1
ATOM 2559 N N . ALA A 1 318 ? 9.072 22.209 -2.464 1.00 94.25 318 ALA A N 1
ATOM 2560 C CA . ALA A 1 318 ? 8.527 23.298 -3.270 1.00 94.25 318 ALA A CA 1
ATOM 2561 C C . ALA A 1 318 ? 7.929 22.845 -4.614 1.00 94.25 318 ALA A C 1
ATOM 2563 O O . ALA A 1 318 ? 7.144 23.590 -5.197 1.00 94.25 318 ALA A O 1
ATOM 2564 N N . ASN A 1 319 ? 8.319 21.673 -5.129 1.00 95.31 319 ASN A N 1
ATOM 2565 C CA . ASN A 1 319 ? 7.955 21.236 -6.481 1.00 95.31 319 ASN A CA 1
ATOM 2566 C C . ASN A 1 319 ? 7.071 19.979 -6.526 1.00 95.31 319 ASN A C 1
ATOM 2568 O O . ASN A 1 319 ? 6.402 19.766 -7.533 1.00 95.31 319 ASN A O 1
ATOM 2572 N N . PHE A 1 320 ? 7.065 19.142 -5.484 1.00 95.62 320 PHE A N 1
ATOM 2573 C CA . PHE A 1 320 ? 6.285 17.901 -5.451 1.00 95.62 320 PHE A CA 1
ATOM 2574 C C . PHE A 1 320 ? 5.020 18.044 -4.607 1.00 95.62 320 PHE A C 1
ATOM 2576 O O . PHE A 1 320 ? 5.036 18.678 -3.557 1.00 95.62 320 PHE A O 1
ATOM 2583 N N . SER A 1 321 ? 3.937 17.403 -5.051 1.00 94.38 321 SER A N 1
ATOM 2584 C CA . SER A 1 321 ? 2.627 17.461 -4.386 1.00 94.38 321 SER A CA 1
ATOM 2585 C C . SER A 1 321 ? 2.406 16.289 -3.435 1.00 94.38 321 SER A C 1
ATOM 2587 O O . SER A 1 321 ? 1.743 16.435 -2.416 1.00 94.38 321 SER A O 1
ATOM 2589 N N . SER A 1 322 ? 2.961 15.111 -3.741 1.00 94.06 322 SER A N 1
ATOM 2590 C CA . SER A 1 322 ? 2.755 13.921 -2.913 1.00 94.06 322 SER A CA 1
ATOM 2591 C C . SER A 1 322 ? 4.026 13.100 -2.715 1.00 94.06 322 SER A C 1
ATOM 2593 O O . SER A 1 322 ? 4.887 13.006 -3.596 1.00 94.06 322 SER A O 1
ATOM 2595 N N . LEU A 1 323 ? 4.123 12.461 -1.547 1.00 95.00 323 LEU A N 1
ATOM 2596 C CA . LEU A 1 323 ? 5.176 11.510 -1.201 1.00 95.00 323 LEU A CA 1
ATOM 2597 C C . LEU A 1 323 ? 4.564 10.227 -0.644 1.00 95.00 323 LEU A C 1
ATOM 2599 O O . LEU A 1 323 ? 3.967 10.220 0.425 1.00 95.00 323 LEU A O 1
ATOM 2603 N N . THR A 1 324 ? 4.787 9.114 -1.327 1.00 94.31 324 THR A N 1
ATOM 2604 C CA . THR A 1 324 ? 4.442 7.775 -0.848 1.00 94.31 324 THR A CA 1
ATOM 2605 C C . THR A 1 324 ? 5.658 7.112 -0.212 1.00 94.31 324 THR A C 1
ATOM 2607 O O . THR A 1 324 ? 6.732 7.042 -0.810 1.00 94.31 324 THR A O 1
ATOM 2610 N N . ILE A 1 325 ? 5.469 6.544 0.978 1.00 94.00 325 ILE A N 1
ATOM 2611 C CA . ILE A 1 325 ? 6.470 5.759 1.700 1.00 94.00 325 ILE A CA 1
ATOM 2612 C C . ILE A 1 325 ? 5.909 4.369 1.983 1.00 94.00 325 ILE A C 1
ATOM 2614 O O . ILE A 1 325 ? 5.006 4.191 2.795 1.00 94.00 325 ILE A O 1
ATOM 2618 N N . CYS A 1 326 ? 6.493 3.361 1.352 1.00 93.81 326 CYS A N 1
ATOM 2619 C CA . CYS A 1 326 ? 6.129 1.963 1.510 1.00 93.81 326 CYS A CA 1
ATOM 2620 C C . CYS A 1 326 ? 7.085 1.271 2.484 1.00 93.81 326 CYS A C 1
ATOM 2622 O O . CYS A 1 326 ? 8.278 1.107 2.219 1.00 93.81 326 CYS A O 1
ATOM 2624 N N . ARG A 1 327 ? 6.568 0.861 3.646 1.00 90.56 327 ARG A N 1
ATOM 2625 C CA . ARG A 1 327 ? 7.380 0.321 4.742 1.00 90.56 327 ARG A CA 1
ATOM 2626 C C . ARG A 1 327 ? 7.334 -1.186 4.845 1.00 90.56 327 ARG A C 1
ATOM 2628 O O . ARG A 1 327 ? 6.266 -1.803 4.852 1.00 90.56 327 ARG A O 1
ATOM 2635 N N . HIS A 1 328 ? 8.499 -1.759 5.119 1.00 86.38 328 HIS A N 1
ATOM 2636 C CA . HIS A 1 328 ? 8.606 -3.106 5.649 1.00 86.38 328 HIS A CA 1
ATOM 2637 C C . HIS A 1 328 ? 8.392 -3.106 7.162 1.00 86.38 328 HIS A C 1
ATOM 2639 O O . HIS A 1 328 ? 9.261 -2.720 7.943 1.00 86.38 328 HIS A O 1
ATOM 2645 N N . LEU A 1 329 ? 7.228 -3.582 7.594 1.00 86.81 329 LEU A N 1
ATOM 2646 C CA . LEU A 1 329 ? 6.979 -3.842 9.007 1.00 86.81 329 LEU A CA 1
ATOM 2647 C C . LEU A 1 329 ? 7.511 -5.235 9.353 1.00 86.81 329 LEU A C 1
ATOM 2649 O O . LEU A 1 329 ? 7.021 -6.247 8.852 1.00 86.81 329 LEU A O 1
ATOM 2653 N N . ASN A 1 330 ? 8.550 -5.293 10.191 1.00 83.44 330 ASN A N 1
ATOM 2654 C CA . ASN A 1 330 ? 9.159 -6.560 10.584 1.00 83.44 330 ASN A CA 1
ATOM 2655 C C . ASN A 1 330 ? 8.209 -7.369 11.483 1.00 83.44 330 ASN A C 1
ATOM 2657 O O . ASN A 1 330 ? 8.129 -7.156 12.693 1.00 83.44 330 ASN A O 1
ATOM 2661 N N . VAL A 1 331 ? 7.511 -8.322 10.870 1.00 83.00 331 VAL A N 1
ATOM 2662 C CA . VAL A 1 331 ? 6.634 -9.299 11.534 1.00 83.00 331 VAL A CA 1
ATOM 2663 C C . VAL A 1 331 ? 7.330 -10.639 11.802 1.00 83.00 331 VAL A C 1
ATOM 2665 O O . VAL A 1 331 ? 6.739 -11.543 12.390 1.00 83.00 331 VAL A O 1
ATOM 2668 N N . SER A 1 332 ? 8.583 -10.798 11.363 1.00 79.19 332 SER A N 1
ATOM 2669 C CA . SER A 1 332 ? 9.322 -12.051 11.492 1.00 79.19 332 SER A CA 1
ATOM 2670 C C . SER A 1 332 ? 9.996 -12.168 12.857 1.00 79.19 332 SER A C 1
ATOM 2672 O O . SER A 1 332 ? 10.633 -11.241 13.358 1.00 79.19 332 SER A O 1
ATOM 2674 N N . TRP A 1 333 ? 9.917 -13.353 13.463 1.00 75.12 333 TRP A N 1
ATOM 2675 C CA . TRP A 1 333 ? 10.550 -13.600 14.755 1.00 75.12 333 TRP A CA 1
ATOM 2676 C C . TRP A 1 333 ? 12.083 -13.711 14.670 1.00 75.12 333 TRP A C 1
ATOM 2678 O O . TRP A 1 333 ? 12.741 -13.473 15.686 1.00 75.12 333 TRP A O 1
ATOM 2688 N N . TYR A 1 334 ? 12.642 -14.021 13.494 1.00 78.88 334 TYR A N 1
ATOM 2689 C CA . TYR A 1 334 ? 14.078 -14.253 13.278 1.00 78.88 334 TYR A CA 1
ATOM 2690 C C . TYR A 1 334 ? 14.820 -13.078 12.618 1.00 78.88 334 TYR A C 1
ATOM 2692 O O . TYR A 1 334 ? 16.048 -13.075 12.605 1.00 78.88 334 TYR A O 1
ATOM 2700 N N . VAL A 1 335 ? 14.112 -12.076 12.082 1.00 77.81 335 VAL A N 1
ATOM 2701 C CA . VAL A 1 335 ? 14.746 -10.868 11.526 1.00 77.81 335 VAL A CA 1
ATOM 2702 C C . VAL A 1 335 ? 15.044 -9.884 12.670 1.00 77.81 335 VAL A C 1
ATOM 2704 O O . VAL A 1 335 ? 14.126 -9.569 13.437 1.00 77.81 335 VAL A O 1
ATOM 2707 N N . PRO A 1 336 ? 16.291 -9.394 12.823 1.00 77.50 336 PRO A N 1
ATOM 2708 C CA . PRO A 1 336 ? 16.639 -8.404 13.844 1.00 77.50 336 PRO A CA 1
ATOM 2709 C C . PRO A 1 336 ? 15.855 -7.085 13.710 1.00 77.50 336 PRO A C 1
ATOM 2711 O O . PRO A 1 336 ? 15.415 -6.719 12.624 1.00 77.50 336 PRO A O 1
ATOM 2714 N N . GLY A 1 337 ? 15.718 -6.339 14.811 1.00 79.12 337 GLY A N 1
ATOM 2715 C CA . GLY A 1 337 ? 15.096 -5.005 14.834 1.00 79.12 337 GLY A CA 1
ATOM 2716 C C . GLY A 1 337 ? 13.722 -4.942 15.521 1.00 79.12 337 GLY A C 1
ATOM 2717 O O . GLY A 1 337 ? 13.278 -5.930 16.113 1.00 79.12 337 GLY A O 1
ATOM 2718 N N . PRO A 1 338 ? 13.054 -3.769 15.494 1.00 80.38 338 PRO A N 1
ATOM 2719 C CA . PRO A 1 338 ? 11.742 -3.577 16.109 1.00 80.38 338 PRO A CA 1
ATOM 2720 C C . PRO A 1 338 ? 10.691 -4.491 15.478 1.00 80.38 338 PRO A C 1
ATOM 2722 O O . PRO A 1 338 ? 10.484 -4.459 14.267 1.00 80.38 338 PRO A O 1
ATOM 2725 N N . LYS A 1 339 ? 10.027 -5.293 16.311 1.00 86.50 339 LYS A N 1
ATOM 2726 C CA . LYS A 1 339 ? 9.028 -6.269 15.871 1.00 86.50 339 LYS A CA 1
ATOM 2727 C C . LYS A 1 339 ? 7.623 -5.690 15.941 1.00 86.50 339 LYS A C 1
ATOM 2729 O O . LYS A 1 339 ? 7.280 -5.001 16.900 1.00 86.50 339 LYS A O 1
ATOM 2734 N N . TRP A 1 340 ? 6.811 -6.051 14.958 1.00 91.38 340 TRP A N 1
ATOM 2735 C CA . TRP A 1 340 ? 5.396 -5.725 14.891 1.00 91.38 340 TRP A CA 1
ATOM 2736 C C . TRP A 1 340 ? 4.570 -7.004 14.991 1.00 91.38 340 TRP A C 1
ATOM 2738 O O . TRP A 1 340 ? 4.782 -7.961 14.248 1.00 91.38 340 TRP A O 1
ATOM 2748 N N . GLY A 1 341 ? 3.612 -7.029 15.914 1.00 92.19 341 GLY A N 1
ATOM 2749 C CA . GLY A 1 341 ? 2.554 -8.031 15.896 1.00 92.19 341 GLY A CA 1
ATOM 2750 C C . GLY A 1 341 ? 1.542 -7.670 14.816 1.00 92.19 341 GLY A C 1
ATOM 2751 O O . GLY A 1 341 ? 1.134 -6.516 14.747 1.00 92.19 341 GLY A O 1
ATOM 2752 N N . ILE A 1 342 ? 1.125 -8.639 14.002 1.00 93.88 342 ILE A N 1
ATOM 2753 C CA . ILE A 1 342 ? 0.118 -8.439 12.953 1.00 93.88 342 ILE A CA 1
ATOM 2754 C C . ILE A 1 342 ? -1.167 -9.217 13.262 1.00 93.88 342 ILE A C 1
ATOM 2756 O O . ILE A 1 342 ? -1.140 -10.336 13.794 1.00 93.88 342 ILE A O 1
ATOM 2760 N N . ARG A 1 343 ? -2.308 -8.614 12.933 1.00 95.56 343 ARG A N 1
ATOM 2761 C CA . ARG A 1 343 ? -3.608 -9.275 12.797 1.00 95.56 343 ARG A CA 1
ATOM 2762 C C . ARG A 1 343 ? -4.184 -8.931 11.432 1.00 95.56 343 ARG A C 1
ATOM 2764 O O . ARG A 1 343 ? -4.163 -7.767 11.049 1.00 95.56 343 ARG A O 1
ATOM 2771 N N . ILE A 1 344 ? -4.657 -9.945 10.720 1.00 95.75 344 ILE A N 1
ATOM 2772 C CA . ILE A 1 344 ? -5.204 -9.826 9.370 1.00 95.75 344 ILE A CA 1
ATOM 2773 C C . ILE A 1 344 ? -6.652 -10.301 9.420 1.00 95.75 344 ILE A C 1
ATOM 2775 O O . ILE A 1 344 ? -6.928 -11.349 10.008 1.00 95.75 344 ILE A O 1
ATOM 2779 N N . PHE A 1 345 ? -7.552 -9.531 8.823 1.00 97.19 345 PHE A N 1
ATOM 2780 C CA . PHE A 1 345 ? -8.970 -9.838 8.729 1.00 97.19 345 PHE A CA 1
ATOM 2781 C C . PHE A 1 345 ? -9.432 -9.662 7.291 1.00 97.19 345 PHE A C 1
ATOM 2783 O O . PHE A 1 345 ? -9.404 -8.554 6.764 1.00 97.19 345 PHE A O 1
ATOM 2790 N N . GLU A 1 346 ? -9.879 -10.753 6.686 1.00 97.38 346 GLU A N 1
ATOM 2791 C CA . GLU A 1 346 ? -10.647 -10.715 5.447 1.00 97.38 346 GLU A CA 1
ATOM 2792 C C . GLU A 1 346 ? -12.113 -10.436 5.802 1.00 97.38 346 GLU A C 1
ATOM 2794 O O . GLU A 1 346 ? -12.679 -11.042 6.722 1.00 97.38 346 GLU A O 1
ATOM 2799 N N . GLY A 1 347 ? -12.717 -9.477 5.112 1.00 96.62 347 GLY A N 1
ATOM 2800 C CA . GLY A 1 347 ? -14.094 -9.063 5.325 1.00 96.62 347 GLY A CA 1
ATOM 2801 C C . GLY A 1 347 ? -14.766 -8.634 4.030 1.00 96.62 347 GLY A C 1
ATOM 2802 O O . GLY A 1 347 ? -14.161 -8.647 2.962 1.00 96.62 347 GLY A O 1
ATOM 2803 N N . GLN A 1 348 ? -16.045 -8.286 4.134 1.00 97.44 348 GLN A N 1
ATOM 2804 C CA . GLN A 1 348 ? -16.847 -7.865 2.995 1.00 97.44 348 GLN A CA 1
ATOM 2805 C C . GLN A 1 348 ? -17.897 -6.838 3.428 1.00 97.44 348 GLN A C 1
ATOM 2807 O O . GLN A 1 348 ? -18.537 -6.998 4.478 1.00 97.44 348 GLN A O 1
ATOM 2812 N N . TRP A 1 349 ? -18.087 -5.817 2.598 1.00 98.12 349 TRP A N 1
ATOM 2813 C CA . TRP A 1 349 ? -19.283 -4.978 2.576 1.00 98.12 349 TRP A CA 1
ATOM 2814 C C . TRP A 1 349 ? -20.304 -5.642 1.648 1.00 98.12 349 TRP A C 1
ATOM 2816 O O . TRP A 1 349 ? -19.996 -5.960 0.503 1.00 98.12 349 TRP A O 1
ATOM 2826 N N . SER A 1 350 ? -21.478 -5.967 2.182 1.00 97.50 350 SER A N 1
ATOM 2827 C CA . SER A 1 350 ? -22.496 -6.795 1.532 1.00 97.50 350 SER A CA 1
ATOM 2828 C C . SER A 1 350 ? -23.871 -6.271 1.922 1.00 97.50 350 SER A C 1
ATOM 2830 O O . SER A 1 350 ? -24.164 -6.105 3.112 1.00 97.50 350 SER A O 1
ATOM 2832 N N . LYS A 1 351 ? -24.737 -6.028 0.935 1.00 96.62 351 LYS A N 1
ATOM 2833 C CA . LYS A 1 351 ? -26.147 -5.695 1.192 1.00 96.62 351 LYS A CA 1
ATOM 2834 C C . LYS A 1 351 ? -26.868 -6.894 1.789 1.00 96.62 351 LYS A C 1
ATOM 2836 O O . LYS A 1 351 ? -27.668 -6.745 2.708 1.00 96.62 351 LYS A O 1
ATOM 2841 N N . LYS A 1 352 ? -26.549 -8.093 1.292 1.00 96.31 352 LYS A N 1
ATOM 2842 C CA . LYS A 1 352 ? -27.151 -9.354 1.739 1.00 96.31 352 LYS A CA 1
ATOM 2843 C C . LYS A 1 352 ? -26.896 -9.621 3.223 1.00 96.31 352 LYS A C 1
ATOM 2845 O O . LYS A 1 352 ? -27.805 -10.058 3.921 1.00 96.31 352 LYS A O 1
ATOM 2850 N N . ASP A 1 353 ? -25.679 -9.358 3.690 1.00 94.38 353 ASP A N 1
ATOM 2851 C CA . ASP A 1 353 ? -25.274 -9.621 5.077 1.00 94.38 353 ASP A CA 1
ATOM 2852 C C . ASP A 1 353 ? -25.447 -8.399 5.990 1.00 94.38 353 ASP A C 1
ATOM 2854 O O . ASP A 1 353 ? -25.068 -8.446 7.161 1.00 94.38 353 ASP A O 1
ATOM 2858 N N . ASN A 1 354 ? -26.024 -7.313 5.462 1.00 94.69 354 ASN A N 1
ATOM 2859 C CA . ASN A 1 354 ? -26.196 -6.040 6.149 1.00 94.69 354 ASN A CA 1
ATOM 2860 C C . ASN A 1 354 ? -24.870 -5.527 6.738 1.00 94.69 354 ASN A C 1
ATOM 2862 O O . ASN A 1 354 ? -24.761 -5.267 7.938 1.00 94.69 354 ASN A O 1
ATOM 2866 N N . THR A 1 355 ? -23.836 -5.462 5.894 1.00 96.94 355 THR A N 1
ATOM 2867 C CA . THR A 1 355 ? -22.499 -4.963 6.251 1.00 96.94 355 THR A CA 1
ATOM 2868 C C . THR A 1 355 ? -22.023 -3.787 5.405 1.00 96.94 355 THR A C 1
ATOM 2870 O O . THR A 1 355 ? -20.951 -3.260 5.683 1.00 96.94 355 THR A O 1
ATOM 2873 N N . ALA A 1 356 ? -22.794 -3.359 4.403 1.00 98.06 356 ALA A N 1
ATOM 2874 C CA . ALA A 1 356 ? -22.501 -2.209 3.543 1.00 98.06 356 ALA A CA 1
ATOM 2875 C C . ALA A 1 356 ? -23.081 -0.905 4.123 1.00 98.06 356 ALA A C 1
ATOM 2877 O O . ALA A 1 356 ? -24.022 -0.328 3.579 1.00 98.06 356 ALA A O 1
ATOM 2878 N N . GLY A 1 357 ? -22.560 -0.471 5.272 1.00 97.12 357 GLY A N 1
ATOM 2879 C CA . GLY A 1 357 ? -23.162 0.607 6.060 1.00 97.12 357 GLY A CA 1
ATOM 2880 C C . GLY A 1 357 ? -22.792 2.033 5.637 1.00 97.12 357 GLY A C 1
ATOM 2881 O O . GLY A 1 357 ? -23.443 2.970 6.096 1.00 97.12 357 GLY A O 1
ATOM 2882 N N . GLY A 1 358 ? -21.763 2.209 4.801 1.00 97.50 358 GLY A N 1
ATOM 2883 C CA . GLY A 1 358 ? -21.200 3.522 4.451 1.00 97.50 358 GLY A CA 1
ATOM 2884 C C . GLY A 1 358 ? -20.430 4.169 5.607 1.00 97.50 358 GLY A C 1
ATOM 2885 O O . GLY A 1 358 ? -20.309 3.571 6.676 1.00 97.50 358 GLY A O 1
ATOM 2886 N N . CYS A 1 359 ? -19.899 5.379 5.417 1.00 96.12 359 CYS A N 1
ATOM 2887 C CA . CYS A 1 359 ? -19.109 6.087 6.431 1.00 96.12 359 CYS A CA 1
ATOM 2888 C C . CYS A 1 359 ? -19.980 6.672 7.556 1.00 96.12 359 CYS A C 1
ATOM 2890 O O . CYS A 1 359 ? -21.206 6.572 7.529 1.00 96.12 359 CYS A O 1
ATOM 2892 N N . ILE A 1 360 ? -19.354 7.316 8.550 1.00 93.44 360 ILE A N 1
ATOM 2893 C CA . ILE A 1 360 ? -20.031 7.857 9.747 1.00 93.44 360 ILE A CA 1
ATOM 2894 C C . ILE A 1 360 ? -21.141 8.879 9.436 1.00 93.44 360 ILE A C 1
ATOM 2896 O O . ILE A 1 360 ? -22.044 9.057 10.252 1.00 93.44 360 ILE A O 1
ATOM 2900 N N . ASN A 1 361 ? -21.113 9.500 8.251 1.00 93.19 361 ASN A N 1
ATOM 2901 C CA . ASN A 1 361 ? -22.162 10.411 7.782 1.00 93.19 361 ASN A CA 1
ATOM 2902 C C . ASN A 1 361 ? -23.488 9.681 7.499 1.00 93.19 361 ASN A C 1
ATOM 2904 O O . ASN A 1 361 ? -24.552 10.293 7.562 1.00 93.19 361 ASN A O 1
ATOM 2908 N N . ASN A 1 362 ? -23.444 8.370 7.248 1.00 93.44 362 ASN A N 1
ATOM 2909 C CA . ASN A 1 362 ? -24.616 7.516 7.074 1.00 93.44 362 ASN A CA 1
ATOM 2910 C C . ASN A 1 362 ? -25.111 7.029 8.445 1.00 93.44 362 ASN A C 1
ATOM 2912 O O . ASN A 1 362 ? -24.958 5.860 8.802 1.00 93.44 362 ASN A O 1
ATOM 2916 N N . THR A 1 363 ? -25.669 7.933 9.255 1.00 88.81 363 THR A N 1
ATOM 2917 C CA . THR A 1 363 ? -25.982 7.682 10.679 1.00 88.81 363 THR A CA 1
ATOM 2918 C C . THR A 1 363 ? -26.846 6.445 10.927 1.00 88.81 363 THR A C 1
ATOM 2920 O O . THR A 1 363 ? -26.668 5.768 11.942 1.00 88.81 363 THR A O 1
ATOM 2923 N N . ASP A 1 364 ? -27.737 6.127 9.989 1.00 89.38 364 ASP A N 1
ATOM 2924 C CA . ASP A 1 364 ? -28.713 5.041 10.113 1.00 89.38 36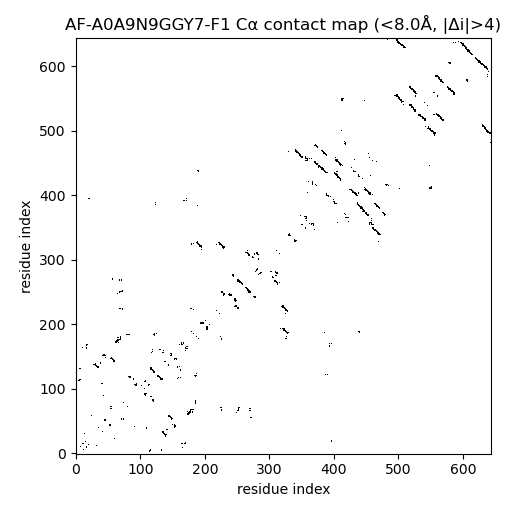4 ASP A CA 1
ATOM 2925 C C . ASP A 1 364 ? -28.135 3.664 9.775 1.00 89.38 364 ASP A C 1
ATOM 2927 O O . ASP A 1 364 ? -28.669 2.648 10.209 1.00 89.38 364 ASP A O 1
ATOM 2931 N N . THR A 1 365 ? -27.041 3.604 9.016 1.00 94.06 365 THR A N 1
ATOM 2932 C CA . THR A 1 365 ? -26.482 2.347 8.495 1.00 94.06 365 THR A CA 1
ATOM 2933 C C . THR A 1 365 ? -25.028 2.138 8.887 1.00 94.06 365 THR A C 1
ATOM 2935 O O . THR A 1 365 ? -24.559 1.008 8.873 1.00 94.06 365 THR A O 1
ATOM 2938 N N . PHE A 1 366 ? -24.308 3.168 9.335 1.00 94.56 366 PHE A N 1
ATOM 2939 C CA . PHE A 1 366 ? -22.884 3.090 9.672 1.00 94.56 366 PHE A CA 1
ATOM 2940 C C . PHE A 1 366 ? -22.540 1.933 10.632 1.00 94.56 366 PHE A C 1
ATOM 2942 O O . PHE A 1 366 ? -21.527 1.245 10.483 1.00 94.56 366 PHE A O 1
ATOM 2949 N N . HIS A 1 367 ? -23.409 1.669 11.609 1.00 91.50 367 HIS A N 1
ATOM 2950 C CA . HIS A 1 367 ? -23.237 0.602 12.595 1.00 91.50 367 HIS A CA 1
ATOM 2951 C C . HIS A 1 367 ? -23.272 -0.821 11.995 1.00 91.50 367 HIS A C 1
ATOM 2953 O O . HIS A 1 367 ? -22.806 -1.788 12.613 1.00 91.50 367 HIS A O 1
ATOM 2959 N N . GLN A 1 368 ? -23.805 -0.958 10.782 1.00 94.94 368 GLN A N 1
ATOM 2960 C CA . GLN A 1 368 ? -23.919 -2.215 10.049 1.00 94.94 368 GLN A CA 1
ATOM 2961 C C . GLN A 1 368 ? -22.559 -2.715 9.551 1.00 94.94 368 GLN A C 1
ATOM 2963 O O . GLN A 1 368 ? -22.358 -3.927 9.456 1.00 94.94 368 GLN A O 1
ATOM 2968 N N . ASN A 1 369 ? -21.593 -1.816 9.336 1.00 97.81 369 ASN A N 1
ATOM 2969 C CA . ASN A 1 369 ? -20.241 -2.189 8.930 1.00 97.81 369 ASN A CA 1
ATOM 2970 C C . ASN A 1 369 ? -19.584 -3.181 9.911 1.00 97.81 369 ASN A C 1
ATOM 2972 O O . ASN A 1 369 ? -19.907 -3.190 11.106 1.00 97.81 369 ASN A O 1
ATOM 2976 N N . PRO A 1 370 ? -18.640 -4.023 9.450 1.00 98.12 370 PRO A N 1
ATOM 2977 C CA . PRO A 1 370 ? -17.885 -4.910 10.331 1.00 98.12 370 PRO A CA 1
ATOM 2978 C C . PRO A 1 370 ? -17.152 -4.136 11.437 1.00 98.12 370 PRO A C 1
ATOM 2980 O O . PRO A 1 370 ? -16.570 -3.089 11.188 1.00 98.12 370 PRO A O 1
ATOM 2983 N N . GLN A 1 371 ? -17.149 -4.656 12.667 1.00 97.75 371 GLN A N 1
ATOM 2984 C CA . GLN A 1 371 ? -16.582 -3.957 13.827 1.00 97.75 371 GLN A CA 1
ATOM 2985 C C . GLN A 1 371 ? -15.491 -4.800 14.497 1.00 97.75 371 GLN A C 1
ATOM 2987 O O . GLN A 1 371 ? -15.745 -5.934 14.911 1.00 97.75 371 GLN A O 1
ATOM 2992 N N . TYR A 1 372 ? -14.286 -4.246 14.637 1.00 98.00 372 TYR A N 1
ATOM 2993 C CA . TYR A 1 372 ? -13.113 -4.940 15.176 1.00 98.00 372 TYR A CA 1
ATOM 2994 C C . TYR A 1 372 ? -12.681 -4.328 16.508 1.00 98.00 372 TYR A C 1
ATOM 2996 O O . TYR A 1 372 ? -12.089 -3.252 16.549 1.00 98.00 372 TYR A O 1
ATOM 3004 N N . ALA A 1 373 ? -12.968 -5.018 17.611 1.00 97.25 373 ALA A N 1
ATOM 3005 C CA . ALA A 1 373 ? -12.663 -4.552 18.956 1.00 97.25 373 ALA A CA 1
ATOM 3006 C C . ALA A 1 373 ? -11.297 -5.034 19.446 1.00 97.25 373 ALA A C 1
ATOM 3008 O O . ALA A 1 373 ? -10.965 -6.212 19.308 1.00 97.25 373 ALA A O 1
ATOM 3009 N N . PHE A 1 374 ? -10.540 -4.161 20.105 1.00 96.38 374 PHE A N 1
ATOM 3010 C CA . PHE A 1 374 ? -9.268 -4.503 20.742 1.00 96.38 374 PHE A CA 1
ATOM 3011 C C . PHE A 1 374 ? -9.019 -3.671 21.999 1.00 96.38 374 PHE A C 1
ATOM 3013 O O . PHE A 1 374 ? -9.600 -2.605 22.193 1.00 96.38 374 PHE A O 1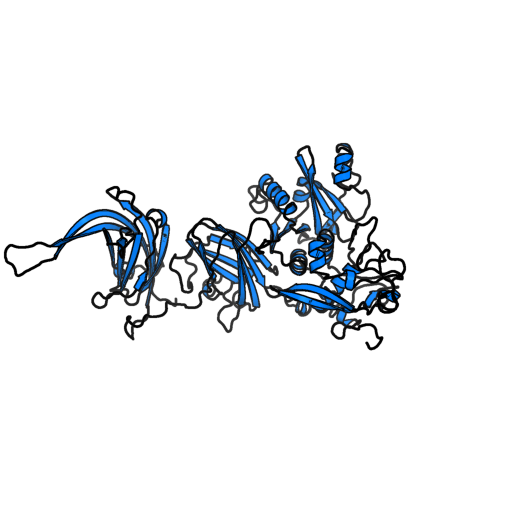
ATOM 3020 N N . SER A 1 375 ? -8.143 -4.166 22.872 1.00 93.25 375 SER A N 1
ATOM 3021 C CA . SER A 1 375 ? -7.788 -3.501 24.128 1.00 93.25 375 SER A CA 1
ATOM 3022 C C . SER A 1 375 ? -6.288 -3.274 24.224 1.00 93.25 375 SER A C 1
ATOM 3024 O O . SER A 1 375 ? -5.494 -4.139 23.856 1.00 93.25 375 SER A O 1
ATOM 3026 N N . LEU A 1 376 ? -5.919 -2.118 24.765 1.00 92.12 376 LEU A N 1
ATOM 3027 C CA . LEU A 1 376 ? -4.549 -1.704 25.022 1.00 92.12 376 LEU A CA 1
ATOM 3028 C C . LEU A 1 376 ? -4.365 -1.469 26.517 1.00 92.12 376 LEU A C 1
ATOM 3030 O O . LEU A 1 376 ? -5.176 -0.797 27.147 1.00 92.12 376 LEU A O 1
ATOM 3034 N N . THR A 1 377 ? -3.281 -1.994 27.083 1.00 88.00 377 THR A N 1
ATOM 3035 C CA . THR A 1 377 ? -2.945 -1.805 28.505 1.00 88.00 377 THR A CA 1
ATOM 3036 C C . THR A 1 377 ? -2.104 -0.556 28.753 1.00 88.00 377 THR A C 1
ATOM 3038 O O . THR A 1 377 ? -2.085 -0.032 29.864 1.00 88.00 377 THR A O 1
ATOM 3041 N N . LYS A 1 378 ? -1.440 -0.045 27.714 1.00 88.88 378 LYS A N 1
ATOM 3042 C CA . LYS A 1 378 ? -0.585 1.145 27.732 1.00 88.88 378 LYS A CA 1
ATOM 3043 C C . LYS A 1 378 ? -0.681 1.882 26.402 1.00 88.88 378 LYS A C 1
ATOM 3045 O O . LYS A 1 378 ? -1.170 1.321 25.419 1.00 88.88 378 LYS A O 1
ATOM 3050 N N . THR A 1 379 ? -0.164 3.107 26.361 1.00 92.25 379 THR A N 1
ATOM 3051 C CA . THR A 1 379 ? -0.053 3.858 25.108 1.00 92.25 379 THR A CA 1
ATOM 3052 C C . THR A 1 379 ? 0.723 3.052 24.070 1.00 92.25 379 THR A C 1
ATOM 3054 O O . THR A 1 379 ? 1.840 2.607 24.338 1.00 92.25 379 THR A O 1
ATOM 3057 N N . THR A 1 380 ? 0.108 2.827 22.913 1.00 93.31 380 THR A N 1
ATOM 3058 C CA . THR A 1 380 ? 0.616 1.935 21.867 1.00 93.31 380 THR A CA 1
ATOM 3059 C C . THR A 1 380 ? 0.370 2.556 20.500 1.00 93.31 380 THR A C 1
ATOM 3061 O O . THR A 1 380 ? -0.695 3.120 20.251 1.00 93.31 380 THR A O 1
ATOM 3064 N N . THR A 1 381 ? 1.354 2.425 19.613 1.00 93.44 381 THR A N 1
ATOM 3065 C CA . THR A 1 381 ? 1.205 2.764 18.197 1.00 93.44 381 THR A CA 1
ATOM 3066 C C . THR A 1 381 ? 0.673 1.554 17.437 1.00 93.44 381 THR A C 1
ATOM 3068 O O . THR A 1 381 ? 1.270 0.473 17.496 1.00 93.44 381 THR A O 1
ATOM 3071 N N . ILE A 1 382 ? -0.437 1.749 16.733 1.00 94.88 382 ILE A N 1
ATOM 3072 C CA . ILE A 1 382 ? -1.052 0.785 15.824 1.00 94.88 382 ILE A CA 1
ATOM 3073 C C . ILE A 1 382 ? -1.004 1.372 14.419 1.00 94.88 382 ILE A C 1
ATOM 3075 O O . ILE A 1 382 ? -1.423 2.503 14.225 1.00 94.88 382 ILE A O 1
ATOM 3079 N N . ILE A 1 383 ? -0.540 0.608 13.440 1.00 95.19 383 ILE A N 1
ATOM 3080 C CA . ILE A 1 383 ? -0.717 0.947 12.027 1.00 95.19 383 ILE A CA 1
ATOM 3081 C C . ILE A 1 383 ? -1.898 0.124 11.525 1.00 95.19 383 ILE A C 1
ATOM 3083 O O . ILE A 1 383 ? -1.875 -1.105 11.619 1.00 95.19 383 ILE A O 1
ATOM 3087 N N . ALA A 1 384 ? -2.935 0.799 11.045 1.00 96.69 384 ALA A N 1
ATOM 3088 C CA . ALA A 1 384 ? -4.091 0.177 10.419 1.00 96.69 384 ALA A CA 1
ATOM 3089 C C . ALA A 1 384 ? -4.021 0.415 8.911 1.00 96.69 384 ALA A C 1
ATOM 3091 O O . ALA A 1 384 ? -3.883 1.559 8.490 1.00 96.69 384 ALA A O 1
ATOM 3092 N N . ALA A 1 385 ? -4.097 -0.662 8.132 1.00 96.88 385 ALA A N 1
ATOM 3093 C CA . ALA A 1 385 ? -4.128 -0.634 6.674 1.00 96.88 385 ALA A CA 1
ATOM 3094 C C . ALA A 1 385 ? -5.372 -1.386 6.189 1.00 96.88 385 ALA A C 1
ATOM 3096 O O . ALA A 1 385 ? -5.583 -2.542 6.573 1.00 96.88 385 ALA A O 1
ATOM 3097 N N . LEU A 1 386 ? -6.202 -0.715 5.398 1.00 97.81 386 LEU A N 1
ATOM 3098 C CA . LEU A 1 386 ? -7.427 -1.249 4.817 1.00 97.81 386 LEU A CA 1
ATOM 3099 C C . LEU A 1 386 ? -7.268 -1.284 3.299 1.00 97.81 386 LEU A C 1
ATOM 3101 O O . LEU A 1 386 ? -7.200 -0.232 2.672 1.00 97.81 386 LEU A O 1
ATOM 3105 N N . MET A 1 387 ? -7.237 -2.487 2.735 1.00 97.19 387 MET A N 1
ATOM 3106 C CA . MET A 1 387 ? -7.165 -2.727 1.295 1.00 97.19 387 MET A CA 1
ATOM 3107 C C . MET A 1 387 ? -8.523 -3.199 0.788 1.00 97.19 387 MET A C 1
ATOM 3109 O O . MET A 1 387 ? -9.079 -4.136 1.362 1.00 97.19 387 MET A O 1
ATOM 3113 N N . GLN A 1 388 ? -9.039 -2.614 -0.287 1.00 96.12 388 GLN A N 1
ATOM 3114 C CA . GLN A 1 388 ? -10.157 -3.193 -1.036 1.00 96.12 388 GLN A CA 1
ATOM 3115 C C . GLN A 1 388 ? -9.649 -4.195 -2.074 1.00 96.12 388 GLN A C 1
ATOM 3117 O O . GLN A 1 388 ? -8.488 -4.153 -2.487 1.00 96.12 388 GLN A O 1
ATOM 3122 N N . GLN A 1 389 ? -10.492 -5.155 -2.447 1.00 91.94 389 GLN A N 1
ATOM 3123 C CA . GLN A 1 389 ? -10.136 -6.139 -3.460 1.00 91.94 389 GLN A CA 1
ATOM 3124 C C . GLN A 1 389 ? -9.855 -5.435 -4.789 1.00 91.94 389 GLN A C 1
ATOM 3126 O O . GLN A 1 389 ? -10.617 -4.579 -5.220 1.00 91.94 389 GLN A O 1
ATOM 3131 N N . ASP A 1 390 ? -8.740 -5.793 -5.419 1.00 84.81 390 ASP A N 1
ATOM 3132 C CA . ASP A 1 390 ? -8.311 -5.169 -6.665 1.00 84.81 390 ASP A CA 1
ATOM 3133 C C . ASP A 1 390 ? -9.257 -5.555 -7.814 1.00 84.81 390 ASP A C 1
ATOM 3135 O O . ASP A 1 390 ? -9.485 -6.744 -8.046 1.00 84.81 390 ASP A O 1
ATOM 3139 N N . THR A 1 391 ? -9.784 -4.547 -8.508 1.00 81.00 391 THR A N 1
ATOM 3140 C CA . THR A 1 391 ? -10.723 -4.654 -9.634 1.00 81.00 391 THR A CA 1
ATOM 3141 C C . THR A 1 391 ? -10.068 -4.329 -10.981 1.00 81.00 391 THR A C 1
ATOM 3143 O O . THR A 1 391 ? -10.759 -4.107 -11.973 1.00 81.00 391 THR A O 1
ATOM 3146 N N . ARG A 1 392 ? -8.730 -4.278 -11.061 1.00 81.19 392 ARG A N 1
ATOM 3147 C CA . ARG A 1 392 ? -8.003 -3.838 -12.265 1.00 81.19 392 ARG A CA 1
ATOM 3148 C C . ARG A 1 392 ? -8.264 -4.705 -13.497 1.00 81.19 392 ARG A C 1
ATOM 3150 O O . ARG A 1 392 ? -8.244 -4.181 -14.606 1.00 81.19 392 ARG A O 1
ATOM 3157 N N . ASP A 1 393 ? -8.564 -5.988 -13.323 1.00 78.56 393 ASP A N 1
ATOM 3158 C CA . ASP A 1 393 ? -8.995 -6.884 -14.405 1.00 78.56 393 ASP A CA 1
ATOM 3159 C C . ASP A 1 393 ? -10.371 -6.527 -14.998 1.00 78.56 393 ASP A C 1
ATOM 3161 O O . ASP A 1 393 ? -10.669 -6.919 -16.132 1.00 78.56 393 ASP A O 1
ATOM 3165 N N . HIS A 1 394 ? -11.150 -5.728 -14.265 1.00 81.38 394 HIS A N 1
ATOM 3166 C CA . HIS A 1 394 ? -12.458 -5.179 -14.624 1.00 81.38 394 HIS A CA 1
ATOM 3167 C C . HIS A 1 394 ? -12.453 -3.662 -14.851 1.00 81.38 394 HIS A C 1
ATOM 3169 O O . HIS A 1 394 ? -13.492 -3.078 -15.154 1.00 81.38 394 HIS A O 1
ATOM 3175 N N . ARG A 1 395 ? -11.301 -2.988 -14.753 1.00 79.00 395 ARG A N 1
ATOM 3176 C CA . ARG A 1 395 ? -11.233 -1.527 -14.934 1.00 79.00 395 ARG A CA 1
ATOM 3177 C C . ARG A 1 395 ? -11.641 -1.098 -16.342 1.00 79.00 395 ARG A C 1
ATOM 3179 O O . ARG A 1 395 ? -12.304 -0.083 -16.514 1.00 79.00 395 ARG A O 1
ATOM 3186 N N . LEU A 1 396 ? -11.311 -1.917 -17.343 1.00 79.94 396 LEU A N 1
ATOM 3187 C CA . LEU A 1 396 ? -11.753 -1.715 -18.729 1.00 79.94 396 LEU A CA 1
ATOM 3188 C C . LEU A 1 396 ? -13.265 -1.948 -18.918 1.00 79.94 396 LEU A C 1
ATOM 3190 O O . LEU A 1 396 ? -13.814 -1.533 -19.933 1.00 79.94 396 LEU A O 1
ATOM 3194 N N . ASP A 1 397 ? -13.936 -2.560 -17.937 1.00 82.56 397 ASP A N 1
ATOM 3195 C CA . ASP A 1 397 ? -15.395 -2.703 -17.881 1.00 82.56 397 ASP A CA 1
ATOM 3196 C C . ASP A 1 397 ? -16.062 -1.512 -17.149 1.00 82.56 397 ASP A C 1
ATOM 3198 O O . ASP A 1 397 ? -17.272 -1.523 -16.922 1.00 82.56 397 ASP A O 1
ATOM 3202 N N . GLY A 1 398 ? -15.289 -0.482 -16.771 1.00 80.56 398 GLY A N 1
ATOM 3203 C CA . GLY A 1 398 ? -15.766 0.709 -16.059 1.00 80.56 398 GLY A CA 1
ATOM 3204 C C . GLY A 1 398 ? -15.882 0.539 -14.542 1.00 80.56 398 GLY A C 1
ATOM 3205 O O . GLY A 1 398 ? -16.538 1.346 -13.889 1.00 80.56 398 GLY A O 1
ATOM 3206 N N . VAL A 1 399 ? -15.285 -0.514 -13.972 1.00 84.69 399 VAL A N 1
ATOM 3207 C CA . VAL A 1 399 ? -15.261 -0.717 -12.519 1.00 84.69 399 VAL A CA 1
ATOM 3208 C C . VAL A 1 399 ? -14.151 0.130 -11.903 1.00 84.69 399 VAL A C 1
ATOM 3210 O O . VAL A 1 399 ? -12.969 -0.070 -12.185 1.00 84.69 399 VAL A O 1
ATOM 3213 N N . GLU A 1 400 ? -14.544 1.057 -11.038 1.00 87.62 400 GLU A N 1
ATOM 3214 C CA . GLU A 1 400 ? -13.636 1.892 -10.256 1.00 87.62 400 GLU A CA 1
ATOM 3215 C C . GLU A 1 400 ? -13.510 1.375 -8.820 1.00 87.62 400 GLU A C 1
ATOM 3217 O O . GLU A 1 400 ? -14.271 0.517 -8.365 1.00 87.62 400 GLU A O 1
ATOM 3222 N N . ASN A 1 401 ? -12.504 1.877 -8.110 1.00 92.81 401 ASN A N 1
ATOM 3223 C CA . ASN A 1 401 ? -12.367 1.632 -6.683 1.00 92.81 401 ASN A CA 1
ATOM 3224 C C . ASN A 1 401 ? -13.485 2.349 -5.921 1.00 92.81 401 ASN A C 1
ATOM 3226 O O . ASN A 1 401 ? -13.854 3.475 -6.250 1.00 92.81 401 ASN A O 1
ATOM 3230 N N . HIS A 1 402 ? -13.954 1.743 -4.835 1.00 95.69 402 HIS A N 1
ATOM 3231 C CA . HIS A 1 402 ? -14.797 2.455 -3.884 1.00 95.69 402 HIS A CA 1
ATOM 3232 C C . HIS A 1 402 ? -13.973 3.493 -3.135 1.00 95.69 402 HIS A C 1
ATOM 3234 O O . HIS A 1 402 ? -12.789 3.284 -2.856 1.00 95.69 402 HIS A O 1
ATOM 3240 N N . THR A 1 403 ? -14.625 4.568 -2.709 1.00 97.31 403 THR A N 1
ATOM 3241 C CA . THR A 1 403 ? -14.023 5.462 -1.723 1.00 97.31 403 THR A CA 1
ATOM 3242 C C . THR A 1 403 ? -14.062 4.759 -0.365 1.00 97.31 403 THR A C 1
ATOM 3244 O O . THR A 1 403 ? -15.136 4.548 0.191 1.00 97.31 403 THR A O 1
ATOM 3247 N N . ILE A 1 404 ? -12.915 4.367 0.189 1.00 98.06 404 ILE A N 1
ATOM 3248 C CA . ILE A 1 404 ? -12.821 3.562 1.417 1.00 98.06 404 ILE A CA 1
ATOM 3249 C C . ILE A 1 404 ? -12.136 4.311 2.555 1.00 98.06 404 ILE A C 1
ATOM 3251 O O . ILE A 1 404 ? -11.321 5.210 2.360 1.00 98.06 404 ILE A O 1
ATOM 3255 N N . GLY A 1 405 ? -12.444 3.894 3.777 1.00 97.88 405 GLY A N 1
ATOM 3256 C CA . GLY A 1 405 ? -11.851 4.441 4.982 1.00 97.88 405 GLY A CA 1
ATOM 3257 C C . GLY A 1 405 ? -12.165 3.601 6.208 1.00 97.88 405 GLY A C 1
ATOM 3258 O O . GLY A 1 405 ? -12.854 2.582 6.169 1.00 97.88 405 GLY A O 1
ATOM 3259 N N . PHE A 1 406 ? -11.633 4.027 7.341 1.00 97.69 406 PHE A N 1
ATOM 3260 C CA . PHE A 1 406 ? -11.978 3.457 8.629 1.00 97.69 406 PHE A CA 1
ATOM 3261 C C . PHE A 1 406 ? -11.980 4.529 9.705 1.00 97.69 406 PHE A C 1
ATOM 3263 O O . PHE A 1 406 ? -11.244 5.518 9.643 1.00 97.69 406 PHE A O 1
ATOM 3270 N N . ILE A 1 407 ? -12.776 4.280 10.738 1.00 96.06 407 ILE A N 1
ATOM 3271 C CA . ILE A 1 407 ? -12.754 5.069 11.964 1.00 96.06 407 ILE A CA 1
ATOM 3272 C C . ILE A 1 407 ? -12.374 4.185 13.145 1.00 96.06 407 ILE A C 1
ATOM 3274 O O . ILE A 1 407 ? -12.670 2.989 13.175 1.00 96.06 407 ILE A O 1
ATOM 3278 N N . CYS A 1 408 ? -11.737 4.785 14.142 1.00 96.69 408 CYS A N 1
ATOM 3279 C CA . CYS A 1 408 ? -11.424 4.159 15.413 1.00 96.69 408 CYS A CA 1
ATOM 3280 C C . CYS A 1 408 ? -12.159 4.905 16.528 1.00 96.69 408 CYS A C 1
ATOM 3282 O O . CYS A 1 408 ? -11.962 6.104 16.734 1.00 96.69 408 CYS A O 1
ATOM 3284 N N . LEU A 1 409 ? -13.003 4.179 17.253 1.00 95.00 409 LEU A N 1
ATOM 3285 C CA . LEU A 1 409 ? -13.811 4.686 18.355 1.00 95.00 409 LEU A CA 1
ATOM 3286 C C . LEU A 1 409 ? -13.231 4.209 19.682 1.00 95.00 409 LEU A C 1
ATOM 3288 O O . LEU A 1 409 ? -12.895 3.029 19.817 1.00 95.00 409 LEU A O 1
ATOM 3292 N N . ARG A 1 410 ? -13.160 5.088 20.687 1.00 93.00 410 ARG A N 1
ATOM 3293 C CA . ARG A 1 410 ? -12.959 4.647 22.076 1.00 93.00 410 ARG A CA 1
ATOM 3294 C C . ARG A 1 410 ? -14.289 4.151 22.621 1.00 93.00 410 ARG A C 1
ATOM 3296 O O . ARG A 1 410 ? -15.282 4.867 22.564 1.00 93.00 410 ARG A O 1
ATOM 3303 N N . VAL A 1 411 ? -14.292 2.940 23.161 1.00 92.50 411 VAL A N 1
ATOM 3304 C CA . VAL A 1 411 ? -15.500 2.292 23.679 1.00 92.50 411 VAL A CA 1
ATOM 3305 C C . VAL A 1 411 ? -15.322 1.890 25.132 1.00 92.50 411 VAL A C 1
ATOM 3307 O O . VAL A 1 411 ? -14.260 2.050 25.732 1.00 92.50 411 VAL A O 1
ATOM 3310 N N . GLU A 1 412 ? -16.385 1.337 25.692 1.00 90.31 412 GLU A N 1
ATOM 3311 C CA . GLU A 1 412 ? -16.412 0.823 27.045 1.00 90.31 412 GLU A CA 1
ATOM 3312 C C . GLU A 1 412 ? -15.490 -0.387 27.194 1.00 90.31 412 GLU A C 1
ATOM 3314 O O . GLU A 1 412 ? -15.458 -1.274 26.341 1.00 90.31 412 GLU A O 1
ATOM 3319 N N . ASP A 1 413 ? -14.780 -0.470 28.314 1.00 87.38 413 ASP A N 1
ATOM 3320 C CA . ASP A 1 413 ? -13.736 -1.470 28.560 1.00 87.38 413 ASP A CA 1
ATOM 3321 C C . ASP A 1 413 ? -14.258 -2.916 28.533 1.00 87.38 413 ASP A C 1
ATOM 3323 O O . ASP A 1 413 ? -13.512 -3.851 28.242 1.00 87.38 413 ASP A O 1
ATOM 3327 N N . ASN A 1 414 ? -15.552 -3.106 28.791 1.00 85.38 414 ASN A N 1
ATOM 3328 C CA . ASN A 1 414 ? -16.237 -4.396 28.780 1.00 85.38 414 ASN A CA 1
ATOM 3329 C C . ASN A 1 414 ? -17.100 -4.640 27.525 1.00 85.38 414 ASN A C 1
ATOM 3331 O O . ASN A 1 414 ? -17.886 -5.589 27.502 1.00 85.38 414 ASN A O 1
ATOM 3335 N N . ARG A 1 415 ? -16.973 -3.811 26.480 1.00 88.94 415 ARG A N 1
ATOM 3336 C CA . ARG A 1 415 ? -17.729 -3.942 25.225 1.00 88.94 415 ARG A CA 1
ATOM 3337 C C . ARG A 1 415 ? -17.387 -5.249 24.500 1.00 88.94 415 ARG A C 1
ATOM 3339 O O . ARG A 1 415 ? -16.273 -5.422 24.003 1.00 88.94 415 ARG A O 1
ATOM 3346 N N . VAL A 1 416 ? -18.355 -6.158 24.401 1.00 88.31 416 VAL A N 1
ATOM 3347 C CA . VAL A 1 416 ? -18.222 -7.461 23.705 1.00 88.31 416 VAL A CA 1
ATOM 3348 C C . VAL A 1 416 ? -19.237 -7.668 22.580 1.00 88.31 416 VAL A C 1
ATOM 3350 O O . VAL A 1 416 ? -19.189 -8.682 21.894 1.00 88.31 416 VAL A O 1
ATOM 3353 N N . THR A 1 417 ? -20.128 -6.706 22.377 1.00 90.81 417 THR A N 1
ATOM 3354 C CA . THR A 1 417 ? -21.184 -6.705 21.358 1.00 90.81 417 THR A CA 1
ATOM 3355 C C . THR A 1 417 ? -21.004 -5.521 20.421 1.00 90.81 417 THR A C 1
ATOM 3357 O O . THR A 1 417 ? -20.237 -4.606 20.731 1.00 90.81 417 THR A O 1
ATOM 3360 N N . ARG A 1 418 ? -21.735 -5.520 19.307 1.00 92.06 418 ARG A N 1
ATOM 3361 C CA . ARG A 1 418 ? -21.734 -4.433 18.327 1.00 92.06 418 ARG A CA 1
ATOM 3362 C C . ARG A 1 418 ? -22.195 -3.102 18.932 1.00 92.06 418 ARG A C 1
ATOM 3364 O O . ARG A 1 418 ? -22.925 -3.048 19.925 1.00 92.06 418 ARG A O 1
ATOM 3371 N N . ILE A 1 419 ? -21.698 -2.026 18.340 1.00 89.62 419 ILE A N 1
ATOM 3372 C CA . ILE A 1 419 ? -22.150 -0.650 18.527 1.00 89.62 419 ILE A CA 1
ATOM 3373 C C . ILE A 1 419 ? -23.287 -0.393 17.543 1.00 89.62 419 ILE A C 1
ATOM 3375 O O . ILE A 1 419 ? -23.146 -0.770 16.385 1.00 89.62 419 ILE A O 1
ATOM 3379 N N . HIS A 1 420 ? -24.341 0.296 17.987 1.00 81.00 420 HIS A N 1
ATOM 3380 C CA . HIS A 1 420 ? -25.530 0.608 17.173 1.00 81.00 420 HIS A CA 1
ATOM 3381 C C . HIS A 1 420 ? -25.704 2.099 16.876 1.00 81.00 4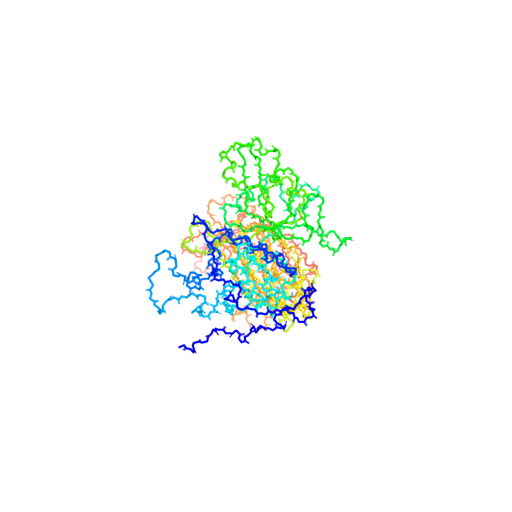20 HIS A C 1
ATOM 3383 O O . HIS A 1 420 ? -26.435 2.466 15.967 1.00 81.00 420 HIS A O 1
ATOM 3389 N N . LYS A 1 421 ? -25.011 2.972 17.619 1.00 73.69 421 LYS A N 1
ATOM 3390 C CA . LYS A 1 421 ? -25.052 4.427 17.423 1.00 73.69 421 LYS A CA 1
ATOM 3391 C C . LYS A 1 421 ? -23.660 5.039 17.467 1.00 73.69 421 LYS A C 1
ATOM 3393 O O . LYS A 1 421 ? -22.869 4.631 18.321 1.00 73.69 421 LYS A O 1
ATOM 3398 N N . PRO A 1 422 ? -23.377 6.075 16.664 1.00 65.56 422 PRO A N 1
ATOM 3399 C CA . PRO A 1 422 ? -22.102 6.788 16.683 1.00 65.56 422 PRO A CA 1
ATOM 3400 C C . PRO A 1 422 ? -21.991 7.776 17.869 1.00 65.56 422 PRO A C 1
ATOM 3402 O O . PRO A 1 422 ? -21.513 8.890 17.720 1.00 65.56 422 PRO A O 1
ATOM 3405 N N . LEU A 1 423 ? -22.415 7.383 19.077 1.00 73.75 423 LEU A N 1
ATOM 3406 C CA . LEU A 1 423 ? -22.316 8.198 20.304 1.00 73.75 423 LEU A CA 1
ATOM 3407 C C . LEU A 1 423 ? -20.945 8.046 20.991 1.00 73.75 423 LEU A C 1
ATOM 3409 O O . LEU A 1 423 ? -20.860 7.919 22.218 1.00 73.75 423 LEU A O 1
ATOM 3413 N N . TYR A 1 424 ? -19.879 7.953 20.201 1.00 81.75 424 TYR A N 1
ATOM 3414 C CA . TYR A 1 424 ? -18.543 7.599 20.669 1.00 81.75 424 TYR A CA 1
ATOM 3415 C C . TYR A 1 424 ? -17.514 8.609 20.195 1.00 81.75 424 TYR A C 1
ATOM 3417 O O . TYR A 1 424 ? -17.595 9.112 19.077 1.00 81.75 424 TYR A O 1
ATOM 3425 N N . ASP A 1 425 ? -16.514 8.845 21.040 1.00 83.38 425 ASP A N 1
ATOM 3426 C CA . ASP A 1 425 ? -15.382 9.687 20.686 1.00 83.38 425 ASP A CA 1
ATOM 3427 C C . ASP A 1 425 ? -14.603 9.014 19.546 1.00 83.38 425 ASP A C 1
ATOM 3429 O O . ASP A 1 425 ? -14.010 7.938 19.722 1.00 83.38 425 ASP A O 1
ATOM 3433 N N . VAL A 1 426 ? -14.597 9.660 18.377 1.00 91.00 426 VAL A N 1
ATOM 3434 C CA . VAL A 1 426 ? -13.707 9.309 17.268 1.00 91.00 426 VAL A CA 1
ATOM 3435 C C . VAL A 1 426 ? -12.295 9.687 17.695 1.00 91.00 426 VAL A C 1
ATOM 3437 O O . VAL A 1 426 ? -11.925 10.858 17.719 1.00 91.00 426 VAL A O 1
ATOM 3440 N N . VAL A 1 427 ? -11.503 8.688 18.082 1.00 92.44 427 VAL A N 1
ATOM 3441 C CA . VAL A 1 427 ? -10.112 8.911 18.506 1.00 92.44 427 VAL A CA 1
ATOM 3442 C C . VAL A 1 427 ? -9.158 8.983 17.326 1.00 92.44 427 VAL A C 1
ATOM 3444 O O . VAL A 1 427 ? -8.049 9.491 17.469 1.00 92.44 427 VAL A O 1
ATOM 3447 N N . SER A 1 428 ? -9.570 8.448 16.178 1.00 90.12 428 SER A N 1
ATOM 3448 C CA . SER A 1 428 ? -8.877 8.623 14.911 1.00 90.12 428 SER A CA 1
ATOM 3449 C C . SER A 1 428 ? -9.751 8.190 13.738 1.00 90.12 428 SER A C 1
ATOM 3451 O O . SER A 1 428 ? -10.640 7.352 13.891 1.00 90.12 428 SER A O 1
ATOM 3453 N N . GLN A 1 429 ? -9.455 8.734 12.567 1.00 90.62 429 GLN A N 1
ATOM 3454 C CA . GLN A 1 429 ? -10.033 8.370 11.283 1.00 90.62 429 GLN A CA 1
ATOM 3455 C C . GLN A 1 429 ? -8.982 8.583 10.195 1.00 90.62 429 GLN A C 1
ATOM 3457 O O . GLN A 1 429 ? -8.065 9.389 10.369 1.00 90.62 429 GLN A O 1
ATOM 3462 N N . VAL A 1 430 ? -9.112 7.853 9.094 1.00 91.94 430 VAL A N 1
ATOM 3463 C CA . VAL A 1 430 ? -8.360 8.129 7.867 1.00 91.94 430 VAL A CA 1
ATOM 3464 C C . VAL A 1 430 ? -9.186 9.039 6.959 1.00 91.94 430 VAL A C 1
ATOM 3466 O O . VAL A 1 430 ? -10.417 9.046 7.043 1.00 91.94 430 VAL A O 1
ATOM 3469 N N . ILE A 1 431 ? -8.513 9.811 6.108 1.00 90.12 431 ILE A N 1
ATOM 3470 C CA . ILE A 1 431 ? -9.177 10.494 4.998 1.00 90.12 431 ILE A CA 1
ATOM 3471 C C . ILE A 1 431 ? -9.671 9.407 4.044 1.00 90.12 431 ILE A C 1
ATOM 3473 O O . ILE A 1 431 ? -8.905 8.525 3.658 1.00 90.12 431 ILE A O 1
ATOM 3477 N N . TYR A 1 432 ? -10.962 9.442 3.736 1.00 94.94 432 TYR A N 1
ATOM 3478 C CA . TYR A 1 432 ? -11.566 8.511 2.796 1.00 94.94 432 TYR A CA 1
ATOM 3479 C C . TYR A 1 432 ? -11.062 8.826 1.391 1.00 94.94 432 TYR A C 1
ATOM 3481 O O . TYR A 1 432 ? -11.056 9.990 0.994 1.00 94.94 432 TYR A O 1
ATOM 3489 N N . SER A 1 433 ? -10.638 7.804 0.658 1.00 93.38 433 SER A N 1
ATOM 3490 C CA . SER A 1 433 ? -10.176 7.956 -0.720 1.00 93.38 433 SER A CA 1
ATOM 3491 C C . SER A 1 433 ? -10.513 6.726 -1.550 1.00 93.38 433 SER A C 1
ATOM 3493 O O . SER A 1 433 ? -10.721 5.635 -1.022 1.00 93.38 433 SER A O 1
ATOM 3495 N N . ASP A 1 434 ? -10.541 6.905 -2.862 1.00 92.50 434 ASP A N 1
ATOM 3496 C CA . ASP A 1 434 ? -10.677 5.867 -3.887 1.00 92.50 434 ASP A CA 1
ATOM 3497 C C . ASP A 1 434 ? -9.366 5.090 -4.135 1.00 92.50 434 ASP A C 1
ATOM 3499 O O . ASP A 1 434 ? -9.213 4.354 -5.114 1.00 92.50 434 ASP A O 1
ATOM 3503 N N . ALA A 1 435 ? -8.390 5.211 -3.231 1.00 92.19 435 ALA A N 1
ATOM 3504 C CA . ALA A 1 435 ? -7.184 4.405 -3.279 1.00 92.19 435 ALA A CA 1
ATOM 3505 C C . ALA A 1 435 ? -7.513 2.925 -3.023 1.00 92.19 435 ALA A C 1
ATOM 3507 O O . ALA A 1 435 ? -8.394 2.571 -2.234 1.00 92.19 435 ALA A O 1
ATOM 3508 N N . ARG A 1 436 ? -6.738 2.022 -3.631 1.00 94.00 436 ARG A N 1
ATOM 3509 C CA . ARG A 1 436 ? -6.872 0.579 -3.376 1.00 94.00 436 ARG A CA 1
ATOM 3510 C C . ARG A 1 436 ? -6.560 0.222 -1.919 1.00 94.00 436 ARG A C 1
ATOM 3512 O O . ARG A 1 436 ? -7.100 -0.747 -1.386 1.00 94.00 436 ARG A O 1
ATOM 3519 N N . GLU A 1 437 ? -5.695 0.995 -1.266 1.00 94.94 437 GLU A N 1
ATOM 3520 C CA . GLU A 1 437 ? -5.387 0.860 0.153 1.00 94.94 437 GLU A CA 1
ATOM 3521 C C . GLU A 1 437 ? -5.264 2.219 0.848 1.00 94.94 437 GLU A C 1
ATOM 3523 O O . GLU A 1 437 ? -4.585 3.121 0.364 1.00 94.94 437 GLU A O 1
ATOM 3528 N N . VAL A 1 438 ? -5.866 2.319 2.035 1.00 95.00 438 VAL A N 1
ATOM 3529 C CA . VAL A 1 438 ? -5.726 3.458 2.949 1.00 95.00 438 VAL A CA 1
ATOM 3530 C C . VAL A 1 438 ? -5.063 3.021 4.253 1.00 95.00 438 VAL A C 1
ATOM 3532 O O . VAL A 1 438 ? -5.430 2.006 4.855 1.00 95.00 438 VAL A O 1
ATOM 3535 N N . THR A 1 439 ? -4.092 3.806 4.719 1.00 95.12 439 THR A N 1
ATOM 3536 C CA . THR A 1 439 ? -3.292 3.502 5.913 1.00 95.12 439 THR A CA 1
ATOM 3537 C C . THR A 1 439 ? -3.277 4.680 6.875 1.00 95.12 439 THR A C 1
ATOM 3539 O O . THR A 1 439 ? -3.153 5.828 6.462 1.00 95.12 439 THR A O 1
ATOM 3542 N N . SER A 1 440 ? -3.327 4.402 8.180 1.00 92.19 440 SER A N 1
ATOM 3543 C CA . SER A 1 440 ? -3.066 5.409 9.212 1.00 92.19 440 SER A CA 1
ATOM 3544 C C . SER A 1 440 ? -2.278 4.834 10.390 1.00 92.19 440 SER A C 1
ATOM 3546 O O . SER A 1 440 ? -2.459 3.679 10.791 1.00 92.19 440 SER A O 1
ATOM 3548 N N . SER A 1 441 ? -1.393 5.658 10.956 1.00 91.62 441 SER A N 1
ATOM 3549 C CA . SER A 1 441 ? -0.652 5.372 12.186 1.00 91.62 441 SER A CA 1
ATOM 3550 C C . SER A 1 441 ? -1.341 6.022 13.388 1.00 91.62 441 SER A C 1
ATOM 3552 O O . SER A 1 441 ? -1.332 7.236 13.569 1.00 91.62 441 SER A O 1
ATOM 3554 N N . LEU A 1 442 ? -1.888 5.188 14.263 1.00 91.50 442 LEU A N 1
ATOM 3555 C CA . LEU A 1 442 ? -2.700 5.549 15.416 1.00 91.50 442 LEU A CA 1
ATOM 3556 C C . LEU A 1 442 ? -1.869 5.451 16.696 1.00 91.50 442 LEU A C 1
ATOM 3558 O O . LEU A 1 442 ? -1.425 4.362 17.056 1.00 91.50 442 LEU A O 1
ATOM 3562 N N . THR A 1 443 ? -1.692 6.545 17.441 1.00 93.06 443 THR A N 1
ATOM 3563 C CA . THR A 1 443 ? -1.116 6.478 18.798 1.00 93.06 443 THR A CA 1
ATOM 3564 C C . THR A 1 443 ? -2.230 6.555 19.831 1.00 93.06 443 THR A C 1
ATOM 3566 O O . THR A 1 443 ? -2.751 7.625 20.133 1.00 93.06 443 THR A O 1
ATOM 3569 N N . LEU A 1 444 ? -2.603 5.399 20.376 1.00 93.56 444 LEU A N 1
ATOM 3570 C CA . LEU A 1 444 ? -3.763 5.252 21.252 1.00 93.56 444 LEU A CA 1
ATOM 3571 C C . LEU A 1 444 ? -3.322 5.033 22.697 1.00 93.56 444 LEU A C 1
ATOM 3573 O O . LEU A 1 444 ? -2.398 4.265 22.960 1.00 93.56 444 LEU A O 1
ATOM 3577 N N . LYS A 1 445 ? -3.999 5.688 23.647 1.00 91.38 445 LYS A N 1
ATOM 3578 C CA . LYS A 1 445 ? -3.789 5.489 25.094 1.00 91.38 445 LYS A CA 1
ATOM 3579 C C . LYS A 1 445 ? -4.308 4.113 25.541 1.00 91.38 445 LYS A C 1
ATOM 3581 O O . LYS A 1 445 ? -4.978 3.408 24.789 1.00 91.38 445 LYS A O 1
ATOM 3586 N N . SER A 1 446 ? -4.059 3.751 26.797 1.00 89.06 446 SER A N 1
ATOM 3587 C CA . SER A 1 446 ? -4.713 2.591 27.421 1.00 89.06 446 SER A CA 1
ATOM 3588 C C . SER A 1 446 ? -6.249 2.704 27.349 1.00 89.06 446 SER A C 1
ATOM 3590 O O . SER A 1 446 ? -6.809 3.803 27.486 1.00 89.06 446 SER A O 1
ATOM 3592 N N . GLY A 1 447 ? -6.925 1.585 27.088 1.00 89.50 447 GLY A N 1
ATOM 3593 C CA . GLY A 1 447 ? -8.380 1.507 26.928 1.00 89.50 447 GLY A CA 1
ATOM 3594 C C . GLY A 1 447 ? -8.825 0.471 25.895 1.00 89.50 447 GLY A C 1
ATOM 3595 O O . GLY A 1 447 ? -8.008 -0.272 25.340 1.00 89.50 447 GLY A O 1
ATOM 3596 N N . ARG A 1 448 ? -10.134 0.423 25.636 1.00 93.25 448 ARG A N 1
ATOM 3597 C CA . ARG A 1 448 ? -10.743 -0.420 24.604 1.00 93.25 448 ARG A CA 1
ATOM 3598 C C . ARG A 1 448 ? -11.236 0.410 23.424 1.00 93.25 448 ARG A C 1
ATOM 3600 O O . ARG A 1 448 ? -11.744 1.517 23.593 1.00 93.25 448 ARG A O 1
ATOM 3607 N N . TYR A 1 449 ? -11.076 -0.150 22.234 1.00 95.94 449 TYR A N 1
ATOM 3608 C CA . TYR A 1 449 ? -11.355 0.515 20.971 1.00 95.94 449 TYR A CA 1
ATOM 3609 C C . TYR A 1 449 ? -12.116 -0.406 20.031 1.00 95.94 449 TYR A C 1
ATOM 3611 O O . TYR A 1 449 ? -11.999 -1.629 20.136 1.00 95.94 449 TYR A O 1
ATOM 3619 N N . VAL A 1 450 ? -12.863 0.188 19.105 1.00 97.31 450 VAL A N 1
ATOM 3620 C CA . VAL A 1 450 ? -13.479 -0.496 17.966 1.00 97.31 450 VAL A CA 1
ATOM 3621 C C . VAL A 1 450 ? -13.063 0.223 16.692 1.00 97.31 450 VAL A C 1
ATOM 3623 O O . VAL A 1 450 ? -13.302 1.420 16.556 1.00 97.31 450 VAL A O 1
ATOM 3626 N N . LEU A 1 451 ? -12.442 -0.512 15.772 1.00 97.75 451 LEU A N 1
ATOM 3627 C CA . LEU A 1 451 ? -12.120 -0.035 14.432 1.00 97.75 451 LEU A CA 1
ATOM 3628 C C . LEU A 1 451 ? -13.167 -0.550 13.445 1.00 97.75 451 LEU A C 1
ATOM 3630 O O . LEU A 1 451 ? -13.486 -1.742 13.443 1.00 97.75 451 LEU A O 1
ATOM 3634 N N . ILE A 1 452 ? -13.711 0.356 12.641 1.00 97.94 452 ILE A N 1
ATOM 3635 C CA . ILE A 1 452 ? -14.815 0.095 11.717 1.00 97.94 452 ILE A CA 1
ATOM 3636 C C . ILE A 1 452 ? -14.353 0.493 10.313 1.00 97.94 452 ILE A C 1
ATOM 3638 O O . ILE A 1 452 ? -14.256 1.693 10.051 1.00 97.94 452 ILE A O 1
ATOM 3642 N N . PRO A 1 453 ? -14.009 -0.473 9.440 1.00 98.38 453 PRO A N 1
ATOM 3643 C CA . PRO A 1 453 ? -13.768 -0.213 8.029 1.00 98.38 453 PRO A CA 1
ATOM 3644 C C . PRO A 1 453 ? -15.087 -0.110 7.260 1.00 98.38 453 PRO A C 1
ATOM 3646 O O . PRO A 1 453 ? -15.984 -0.943 7.423 1.00 98.38 453 PRO A O 1
ATOM 3649 N N . SER A 1 454 ? -15.182 0.884 6.389 1.00 98.38 454 SER A N 1
ATOM 3650 C CA . SER A 1 454 ? -16.364 1.151 5.574 1.00 98.38 454 SER A CA 1
ATOM 3651 C C . SER A 1 454 ? -15.988 1.776 4.240 1.00 98.38 454 SER A C 1
ATOM 3653 O O . SER A 1 454 ? -14.947 2.418 4.104 1.00 98.38 454 SER A O 1
ATOM 3655 N N . THR A 1 455 ? -16.873 1.613 3.271 1.00 98.44 455 THR A N 1
ATOM 3656 C CA . THR A 1 455 ? -16.956 2.503 2.117 1.00 98.44 455 THR A CA 1
ATOM 3657 C C . THR A 1 455 ? -17.489 3.873 2.541 1.00 98.44 455 THR A C 1
ATOM 3659 O O . THR A 1 455 ? -17.978 4.039 3.665 1.00 98.44 455 THR A O 1
ATOM 3662 N N . PHE A 1 456 ? -17.366 4.879 1.680 1.00 97.88 456 PHE A N 1
ATOM 3663 C CA . PHE A 1 456 ? -17.904 6.209 1.932 1.00 97.88 456 PHE A CA 1
ATOM 3664 C C . PHE A 1 456 ? -19.426 6.186 1.837 1.00 97.88 456 PHE A C 1
ATOM 3666 O O . PHE A 1 456 ? -20.108 6.566 2.796 1.00 97.88 456 PHE A O 1
ATOM 3673 N N . ASP A 1 457 ? -19.942 5.648 0.735 1.00 97.75 457 ASP A N 1
ATOM 3674 C CA . ASP A 1 457 ? -21.370 5.538 0.482 1.00 97.75 457 ASP A CA 1
ATOM 3675 C C . ASP A 1 457 ? -21.941 4.231 1.038 1.00 97.75 457 ASP A C 1
ATOM 3677 O O . ASP A 1 457 ? -21.292 3.178 1.077 1.00 97.75 457 ASP A O 1
ATOM 3681 N N . ALA A 1 458 ? -23.181 4.301 1.518 1.00 97.44 458 ALA A N 1
ATOM 3682 C CA . ALA A 1 458 ? -23.903 3.129 1.987 1.00 97.44 458 ALA A CA 1
ATOM 3683 C C . ALA A 1 458 ? -24.361 2.255 0.811 1.00 97.44 458 ALA A C 1
ATOM 3685 O O . ALA A 1 458 ? -24.739 2.738 -0.253 1.00 97.44 458 ALA A O 1
ATOM 3686 N N . GLY A 1 459 ? -24.379 0.940 1.025 1.00 97.38 459 GLY A N 1
ATOM 3687 C CA . GLY A 1 459 ? -24.784 -0.024 0.008 1.00 97.38 459 GLY A CA 1
ATOM 3688 C C . GLY A 1 459 ? -23.712 -0.354 -1.034 1.00 97.38 459 GLY A C 1
ATOM 3689 O O . GLY A 1 459 ? -24.009 -1.118 -1.945 1.00 97.38 459 GLY A O 1
ATOM 3690 N N . GLU A 1 460 ? -22.488 0.150 -0.934 1.00 96.56 460 GLU A N 1
ATOM 3691 C CA . GLU A 1 460 ? -21.393 -0.334 -1.781 1.00 96.56 460 GLU A CA 1
ATOM 3692 C C . GLU A 1 460 ? -20.940 -1.736 -1.339 1.00 96.56 460 GLU A C 1
ATOM 3694 O O . GLU A 1 460 ? -20.840 -2.028 -0.143 1.00 96.56 460 GLU A O 1
ATOM 3699 N N . GLU A 1 461 ? -20.715 -2.636 -2.300 1.00 95.88 461 GLU A N 1
ATOM 3700 C CA . GLU A 1 461 ? -20.389 -4.040 -2.034 1.00 95.88 461 GLU A CA 1
ATOM 3701 C C . GLU A 1 461 ? -18.980 -4.375 -2.514 1.00 95.88 461 GLU A C 1
ATOM 3703 O O . GLU A 1 461 ? -18.644 -4.145 -3.668 1.00 95.88 461 GLU A O 1
ATOM 3708 N N . GLY A 1 462 ? -18.167 -4.983 -1.651 1.00 95.31 462 GLY A N 1
ATOM 3709 C CA . GLY A 1 462 ? -16.783 -5.303 -1.988 1.00 95.31 462 GLY A CA 1
ATOM 3710 C C . GLY A 1 462 ? -16.060 -6.069 -0.889 1.00 95.31 462 GLY A C 1
ATOM 3711 O O . GLY A 1 462 ? -16.373 -5.941 0.299 1.00 95.31 462 GLY A O 1
ATOM 3712 N N . GLY A 1 463 ? -15.098 -6.903 -1.287 1.00 96.69 463 GLY A N 1
ATOM 3713 C CA . GLY A 1 463 ? -14.183 -7.569 -0.363 1.00 96.69 463 GLY A CA 1
ATOM 3714 C C . GLY A 1 463 ? -13.116 -6.602 0.151 1.00 96.69 463 GLY A C 1
ATOM 3715 O O . GLY A 1 463 ? -12.629 -5.757 -0.598 1.00 96.69 463 GLY A O 1
ATOM 3716 N N . PHE A 1 464 ? -12.714 -6.744 1.413 1.00 97.94 464 PHE A N 1
ATOM 3717 C CA . PHE A 1 464 ? -11.609 -5.977 1.989 1.00 97.94 464 PHE A CA 1
ATOM 3718 C C . PHE A 1 464 ? -10.675 -6.830 2.853 1.00 97.94 464 PHE A C 1
ATOM 3720 O O . PHE A 1 464 ? -11.062 -7.851 3.426 1.00 97.94 464 PHE A O 1
ATOM 3727 N N . LEU A 1 465 ? -9.435 -6.368 2.977 1.00 97.94 465 LEU A N 1
ATOM 3728 C CA . LEU A 1 465 ? -8.404 -6.909 3.846 1.00 97.94 465 LEU A CA 1
ATOM 3729 C C . LEU A 1 465 ? -7.980 -5.828 4.841 1.00 97.94 465 LEU A C 1
ATOM 3731 O O . LEU A 1 465 ? -7.342 -4.841 4.482 1.00 97.94 465 LEU A O 1
ATOM 3735 N N . LEU A 1 466 ? -8.304 -6.032 6.115 1.00 98.00 466 LEU A N 1
ATOM 3736 C CA . LEU A 1 466 ? -7.871 -5.169 7.207 1.00 98.00 466 LEU A CA 1
ATOM 3737 C C . LEU A 1 466 ? -6.636 -5.768 7.886 1.00 98.00 466 LEU A C 1
ATOM 3739 O O . LEU A 1 466 ? -6.671 -6.886 8.406 1.00 98.00 466 LEU A O 1
ATOM 3743 N N . ARG A 1 467 ? -5.551 -4.998 7.944 1.00 96.88 467 ARG A N 1
ATOM 3744 C CA . ARG A 1 467 ? -4.293 -5.374 8.596 1.00 96.88 467 ARG A CA 1
ATOM 3745 C C . ARG A 1 467 ? -4.000 -4.406 9.736 1.00 96.88 467 ARG A C 1
ATOM 3747 O O . ARG A 1 467 ? -3.898 -3.200 9.532 1.00 96.88 467 ARG A O 1
ATOM 3754 N N . LEU A 1 468 ? -3.856 -4.944 10.945 1.00 96.81 468 LEU A N 1
ATOM 3755 C CA . LEU A 1 468 ? -3.512 -4.189 12.148 1.00 96.81 468 LEU A CA 1
ATOM 3756 C C . LEU A 1 468 ? -2.128 -4.610 12.628 1.00 96.81 468 LEU A C 1
ATOM 3758 O O . LEU A 1 468 ? -1.930 -5.749 13.061 1.00 96.81 468 LEU A O 1
ATOM 3762 N N . PHE A 1 469 ? -1.183 -3.680 12.574 1.00 95.44 469 PHE A N 1
ATOM 3763 C CA . PHE A 1 469 ? 0.174 -3.852 13.072 1.00 95.44 469 PHE A CA 1
ATOM 3764 C C . PHE A 1 469 ? 0.315 -3.119 14.396 1.00 95.44 469 PHE A C 1
ATOM 3766 O O . PHE A 1 469 ? -0.054 -1.957 14.504 1.00 95.44 469 PHE A O 1
ATOM 3773 N N . SER A 1 470 ? 0.879 -3.766 15.407 1.00 94.44 470 SER A N 1
ATOM 3774 C CA . SER A 1 470 ? 1.063 -3.172 16.730 1.00 94.44 470 SER A CA 1
ATOM 3775 C C . SER A 1 470 ? 2.475 -3.405 17.250 1.00 94.44 470 SER A C 1
ATOM 3777 O O . SER A 1 470 ? 3.037 -4.491 17.097 1.00 94.44 470 SER A O 1
ATOM 3779 N N . SER A 1 471 ? 3.034 -2.397 17.924 1.00 88.56 471 SER A N 1
ATOM 3780 C CA . SER A 1 471 ? 4.317 -2.506 18.636 1.00 88.56 471 SER A CA 1
ATOM 3781 C C . SER A 1 471 ? 4.233 -3.352 19.917 1.00 88.56 471 SER A C 1
ATOM 3783 O O . SER A 1 471 ? 5.239 -3.603 20.579 1.00 88.56 471 SER A O 1
ATOM 3785 N N . SER A 1 472 ? 3.031 -3.808 20.278 1.00 87.56 472 SER A N 1
ATOM 3786 C CA . SER A 1 472 ? 2.767 -4.740 21.376 1.00 87.56 472 SER A CA 1
ATOM 3787 C C . SER A 1 472 ? 1.744 -5.809 20.972 1.00 87.56 472 SER A C 1
ATOM 3789 O O . SER A 1 472 ? 1.115 -5.716 19.917 1.00 87.56 472 SER A O 1
ATOM 3791 N N . GLN A 1 473 ? 1.571 -6.852 21.787 1.00 85.44 473 GLN A N 1
ATOM 3792 C CA . GLN A 1 473 ? 0.590 -7.899 21.499 1.00 85.44 473 GLN A CA 1
ATOM 3793 C C . GLN A 1 473 ? -0.825 -7.313 21.422 1.00 85.44 473 GLN A C 1
ATOM 3795 O O . GLN A 1 473 ? -1.317 -6.733 22.386 1.00 85.44 473 GLN A O 1
ATOM 3800 N N . LEU A 1 474 ? -1.483 -7.513 20.279 1.00 91.25 474 LEU A N 1
ATOM 3801 C CA . LEU A 1 474 ? -2.829 -7.021 20.018 1.00 91.25 474 LEU A CA 1
ATOM 3802 C C . LEU A 1 474 ? -3.796 -8.198 19.873 1.00 91.25 474 LEU A C 1
ATOM 3804 O O . LEU A 1 474 ? -3.652 -9.034 18.978 1.00 91.25 474 LEU A O 1
ATOM 3808 N N . ASN A 1 475 ? -4.786 -8.264 20.759 1.00 92.88 475 ASN A N 1
ATOM 3809 C CA . ASN A 1 475 ? -5.891 -9.209 20.650 1.00 92.88 475 ASN A CA 1
ATOM 3810 C C . ASN A 1 475 ? -7.106 -8.460 20.117 1.00 92.88 475 ASN A C 1
ATOM 3812 O O . ASN A 1 475 ? -7.621 -7.559 20.777 1.00 92.88 475 ASN A O 1
ATOM 3816 N N . VAL A 1 476 ? -7.525 -8.839 18.916 1.00 96.19 476 VAL A N 1
ATOM 3817 C CA . VAL A 1 476 ? -8.615 -8.199 18.187 1.00 96.19 476 VAL A CA 1
ATOM 3818 C C . VAL A 1 476 ? -9.711 -9.238 17.991 1.00 96.19 476 VAL A C 1
ATOM 3820 O O . VAL A 1 476 ? -9.418 -10.373 17.613 1.00 96.19 476 VAL A O 1
ATOM 3823 N N . ILE A 1 477 ? -10.954 -8.858 18.260 1.00 95.12 477 ILE A N 1
ATOM 3824 C CA . ILE A 1 477 ? -12.137 -9.691 18.045 1.00 95.12 477 ILE A CA 1
ATOM 3825 C C . ILE A 1 477 ? -13.106 -8.970 17.115 1.00 95.12 477 ILE A C 1
ATOM 3827 O O . ILE A 1 477 ? -13.300 -7.762 17.234 1.00 95.12 477 ILE A O 1
ATOM 3831 N N . ARG A 1 478 ? -13.745 -9.707 16.206 1.00 96.38 478 ARG A N 1
ATOM 3832 C CA . ARG A 1 478 ? -14.869 -9.176 15.431 1.00 96.38 478 ARG A CA 1
ATOM 3833 C C . ARG A 1 478 ? -16.126 -9.216 16.297 1.00 96.38 478 ARG A C 1
ATOM 3835 O O . ARG A 1 478 ? -16.492 -10.277 16.801 1.00 96.38 478 ARG A O 1
ATOM 3842 N N . LEU A 1 479 ? -16.777 -8.072 16.472 1.00 94.94 479 LEU A N 1
ATOM 3843 C CA . LEU A 1 479 ? -18.057 -7.975 17.167 1.00 94.94 479 LEU A CA 1
ATOM 3844 C C . LEU A 1 479 ? -19.164 -8.424 16.209 1.00 94.94 479 LEU A C 1
ATOM 3846 O O . LEU A 1 479 ? -19.302 -7.878 15.116 1.00 94.94 479 LEU A O 1
ATOM 3850 N N . THR A 1 480 ? -19.917 -9.447 16.604 1.00 92.44 480 THR A N 1
ATOM 3851 C CA . THR A 1 480 ? -20.955 -10.079 15.766 1.00 92.44 480 THR A CA 1
ATOM 3852 C C . THR A 1 480 ? -22.316 -10.096 16.444 1.00 92.44 480 THR A C 1
ATOM 3854 O O . THR A 1 480 ? -23.318 -9.900 15.771 1.00 92.44 480 THR A O 1
ATOM 3857 N N . ASP A 1 481 ? -22.350 -10.266 17.766 1.00 89.81 481 ASP A N 1
ATOM 3858 C CA . ASP A 1 481 ? -23.585 -10.229 18.543 1.00 89.81 481 ASP A CA 1
ATOM 3859 C C . ASP A 1 481 ? -24.042 -8.773 18.773 1.00 89.81 481 ASP A C 1
ATOM 3861 O O . ASP A 1 481 ? -23.258 -7.942 19.247 1.00 89.81 481 ASP A O 1
ATOM 3865 N N . ASP A 1 482 ? -25.312 -8.464 18.497 1.00 84.00 482 ASP A N 1
ATOM 3866 C CA . ASP A 1 482 ? -25.909 -7.142 18.766 1.00 84.00 482 ASP A CA 1
ATOM 3867 C C . ASP A 1 482 ? -26.148 -6.904 20.264 1.00 84.00 482 ASP A C 1
ATOM 3869 O O . ASP A 1 482 ? -26.065 -5.776 20.754 1.00 84.00 482 ASP A O 1
ATOM 3873 N N . VAL A 1 483 ? -26.403 -7.985 21.005 1.00 77.88 483 VAL A N 1
ATOM 3874 C CA . VAL A 1 483 ? -26.667 -7.999 22.448 1.00 77.88 483 VAL A CA 1
ATOM 3875 C C . VAL A 1 483 ? -25.952 -9.184 23.105 1.00 77.88 483 VAL A C 1
ATOM 3877 O O . VAL A 1 483 ? -25.673 -10.181 22.437 1.00 77.88 483 VAL A O 1
ATOM 3880 N N . PRO A 1 484 ? -25.635 -9.136 24.411 1.00 77.25 484 PRO A N 1
ATOM 3881 C CA . PRO A 1 484 ? -24.933 -10.236 25.059 1.00 77.25 484 PRO A CA 1
ATOM 3882 C C . PRO A 1 484 ? -25.763 -11.522 25.065 1.00 77.25 484 PRO A C 1
ATOM 3884 O O . PRO A 1 484 ? -26.982 -11.496 25.234 1.00 77.25 484 PRO A O 1
ATOM 3887 N N . LYS A 1 485 ? -25.093 -12.676 24.982 1.00 71.69 485 LYS A N 1
ATOM 3888 C CA . LYS A 1 485 ? -25.759 -13.981 25.110 1.00 71.69 485 LYS A CA 1
ATOM 3889 C C . LYS A 1 485 ? -26.348 -14.151 26.516 1.00 71.69 485 LYS A C 1
ATOM 3891 O O . LYS A 1 485 ? -25.654 -13.951 27.517 1.00 71.69 485 LYS A O 1
ATOM 3896 N N . LYS A 1 486 ? -27.623 -14.552 26.595 1.00 65.38 486 LYS A N 1
ATOM 3897 C CA . LYS A 1 486 ? -28.326 -14.793 27.867 1.00 65.38 486 LYS A CA 1
ATOM 3898 C C . LYS A 1 486 ? -27.660 -15.937 28.639 1.00 65.38 486 LYS A C 1
ATOM 3900 O O . LYS A 1 486 ? -27.334 -16.977 28.069 1.00 65.38 486 LYS A O 1
ATOM 3905 N N . LYS A 1 487 ? -27.483 -15.770 29.952 1.00 61.47 487 LYS A N 1
ATOM 3906 C CA . LYS A 1 487 ? -27.030 -16.854 30.839 1.00 61.47 487 LYS A CA 1
ATOM 3907 C C . LYS A 1 487 ? -28.244 -17.642 31.332 1.00 61.47 487 LYS A C 1
ATOM 3909 O O . LYS A 1 487 ? -29.280 -17.064 31.619 1.00 61.47 487 LYS A O 1
ATOM 3914 N N . TRP A 1 488 ? -28.117 -18.960 31.481 1.00 53.66 488 TRP A N 1
ATOM 3915 C CA . TRP A 1 488 ? -29.235 -19.872 31.793 1.00 53.66 488 TRP A CA 1
ATOM 3916 C C . TRP A 1 488 ? -30.057 -19.509 33.048 1.00 53.66 488 TRP A C 1
ATOM 3918 O O . TRP A 1 488 ? -31.213 -19.911 33.164 1.00 53.66 488 TRP A O 1
ATOM 3928 N N . TYR A 1 489 ? -29.488 -18.746 33.983 1.00 53.03 489 TYR A N 1
ATOM 3929 C CA . TYR A 1 489 ? -30.152 -18.323 35.215 1.00 53.03 489 TYR A CA 1
ATOM 3930 C C . TYR A 1 489 ? -30.965 -17.019 35.093 1.00 53.03 489 TYR A C 1
ATOM 3932 O O . TYR A 1 489 ? -31.648 -16.666 36.052 1.00 53.03 489 TYR A O 1
ATOM 3940 N N . THR A 1 490 ? -30.953 -16.312 33.952 1.00 53.19 490 THR A N 1
ATOM 3941 C CA . THR A 1 490 ? -31.701 -15.047 33.767 1.00 53.19 490 THR A CA 1
ATOM 3942 C C . THR A 1 490 ? -33.213 -15.231 33.573 1.00 53.19 490 THR A C 1
ATOM 3944 O O . THR A 1 490 ? -33.920 -14.267 33.311 1.00 53.19 490 THR A O 1
ATOM 3947 N N . GLY A 1 491 ? -33.749 -16.444 33.752 1.00 50.56 491 GLY A N 1
ATOM 3948 C CA . GLY A 1 491 ? -35.165 -16.739 33.522 1.00 50.56 491 GLY A CA 1
ATOM 3949 C C . GLY A 1 491 ? -35.513 -16.764 32.028 1.00 50.56 491 GLY A C 1
ATOM 3950 O O . GLY A 1 491 ? -34.847 -16.154 31.197 1.00 50.56 491 GLY A O 1
ATOM 3951 N N . LYS A 1 492 ? -36.547 -17.524 31.657 1.00 47.66 492 LYS A N 1
ATOM 3952 C CA . LYS A 1 492 ? -36.846 -17.822 30.245 1.00 47.66 492 LYS A CA 1
ATOM 3953 C C . LYS A 1 492 ? -37.447 -16.657 29.431 1.00 47.66 492 LYS A C 1
ATOM 3955 O O . LYS A 1 492 ? -37.514 -16.804 28.221 1.00 47.66 492 LYS A O 1
ATOM 3960 N N . ASN A 1 493 ? -37.817 -15.516 30.033 1.00 50.31 493 ASN A N 1
ATOM 3961 C CA . ASN A 1 493 ? -38.695 -14.524 29.377 1.00 50.31 493 ASN A CA 1
ATOM 3962 C C . ASN A 1 493 ? -38.289 -13.035 29.490 1.00 50.31 493 ASN A C 1
ATOM 3964 O O . ASN A 1 493 ? -39.113 -12.186 29.169 1.00 50.31 493 ASN A O 1
ATOM 3968 N N . SER A 1 494 ? -37.088 -12.666 29.946 1.00 58.34 494 SER A N 1
ATOM 3969 C CA . SER A 1 494 ? -36.674 -11.251 29.919 1.00 58.34 494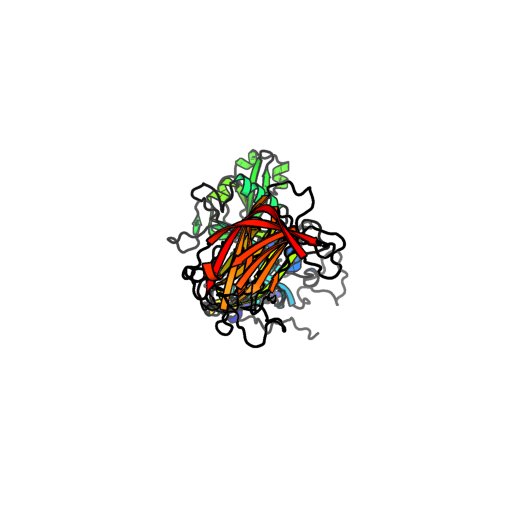 SER A CA 1
ATOM 3970 C C . SER A 1 494 ? -35.743 -10.982 28.737 1.00 58.34 494 SER A C 1
ATOM 3972 O O . SER A 1 494 ? -34.650 -11.547 28.634 1.00 58.34 494 SER A O 1
ATOM 3974 N N . ASP A 1 495 ? -36.205 -10.177 27.787 1.00 68.00 495 ASP A N 1
ATOM 3975 C CA . ASP A 1 495 ? -35.343 -9.564 26.779 1.00 68.00 495 ASP A CA 1
ATOM 3976 C C . ASP A 1 495 ? -34.648 -8.349 27.391 1.00 68.00 495 ASP A C 1
ATOM 3978 O O . ASP A 1 495 ? -35.193 -7.693 28.280 1.00 68.00 495 ASP A O 1
ATOM 3982 N N . PHE A 1 496 ? -33.420 -8.067 26.955 1.00 73.50 496 PHE A N 1
ATOM 3983 C CA . PHE A 1 496 ? -32.812 -6.785 27.282 1.00 73.50 496 PHE A CA 1
ATOM 3984 C C . PHE A 1 496 ? -33.632 -5.699 26.568 1.00 73.50 496 PHE A C 1
ATOM 3986 O O . PHE A 1 496 ? -33.872 -5.798 25.367 1.00 73.50 496 PHE A O 1
ATOM 3993 N N . VAL A 1 497 ? -34.071 -4.679 27.301 1.00 74.38 497 VAL A N 1
ATOM 3994 C CA . VAL A 1 497 ? -34.918 -3.591 26.779 1.00 74.38 497 VAL A CA 1
ATOM 3995 C C . VAL A 1 497 ? -34.175 -2.260 26.701 1.00 74.38 497 VAL A C 1
ATOM 3997 O O . VAL A 1 497 ? -34.689 -1.301 26.137 1.00 74.38 497 VAL A O 1
ATOM 4000 N N . GLY A 1 498 ? -32.956 -2.187 27.239 1.00 76.69 498 GLY A N 1
ATOM 4001 C CA . GLY A 1 498 ? -32.097 -1.018 27.104 1.00 76.69 498 GLY A CA 1
ATOM 4002 C C . GLY A 1 498 ? -30.673 -1.262 27.583 1.00 76.69 498 GLY A C 1
ATOM 4003 O O . GLY A 1 498 ? -30.296 -2.367 27.987 1.00 76.69 498 GLY A O 1
ATOM 4004 N N . MET A 1 499 ? -29.874 -0.204 27.541 1.00 81.06 499 MET A N 1
ATOM 4005 C CA . MET A 1 499 ? -28.452 -0.231 27.858 1.00 81.06 499 MET A CA 1
ATOM 4006 C C . MET A 1 499 ? -28.096 0.981 28.718 1.00 81.06 499 MET A C 1
ATOM 4008 O O . MET A 1 499 ? -28.545 2.087 28.445 1.00 81.06 499 MET A O 1
ATOM 4012 N N . ALA A 1 500 ? -27.263 0.790 29.736 1.00 80.75 500 ALA A N 1
ATOM 4013 C CA . ALA A 1 500 ? -26.685 1.875 30.513 1.00 80.75 500 ALA A CA 1
ATOM 4014 C C . ALA A 1 500 ? -25.161 1.896 30.374 1.00 80.75 500 ALA A C 1
ATOM 4016 O O . ALA A 1 500 ? -24.487 0.873 30.509 1.00 80.75 500 ALA A O 1
ATOM 4017 N N . ARG A 1 501 ? -24.631 3.086 30.114 1.00 84.38 501 ARG A N 1
ATOM 4018 C CA . ARG A 1 501 ? -23.206 3.396 30.062 1.00 84.38 501 ARG A CA 1
ATOM 4019 C C . ARG A 1 501 ? -22.819 4.150 31.326 1.00 84.38 501 ARG A C 1
ATOM 4021 O O . ARG A 1 501 ? -23.497 5.100 31.707 1.00 84.38 501 ARG A O 1
ATOM 4028 N N . VAL A 1 502 ? -21.752 3.713 31.986 1.00 82.31 502 VAL A N 1
ATOM 4029 C CA . VAL A 1 502 ? -21.266 4.277 33.249 1.00 82.31 502 VAL A CA 1
ATOM 4030 C C . VAL A 1 502 ? -19.807 4.675 33.081 1.00 82.31 502 VAL A C 1
ATOM 4032 O O . VAL A 1 502 ? -18.946 3.815 32.901 1.00 82.31 502 VAL A O 1
ATOM 4035 N N . LYS A 1 503 ? -19.526 5.975 33.167 1.00 85.62 503 LYS A N 1
ATOM 4036 C CA . LYS A 1 503 ? -18.179 6.549 33.131 1.00 85.62 503 LYS A CA 1
ATOM 4037 C C . LYS A 1 503 ? -17.756 6.970 34.530 1.00 85.62 503 LYS A C 1
ATOM 4039 O O . LYS A 1 503 ? -18.477 7.705 35.199 1.00 85.62 503 LYS A O 1
ATOM 4044 N N . ILE A 1 504 ? -16.591 6.519 34.979 1.00 83.44 504 ILE A N 1
ATOM 4045 C CA . ILE A 1 504 ? -16.040 6.899 36.284 1.00 83.44 504 ILE A CA 1
ATOM 4046 C C . ILE A 1 504 ? -15.342 8.251 36.125 1.00 83.44 504 ILE A C 1
ATOM 4048 O O . ILE A 1 504 ? -14.416 8.370 35.330 1.00 83.44 504 ILE A O 1
ATOM 4052 N N . MET A 1 505 ? -15.783 9.274 36.858 1.00 84.62 505 MET A N 1
ATOM 4053 C CA . MET A 1 505 ? -15.242 10.637 36.753 1.00 84.62 505 MET A CA 1
ATOM 4054 C C . MET A 1 505 ? -14.205 10.948 37.830 1.00 84.62 505 MET A C 1
ATOM 4056 O O . MET A 1 505 ? -13.281 11.713 37.576 1.00 84.62 505 MET A O 1
ATOM 4060 N N . GLY A 1 506 ? -14.331 10.348 39.012 1.00 80.75 506 GLY A N 1
ATOM 4061 C CA . GLY A 1 506 ? -13.381 10.559 40.098 1.00 80.75 506 GLY A CA 1
ATOM 4062 C C . GLY A 1 506 ? -13.783 9.839 41.375 1.00 80.75 506 GLY A C 1
ATOM 4063 O O . GLY A 1 506 ? -14.941 9.459 41.542 1.00 80.75 506 GLY A O 1
ATOM 4064 N N . LEU A 1 507 ? -12.812 9.663 42.269 1.00 76.00 507 LEU A N 1
ATOM 4065 C CA . LEU A 1 507 ? -13.015 9.152 43.617 1.00 76.00 507 LEU A CA 1
ATOM 4066 C C . LEU A 1 507 ? -12.202 9.999 44.601 1.00 76.00 507 LEU A C 1
ATOM 4068 O O . LEU A 1 507 ? -10.976 10.011 44.533 1.00 76.00 507 LEU A O 1
ATOM 4072 N N . ASN A 1 508 ? -12.885 10.657 45.531 1.00 76.94 508 ASN A N 1
ATOM 4073 C CA . ASN A 1 508 ? -12.280 11.463 46.586 1.00 76.94 508 ASN A CA 1
ATOM 4074 C C . ASN A 1 508 ? -12.412 10.724 47.912 1.00 76.94 508 ASN A C 1
ATOM 4076 O O . ASN A 1 508 ? -13.472 10.771 48.528 1.00 76.94 508 ASN A O 1
ATOM 4080 N N . LEU A 1 509 ? -11.361 10.028 48.344 1.00 70.06 509 LEU A N 1
ATOM 4081 C CA . LEU A 1 509 ? -11.371 9.296 49.610 1.00 70.06 509 LEU A CA 1
ATOM 4082 C C . LEU A 1 509 ? -11.021 10.220 50.785 1.00 70.06 509 LEU A C 1
ATOM 4084 O O . LEU A 1 509 ? -10.098 11.025 50.691 1.00 70.06 509 LEU A O 1
ATOM 4088 N N . THR A 1 510 ? -11.738 10.094 51.902 1.00 63.69 510 THR A N 1
ATOM 4089 C CA . THR A 1 510 ? -11.546 10.923 53.113 1.00 63.69 510 THR A CA 1
ATOM 4090 C C . THR A 1 510 ? -10.325 10.521 53.943 1.00 63.69 510 THR A C 1
ATOM 4092 O O . THR A 1 510 ? -9.858 11.300 54.772 1.00 63.69 510 THR A O 1
ATOM 4095 N N . HIS A 1 511 ? -9.785 9.323 53.711 1.00 59.22 511 HIS A N 1
ATOM 4096 C CA . HIS A 1 511 ? -8.590 8.799 54.367 1.00 59.22 511 HIS A CA 1
ATOM 4097 C C . HIS A 1 511 ? -7.686 8.094 53.349 1.00 59.22 511 HIS A C 1
ATOM 4099 O O . HIS A 1 511 ? -8.183 7.435 52.433 1.00 59.22 511 HIS A O 1
ATOM 4105 N N . GLU A 1 512 ? -6.364 8.172 53.542 1.00 52.84 512 GLU A N 1
ATOM 4106 C CA . GLU A 1 512 ? -5.415 7.302 52.842 1.00 52.84 512 GLU A CA 1
ATOM 4107 C C . GLU A 1 512 ? -5.695 5.849 53.248 1.00 52.84 512 GLU A C 1
ATOM 4109 O O . GLU A 1 512 ? -5.269 5.371 54.300 1.00 52.84 512 GLU A O 1
ATOM 4114 N N . LEU A 1 513 ? -6.461 5.132 52.423 1.00 54.16 513 LEU A N 1
ATOM 4115 C CA . LEU A 1 513 ? -6.497 3.675 52.458 1.00 54.16 513 LEU A CA 1
ATOM 4116 C C . LEU A 1 513 ? -5.072 3.221 52.110 1.00 54.16 513 LEU A C 1
ATOM 4118 O O . LEU A 1 513 ? -4.671 3.289 50.951 1.00 54.16 513 LEU A O 1
ATOM 4122 N N . GLY A 1 514 ? -4.272 2.900 53.131 1.00 46.22 514 GLY A N 1
ATOM 4123 C CA . GLY A 1 514 ? -2.823 2.742 53.002 1.00 46.22 514 GLY A CA 1
ATOM 4124 C C . GLY A 1 514 ? -2.433 1.797 51.869 1.00 46.22 514 GLY A C 1
ATOM 4125 O O . GLY A 1 514 ? -2.858 0.653 51.908 1.00 46.22 514 GLY A O 1
ATOM 4126 N N . SER A 1 515 ? -1.677 2.319 50.890 1.00 41.56 515 SER A N 1
ATOM 4127 C CA . SER A 1 515 ? -0.901 1.705 49.781 1.00 41.56 515 SER A CA 1
ATOM 4128 C C . SER A 1 515 ? -1.361 0.399 49.097 1.00 41.56 515 SER A C 1
ATOM 4130 O O . SER A 1 515 ? -0.671 -0.085 48.200 1.00 41.56 515 SER A O 1
ATOM 4132 N N . ALA A 1 516 ? -2.504 -0.177 49.449 1.00 44.44 516 ALA A N 1
ATOM 4133 C CA . ALA A 1 516 ? -3.021 -1.415 48.901 1.00 44.44 516 ALA A CA 1
ATOM 4134 C C . ALA A 1 516 ? -3.834 -1.103 47.644 1.00 44.44 516 ALA A C 1
ATOM 4136 O O . ALA A 1 516 ? -4.823 -0.376 47.703 1.00 44.44 516 ALA A O 1
ATOM 4137 N N . ASP A 1 517 ? -3.417 -1.663 46.506 1.00 50.88 517 ASP A N 1
ATOM 4138 C CA . ASP A 1 517 ? -4.117 -1.545 45.225 1.00 50.88 517 ASP A CA 1
ATOM 4139 C C . ASP A 1 517 ? -5.612 -1.896 45.387 1.00 50.88 517 ASP A C 1
ATOM 4141 O O . ASP A 1 517 ? -5.987 -3.064 45.514 1.00 50.88 517 ASP A O 1
ATOM 4145 N N . LEU A 1 518 ? -6.479 -0.885 45.398 1.00 54.12 518 LEU A N 1
ATOM 4146 C CA . LEU A 1 518 ? -7.929 -1.056 45.461 1.00 54.12 518 LEU A CA 1
ATOM 4147 C C . LEU A 1 518 ? -8.436 -1.582 44.118 1.00 54.12 518 LEU A C 1
ATOM 4149 O O . LEU A 1 518 ? -8.245 -0.928 43.096 1.00 54.12 518 LEU A O 1
ATOM 4153 N N . ASN A 1 519 ? -9.116 -2.730 44.115 1.00 54.50 519 ASN A N 1
ATOM 4154 C CA . ASN A 1 519 ? -9.768 -3.268 42.921 1.00 54.50 519 ASN A CA 1
ATOM 4155 C C . ASN A 1 519 ? -11.251 -2.885 42.941 1.00 54.50 519 ASN A C 1
ATOM 4157 O O . ASN A 1 519 ? -11.975 -3.257 43.859 1.00 54.50 519 ASN A O 1
ATOM 4161 N N . THR A 1 520 ? -11.740 -2.184 41.920 1.00 55.28 520 THR A N 1
ATOM 4162 C CA . THR A 1 520 ? -13.166 -1.813 41.838 1.00 55.28 520 THR A CA 1
ATOM 4163 C C . THR A 1 520 ? -13.940 -2.808 40.988 1.00 55.28 520 THR A C 1
ATOM 4165 O O . THR A 1 520 ? -13.671 -2.959 39.802 1.00 55.28 520 THR A O 1
ATOM 4168 N N . THR A 1 521 ? -14.954 -3.449 41.557 1.00 59.16 521 THR A N 1
ATOM 4169 C CA . THR A 1 521 ? -15.905 -4.276 40.808 1.00 59.16 521 THR A CA 1
ATOM 4170 C C . THR A 1 521 ? -17.204 -3.514 40.564 1.00 59.16 521 THR A C 1
ATOM 4172 O O . THR A 1 521 ? -17.807 -2.977 41.488 1.00 59.16 521 THR A O 1
ATOM 4175 N N . LEU A 1 522 ? -17.663 -3.488 39.312 1.00 58.09 522 LEU A N 1
ATOM 4176 C CA . LEU A 1 522 ? -18.919 -2.854 38.915 1.00 58.09 522 LEU A CA 1
ATOM 4177 C C . LEU A 1 522 ? -20.005 -3.927 38.759 1.00 58.09 522 LEU A C 1
ATOM 4179 O O . LEU A 1 522 ? -19.975 -4.750 37.846 1.00 58.09 522 LEU A O 1
ATOM 4183 N N . ARG A 1 523 ? -20.997 -3.932 39.644 1.00 59.94 523 ARG A N 1
ATOM 4184 C CA . ARG A 1 523 ? -22.118 -4.879 39.620 1.00 59.94 523 ARG A CA 1
ATOM 4185 C C . ARG A 1 523 ? -23.390 -4.221 39.086 1.00 59.94 523 ARG A C 1
ATOM 4187 O O . ARG A 1 523 ? -23.768 -3.131 39.504 1.00 59.94 523 ARG A O 1
ATOM 4194 N N . LEU A 1 524 ? -24.096 -4.922 38.201 1.00 52.81 524 LEU A N 1
ATOM 4195 C CA . LEU A 1 524 ? -25.465 -4.585 37.806 1.00 52.81 524 LEU A CA 1
ATOM 4196 C C . LEU A 1 524 ? -26.420 -5.577 38.487 1.00 52.81 524 LEU A C 1
ATOM 4198 O O . LEU A 1 524 ? -26.378 -6.781 38.235 1.00 52.81 524 LEU A O 1
ATOM 4202 N N . LEU A 1 525 ? -27.313 -5.075 39.331 1.00 55.09 525 LEU A N 1
ATOM 4203 C CA . LEU A 1 525 ? -28.383 -5.846 39.956 1.00 55.09 525 LEU A CA 1
ATOM 4204 C C . LEU A 1 525 ? -29.703 -5.492 39.256 1.00 55.09 525 LEU A C 1
ATOM 4206 O O . LEU A 1 525 ? -30.405 -4.564 39.648 1.00 55.09 525 LEU A O 1
ATOM 4210 N N . ASP A 1 526 ? -30.047 -6.230 38.205 1.00 49.72 526 ASP A N 1
ATOM 4211 C CA . ASP A 1 526 ? -31.422 -6.247 37.694 1.00 49.72 526 ASP A CA 1
ATOM 4212 C C . ASP A 1 526 ? -32.262 -7.089 38.666 1.00 49.72 526 ASP A C 1
ATOM 4214 O O . ASP A 1 526 ? -31.988 -8.268 38.889 1.00 49.72 526 ASP A O 1
ATOM 4218 N N . THR A 1 527 ? -33.195 -6.450 39.375 1.00 46.12 527 THR A N 1
ATOM 4219 C CA . THR A 1 527 ? -33.902 -7.100 40.477 1.00 46.12 527 THR A CA 1
ATOM 4220 C C . THR A 1 527 ? -35.332 -7.455 40.104 1.00 46.12 527 THR A C 1
ATOM 4222 O O . THR A 1 527 ? -36.221 -6.617 40.102 1.00 46.12 527 THR A O 1
ATOM 4225 N N . LYS A 1 528 ? -35.583 -8.760 39.982 1.00 46.44 528 LYS A N 1
ATOM 4226 C CA . LYS A 1 528 ? -36.840 -9.361 40.439 1.00 46.44 528 LYS A CA 1
ATOM 4227 C C . LYS A 1 528 ? -36.509 -10.185 41.683 1.00 46.44 528 LYS A C 1
ATOM 4229 O O . LYS A 1 528 ? -35.915 -11.256 41.581 1.00 46.44 528 LYS A O 1
ATOM 4234 N N . ASN A 1 529 ? -36.816 -9.657 42.870 1.00 50.97 529 ASN A N 1
ATOM 4235 C CA . ASN A 1 529 ? -36.503 -10.266 44.178 1.00 50.97 529 ASN A CA 1
ATOM 4236 C C . ASN A 1 529 ? -35.001 -10.328 44.556 1.00 50.97 529 ASN A C 1
ATOM 4238 O O . ASN A 1 529 ? -34.570 -11.276 45.210 1.00 50.97 529 ASN A O 1
ATOM 4242 N N . GLY A 1 530 ? -34.182 -9.345 44.157 1.00 53.25 530 GLY A N 1
ATOM 4243 C CA . GLY A 1 530 ? -32.806 -9.194 44.672 1.00 53.25 530 GLY A CA 1
ATOM 4244 C C . GLY A 1 530 ? -31.750 -10.181 44.141 1.00 53.25 530 GLY A C 1
ATOM 4245 O O . GLY A 1 530 ? -30.668 -10.268 44.719 1.00 53.25 530 GLY A O 1
ATOM 4246 N N . LYS A 1 531 ? -32.029 -10.931 43.064 1.00 54.50 531 LYS A N 1
ATOM 4247 C CA . LYS A 1 531 ? -31.054 -11.839 42.426 1.00 54.50 531 LYS A CA 1
ATOM 4248 C C . LYS A 1 531 ? -30.131 -11.101 41.445 1.00 54.50 531 LYS A C 1
ATOM 4250 O O . LYS A 1 531 ? -30.584 -10.252 40.694 1.00 54.50 531 LYS A O 1
ATOM 4255 N N . LEU A 1 532 ? -28.845 -11.464 41.433 1.00 56.56 532 LEU A N 1
ATOM 4256 C CA . LEU A 1 532 ? -27.823 -10.937 40.516 1.00 56.56 532 LEU A CA 1
ATOM 4257 C C . LEU A 1 532 ? -28.070 -11.414 39.075 1.00 56.56 532 LEU A C 1
ATOM 4259 O O . LEU A 1 532 ? -28.150 -12.618 38.831 1.00 56.56 532 LEU A O 1
ATOM 4263 N N . VAL A 1 533 ? -28.121 -10.482 38.121 1.00 57.31 533 VAL A N 1
ATOM 4264 C CA . VAL A 1 533 ? -28.364 -10.780 36.696 1.00 57.31 533 VAL A CA 1
ATOM 4265 C C . VAL A 1 533 ? -27.082 -10.698 35.875 1.00 57.31 533 VAL A C 1
ATOM 4267 O O . VAL A 1 533 ? -26.806 -11.614 35.098 1.00 57.31 533 VAL A O 1
ATOM 4270 N N . ASN A 1 534 ? -26.245 -9.672 36.079 1.00 58.03 534 ASN A N 1
ATOM 4271 C CA . ASN A 1 534 ? -24.972 -9.555 35.371 1.00 58.03 534 ASN A CA 1
ATOM 4272 C C . ASN A 1 534 ? -23.857 -8.971 36.256 1.00 58.03 534 ASN A C 1
ATOM 4274 O O . ASN A 1 534 ? -24.079 -8.068 37.056 1.00 58.03 534 ASN A O 1
ATOM 4278 N N . GLU A 1 535 ? -22.638 -9.482 36.104 1.00 63.28 535 GLU A N 1
ATOM 4279 C CA . GLU A 1 535 ? -21.464 -9.047 36.868 1.00 63.28 535 GLU A CA 1
ATOM 4280 C C . GLU A 1 535 ? -20.309 -8.796 35.904 1.00 63.28 535 GLU A C 1
ATOM 4282 O O . GLU A 1 535 ? -20.004 -9.646 35.063 1.00 63.28 535 GLU A O 1
ATOM 4287 N N . PHE A 1 536 ? -19.666 -7.636 36.046 1.00 62.69 536 PHE A N 1
ATOM 4288 C CA . PHE A 1 536 ? -18.405 -7.336 35.389 1.00 62.69 536 PHE A CA 1
ATOM 4289 C C . PHE A 1 536 ? -17.382 -6.857 36.425 1.00 62.69 536 PHE A C 1
ATOM 4291 O O . PHE A 1 536 ? -17.587 -5.877 37.137 1.00 62.69 536 PHE A O 1
ATOM 4298 N N . SER A 1 537 ? -16.244 -7.537 36.502 1.00 61.03 537 SER A N 1
ATOM 4299 C CA . SER A 1 537 ? -15.157 -7.155 37.403 1.00 61.03 537 SER A CA 1
ATOM 4300 C C . SER A 1 537 ? -13.989 -6.620 36.588 1.00 61.03 537 SER A C 1
ATOM 4302 O O . SER A 1 537 ? -13.352 -7.377 35.858 1.00 61.03 537 SER A O 1
ATOM 4304 N N . ALA A 1 538 ? -13.684 -5.331 36.741 1.00 60.34 538 ALA A N 1
ATOM 4305 C CA . ALA A 1 538 ? -12.385 -4.790 36.363 1.00 60.34 538 ALA A CA 1
ATOM 4306 C C . ALA A 1 538 ? -11.432 -4.915 37.559 1.00 60.34 538 ALA A C 1
ATOM 4308 O O . ALA A 1 538 ? -11.818 -4.692 38.702 1.00 60.34 538 ALA A O 1
ATOM 4309 N N . GLN A 1 539 ? -10.179 -5.282 37.313 1.00 62.16 539 GLN A N 1
ATOM 4310 C CA . GLN A 1 539 ? -9.125 -5.214 38.324 1.00 62.16 539 GLN A CA 1
ATOM 4311 C C . GLN A 1 539 ? -8.091 -4.212 37.836 1.00 62.16 539 GLN A C 1
ATOM 4313 O O . GLN A 1 539 ? -7.350 -4.488 36.896 1.00 62.16 539 GLN A O 1
ATOM 4318 N N . ALA A 1 540 ? -8.097 -3.028 38.434 1.00 62.00 540 ALA A N 1
ATOM 4319 C CA . ALA A 1 540 ? -7.112 -1.989 38.197 1.00 62.00 540 ALA A CA 1
ATOM 4320 C C . ALA A 1 540 ? -7.056 -1.079 39.431 1.00 62.00 540 ALA A C 1
ATOM 4322 O O . ALA A 1 540 ? -8.093 -0.925 40.091 1.00 62.00 540 ALA A O 1
ATOM 4323 N N . PRO A 1 541 ? -5.894 -0.463 39.718 1.00 62.66 541 PRO A N 1
ATOM 4324 C CA . PRO A 1 541 ? -5.793 0.614 40.691 1.00 62.66 541 PRO A CA 1
ATOM 4325 C C . PRO A 1 541 ? -6.851 1.682 40.433 1.00 62.66 541 PRO A C 1
ATOM 4327 O O . PRO A 1 541 ? -7.181 1.990 39.287 1.00 62.66 541 PRO A O 1
ATOM 4330 N N . ILE A 1 542 ? -7.376 2.276 41.499 1.00 64.56 542 ILE A N 1
ATOM 4331 C CA . ILE A 1 542 ? -8.532 3.165 41.381 1.00 64.56 542 ILE A CA 1
ATOM 4332 C C . ILE A 1 542 ? -8.282 4.390 40.497 1.00 64.56 542 ILE A C 1
ATOM 4334 O O . ILE A 1 542 ? -9.152 4.786 39.725 1.00 64.56 542 ILE A O 1
ATOM 4338 N N . ASN A 1 543 ? -7.062 4.926 40.536 1.00 67.06 543 ASN A N 1
ATOM 4339 C CA . ASN A 1 543 ? -6.645 6.046 39.696 1.00 67.06 543 ASN A CA 1
ATOM 4340 C C . ASN A 1 543 ? -6.647 5.680 38.207 1.00 67.06 543 ASN A C 1
ATOM 4342 O O . ASN A 1 543 ? -6.950 6.526 37.371 1.00 67.06 543 ASN A O 1
ATOM 4346 N N . ASP A 1 544 ? -6.394 4.413 37.874 1.00 70.00 544 ASP A N 1
ATOM 4347 C CA . ASP A 1 544 ? -6.414 3.934 36.492 1.00 70.00 544 ASP A CA 1
ATOM 4348 C C . ASP A 1 544 ? -7.841 3.749 35.966 1.00 70.00 544 ASP A C 1
ATOM 4350 O O . ASP A 1 544 ? -8.029 3.616 34.756 1.00 70.00 544 ASP A O 1
ATOM 4354 N N . LEU A 1 545 ? -8.845 3.712 36.850 1.00 70.56 545 LEU A N 1
ATOM 4355 C CA . LEU A 1 545 ? -10.260 3.599 36.492 1.00 70.56 545 LEU A CA 1
ATOM 4356 C C . LEU A 1 545 ? -10.901 4.950 36.175 1.00 70.56 545 LEU A C 1
ATOM 4358 O O . LEU A 1 545 ? -11.936 4.983 35.508 1.00 70.56 545 LEU A O 1
ATOM 4362 N N . ILE A 1 546 ? -10.301 6.054 36.625 1.00 79.06 546 ILE A N 1
ATOM 4363 C CA . ILE A 1 546 ? -10.789 7.403 36.339 1.00 79.06 546 ILE A CA 1
ATOM 4364 C C . ILE A 1 546 ? -10.754 7.639 34.823 1.00 79.06 546 ILE A C 1
ATOM 4366 O O . ILE A 1 546 ? -9.763 7.384 34.141 1.00 79.06 546 ILE A O 1
ATOM 4370 N N . GLY A 1 547 ? -11.876 8.100 34.275 1.00 80.94 547 GLY A N 1
ATOM 4371 C CA . GLY A 1 547 ? -12.084 8.311 32.845 1.00 80.94 547 GLY A CA 1
ATOM 4372 C C . GLY A 1 547 ? -12.449 7.051 32.051 1.00 80.94 547 GLY A C 1
ATOM 4373 O O . GLY A 1 547 ? -12.729 7.170 30.855 1.00 80.94 547 GLY A O 1
ATOM 4374 N N . ARG A 1 548 ? -12.472 5.860 32.671 1.00 82.56 548 ARG A N 1
ATOM 4375 C CA . ARG A 1 548 ? -12.935 4.624 32.018 1.00 82.56 548 ARG A CA 1
ATOM 4376 C C . ARG A 1 548 ? -14.453 4.536 31.993 1.00 82.56 548 ARG A C 1
ATOM 4378 O O . ARG A 1 548 ? -15.139 5.074 32.862 1.00 82.56 548 ARG A O 1
ATOM 4385 N N . GLU A 1 549 ? -14.957 3.824 30.995 1.00 86.81 549 GLU A N 1
ATOM 4386 C CA . GLU A 1 549 ? -16.382 3.664 30.743 1.00 86.81 549 GLU A CA 1
ATOM 4387 C C . GLU A 1 549 ? -16.759 2.188 30.613 1.00 86.81 549 GLU A C 1
ATOM 4389 O O . GLU A 1 549 ? -15.964 1.377 30.137 1.00 86.81 549 GLU A O 1
ATOM 4394 N N . TYR A 1 550 ? -17.969 1.846 31.049 1.00 85.19 550 TYR A N 1
ATOM 4395 C CA . TYR A 1 550 ? -18.491 0.483 31.102 1.00 85.19 550 TYR A CA 1
ATOM 4396 C C . TYR A 1 550 ? -19.930 0.442 30.595 1.00 85.19 550 TYR A C 1
ATOM 4398 O O . TYR A 1 550 ? -20.726 1.320 30.918 1.00 85.19 550 TYR A O 1
ATOM 4406 N N . VAL A 1 551 ? -20.271 -0.591 29.827 1.00 84.25 551 VAL A N 1
ATOM 4407 C CA . VAL A 1 551 ? -21.613 -0.824 29.290 1.00 84.25 551 VAL A CA 1
ATOM 4408 C C . VAL A 1 551 ? -22.317 -1.958 30.027 1.00 84.25 551 VAL A C 1
ATOM 4410 O O . VAL A 1 551 ? -21.728 -3.000 30.315 1.00 84.25 551 VAL A O 1
ATOM 4413 N N . PHE A 1 552 ? -23.609 -1.785 30.287 1.00 80.44 552 PHE A N 1
ATOM 4414 C CA . PHE A 1 552 ? -24.457 -2.782 30.921 1.00 80.44 552 PHE A CA 1
ATOM 4415 C C . PHE A 1 552 ? -25.810 -2.864 30.222 1.00 80.44 552 PHE A C 1
ATOM 4417 O O . PHE A 1 552 ? -26.387 -1.847 29.853 1.00 80.44 552 PHE A O 1
ATOM 4424 N N . TYR A 1 553 ? -26.326 -4.079 30.070 1.00 78.38 553 TYR A N 1
ATOM 4425 C CA . TYR A 1 553 ? -27.610 -4.344 29.424 1.00 78.38 553 TYR A CA 1
ATOM 4426 C C . TYR A 1 553 ? -28.680 -4.596 30.480 1.00 78.38 553 TYR A C 1
ATOM 4428 O O . TYR A 1 553 ? -28.438 -5.325 31.443 1.00 78.38 553 TYR A O 1
ATOM 4436 N N . VAL A 1 554 ? -29.841 -3.972 30.302 1.00 75.56 554 VAL A N 1
ATOM 4437 C CA . VAL A 1 554 ? -30.901 -3.868 31.308 1.00 75.56 554 VAL A CA 1
ATOM 4438 C C . VAL A 1 554 ? -32.170 -4.528 30.777 1.00 75.56 554 VAL A C 1
ATOM 4440 O O . VAL A 1 554 ? -32.608 -4.200 29.676 1.00 75.56 554 VAL A O 1
ATOM 4443 N N . CYS A 1 555 ? -32.760 -5.449 31.544 1.00 74.94 555 CYS A N 1
ATOM 4444 C CA . CYS A 1 555 ? -34.029 -6.095 31.187 1.00 74.94 555 CYS A CA 1
ATOM 4445 C C . CYS A 1 555 ? -35.257 -5.362 31.743 1.00 74.94 555 CYS A C 1
ATOM 4447 O O . CYS A 1 555 ? -36.282 -5.306 31.075 1.00 74.94 555 CYS A O 1
ATOM 4449 N N . ASP A 1 556 ? -35.161 -4.814 32.958 1.00 74.62 556 ASP A N 1
ATOM 4450 C CA . ASP A 1 556 ? -36.231 -4.050 33.608 1.00 74.62 556 ASP A CA 1
ATOM 4451 C C . ASP A 1 556 ? -35.689 -2.705 34.131 1.00 74.62 556 ASP A C 1
ATOM 4453 O O . ASP A 1 556 ? -35.120 -2.637 35.223 1.00 74.62 556 ASP A O 1
ATOM 4457 N N . PRO A 1 557 ? -35.832 -1.614 33.362 1.00 74.06 557 PRO A N 1
ATOM 4458 C CA . PRO A 1 557 ? -35.262 -0.312 33.694 1.00 74.06 557 PRO A CA 1
ATOM 4459 C C . PRO A 1 557 ? -35.885 0.322 34.935 1.00 74.06 557 PRO A C 1
ATOM 4461 O O . PRO A 1 557 ? -35.214 1.091 35.620 1.00 74.06 557 PRO A O 1
ATOM 4464 N N . GLN A 1 558 ? -37.143 -0.012 35.241 1.00 74.25 558 GLN A N 1
ATOM 4465 C CA . GLN A 1 558 ? -37.861 0.541 36.390 1.00 74.25 558 GLN A CA 1
ATOM 4466 C C . GLN A 1 558 ? -37.368 -0.050 37.717 1.00 74.25 558 GLN A C 1
ATOM 4468 O O . GLN A 1 558 ? -37.479 0.604 38.750 1.00 74.25 558 GLN A O 1
ATOM 4473 N N . ASN A 1 559 ? -36.805 -1.263 37.695 1.00 71.69 559 ASN A N 1
ATOM 4474 C CA . ASN A 1 559 ? -36.363 -1.984 38.896 1.00 71.69 559 ASN A CA 1
ATOM 4475 C C . ASN A 1 559 ? -34.856 -2.288 38.919 1.00 71.69 559 ASN A C 1
ATOM 4477 O O . ASN A 1 559 ? -34.363 -2.980 39.822 1.00 71.69 559 ASN A O 1
ATOM 4481 N N . ALA A 1 560 ? -34.104 -1.803 37.933 1.00 72.69 560 ALA A N 1
ATOM 4482 C CA . ALA A 1 560 ? -32.677 -2.053 37.840 1.00 72.69 560 ALA A CA 1
ATOM 4483 C C . ALA A 1 560 ? -31.874 -1.135 38.771 1.00 72.69 560 ALA A C 1
ATOM 4485 O O . ALA A 1 560 ? -31.969 0.093 38.730 1.00 72.69 560 ALA A O 1
ATOM 4486 N N . LYS A 1 561 ? -31.023 -1.754 39.593 1.00 74.44 561 LYS A N 1
ATOM 4487 C CA . LYS A 1 561 ? -30.102 -1.071 40.502 1.00 74.44 561 LYS A CA 1
ATOM 4488 C C . LYS A 1 561 ? -28.671 -1.391 40.112 1.00 74.44 561 LYS A C 1
ATOM 4490 O O . LYS A 1 561 ? -28.271 -2.546 40.006 1.00 74.44 561 LYS A O 1
ATOM 4495 N N . PHE A 1 562 ? -27.860 -0.368 39.945 1.00 73.88 562 PHE A N 1
ATOM 4496 C CA . PHE A 1 562 ? -26.422 -0.531 39.819 1.00 73.88 562 PHE A CA 1
ATOM 4497 C C . PHE A 1 562 ? -25.758 -0.453 41.175 1.00 73.88 562 PHE A C 1
ATOM 4499 O O . PHE A 1 562 ? -26.159 0.343 42.023 1.00 73.88 562 PHE A O 1
ATOM 4506 N N . LYS A 1 563 ? -24.701 -1.240 41.342 1.00 75.19 563 LYS A N 1
ATOM 4507 C CA . LYS A 1 563 ? -23.876 -1.263 42.535 1.00 75.19 563 LYS A CA 1
ATOM 4508 C C . LYS A 1 563 ? -22.401 -1.274 42.154 1.00 75.19 563 LYS A C 1
ATOM 4510 O O . LYS A 1 563 ? -21.923 -2.205 41.525 1.00 75.19 563 LYS A O 1
ATOM 4515 N N . ILE A 1 564 ? -21.656 -0.267 42.569 1.00 74.38 564 ILE A N 1
ATOM 4516 C CA . ILE A 1 564 ? -20.202 -0.204 42.431 1.00 74.38 564 ILE A CA 1
ATOM 4517 C C . ILE A 1 564 ? -19.604 -0.618 43.767 1.00 74.38 564 ILE A C 1
ATOM 4519 O O . ILE A 1 564 ? -19.921 -0.014 44.786 1.00 74.38 564 ILE A O 1
ATOM 4523 N N . GLU A 1 565 ? -18.766 -1.648 43.778 1.00 73.94 565 GLU A N 1
ATOM 4524 C CA . GLU A 1 565 ? -18.090 -2.145 44.974 1.00 73.94 565 GLU A CA 1
ATOM 4525 C C . GLU A 1 565 ? -16.580 -1.922 44.869 1.00 73.94 565 GLU A C 1
ATOM 4527 O O . GLU A 1 565 ? -15.937 -2.319 43.898 1.00 73.94 565 GLU A O 1
ATOM 4532 N N . LEU A 1 566 ? -15.998 -1.329 45.906 1.00 70.56 566 LEU A N 1
ATOM 4533 C CA . LEU A 1 566 ? -14.559 -1.264 46.117 1.00 70.56 566 LEU A CA 1
ATOM 4534 C C . LEU A 1 566 ? -14.132 -2.496 46.913 1.00 70.56 566 LEU A C 1
ATOM 4536 O O . LEU A 1 566 ? -14.655 -2.749 48.001 1.00 70.56 566 LEU A O 1
ATOM 4540 N N . LEU A 1 567 ? -13.187 -3.262 46.377 1.00 68.69 567 LEU A N 1
ATOM 4541 C CA . LEU A 1 567 ? -12.646 -4.471 46.988 1.00 68.69 567 LEU A CA 1
ATOM 4542 C C . LEU A 1 567 ? -11.187 -4.250 47.389 1.00 68.69 567 LEU A C 1
ATOM 4544 O O . LEU A 1 567 ? -10.387 -3.698 46.631 1.00 68.69 567 LEU A O 1
ATOM 4548 N N . GLU A 1 568 ? -10.821 -4.768 48.556 1.00 64.81 568 GLU A N 1
ATOM 4549 C CA . GLU A 1 568 ? -9.422 -4.880 48.963 1.00 64.81 568 GLU A CA 1
ATOM 4550 C C . GLU A 1 568 ? -8.751 -6.060 48.239 1.00 64.81 568 GLU A C 1
ATOM 4552 O O . GLU A 1 568 ? -9.294 -7.173 48.184 1.00 64.81 568 GLU A O 1
ATOM 4557 N N . LYS A 1 569 ? -7.568 -5.831 47.656 1.00 57.75 569 LYS A N 1
ATOM 4558 C CA . LYS A 1 569 ? -6.787 -6.869 46.972 1.00 57.75 569 LYS A CA 1
ATOM 4559 C C . LYS A 1 569 ? -6.213 -7.849 47.996 1.00 57.75 569 LYS A C 1
ATOM 4561 O O . LYS A 1 569 ? -5.329 -7.512 48.773 1.00 57.75 569 LYS A O 1
ATOM 4566 N N . SER A 1 570 ? -6.685 -9.095 47.964 1.00 53.56 570 SER A N 1
ATOM 4567 C CA . SER A 1 570 ? -6.108 -10.209 48.724 1.00 53.56 570 SER A CA 1
ATOM 4568 C C . SER A 1 570 ? -5.421 -11.185 47.774 1.00 53.56 570 SER A C 1
ATOM 4570 O O . SER A 1 570 ? -6.012 -11.607 46.785 1.00 53.56 570 SER A O 1
ATOM 4572 N N . MET A 1 571 ? -4.192 -11.593 48.099 1.00 41.56 571 MET A N 1
ATOM 4573 C CA . MET A 1 571 ? -3.441 -12.610 47.344 1.00 41.56 571 MET A CA 1
ATOM 4574 C C . MET A 1 571 ? -4.054 -14.024 47.460 1.00 41.56 571 MET A C 1
ATOM 4576 O O . MET A 1 571 ? -3.622 -14.927 46.752 1.00 41.56 571 MET A O 1
ATOM 4580 N N . VAL A 1 572 ? -5.035 -14.240 48.357 1.00 40.28 572 VAL A N 1
ATOM 4581 C CA . VAL A 1 572 ? -5.486 -15.589 48.772 1.00 40.28 572 VAL A CA 1
ATOM 4582 C C . VAL A 1 572 ? -7.020 -15.774 48.765 1.00 40.28 572 VAL A C 1
ATOM 4584 O O . VAL A 1 572 ? -7.494 -16.908 48.742 1.00 40.28 572 VAL A O 1
ATOM 4587 N N . LYS A 1 573 ? -7.839 -14.707 48.753 1.00 50.03 573 LYS A N 1
ATOM 4588 C CA . LYS A 1 573 ? -9.322 -14.787 48.762 1.00 50.03 573 LYS A CA 1
ATOM 4589 C C . LYS A 1 573 ? -9.962 -13.882 47.699 1.00 50.03 573 LYS A C 1
ATOM 4591 O O . LYS A 1 573 ? -9.370 -12.880 47.311 1.00 50.03 573 LYS A O 1
ATOM 4596 N N . LYS A 1 574 ? -11.205 -14.192 47.273 1.00 54.28 574 LYS A N 1
ATOM 4597 C CA . LYS A 1 574 ? -12.084 -13.210 46.594 1.00 54.28 574 LYS A CA 1
ATOM 4598 C C . LYS A 1 574 ? -12.101 -11.944 47.461 1.00 54.28 574 LYS A C 1
ATOM 4600 O O . LYS A 1 574 ? -12.390 -12.062 48.649 1.00 54.28 574 LYS A O 1
ATOM 4605 N N . GLY A 1 575 ? -11.730 -10.796 46.888 1.00 59.41 575 GLY A N 1
ATOM 4606 C CA . GLY A 1 575 ? -11.563 -9.542 47.631 1.00 59.41 575 GLY A CA 1
ATOM 4607 C C . GLY A 1 575 ? -12.780 -9.220 48.498 1.00 59.41 575 GLY A C 1
ATOM 4608 O O . GLY A 1 575 ? -13.917 -9.485 48.103 1.00 59.41 575 GLY A O 1
ATOM 4609 N N . THR A 1 576 ? -12.541 -8.691 49.696 1.00 63.38 576 THR A N 1
ATOM 4610 C CA . THR A 1 576 ? -13.613 -8.296 50.616 1.00 63.38 576 THR A CA 1
ATOM 4611 C C . THR A 1 576 ? -14.120 -6.908 50.211 1.00 63.38 576 THR A C 1
ATOM 4613 O O . THR A 1 576 ? -13.286 -6.016 50.027 1.00 63.38 576 THR A O 1
ATOM 4616 N N . PRO A 1 577 ? -15.444 -6.686 50.077 1.00 66.75 577 PRO A N 1
ATOM 4617 C CA . PRO A 1 577 ? -16.005 -5.352 49.883 1.00 66.75 577 PRO A CA 1
ATOM 4618 C C . PRO A 1 577 ? -15.629 -4.452 51.047 1.00 66.75 577 PRO A C 1
ATOM 4620 O O . PRO A 1 577 ? -16.013 -4.704 52.188 1.00 66.75 577 PRO A O 1
ATOM 4623 N N . ILE A 1 578 ? -14.865 -3.410 50.747 1.00 69.56 578 ILE A N 1
ATOM 4624 C CA . ILE A 1 578 ? -14.529 -2.371 51.711 1.00 69.56 578 ILE A CA 1
ATOM 4625 C C . ILE A 1 578 ? -15.413 -1.152 51.550 1.00 69.56 578 ILE A C 1
ATOM 4627 O O . ILE A 1 578 ? -15.512 -0.402 52.501 1.00 69.56 578 ILE A O 1
ATOM 4631 N N . GLY A 1 579 ? -16.060 -0.954 50.402 1.00 72.12 579 GLY A N 1
ATOM 4632 C CA . GLY A 1 579 ? -16.938 0.184 50.161 1.00 72.12 579 GLY A CA 1
ATOM 4633 C C . GLY A 1 579 ? -17.916 -0.095 49.032 1.00 72.12 579 GLY A C 1
ATOM 4634 O O . GLY A 1 579 ? -17.592 -0.846 48.116 1.00 72.12 579 GLY A O 1
ATOM 4635 N N . GLU A 1 580 ? -19.106 0.495 49.075 1.00 76.00 580 GLU A N 1
ATOM 4636 C CA . GLU A 1 580 ? -20.066 0.379 47.979 1.00 76.00 580 GLU A CA 1
ATOM 4637 C C . GLU A 1 580 ? -20.855 1.662 47.723 1.00 76.00 580 GLU A C 1
ATOM 4639 O O . GLU A 1 580 ? -21.081 2.475 48.620 1.00 76.00 580 GLU A O 1
ATOM 4644 N N . VAL A 1 581 ? -21.296 1.807 46.475 1.00 76.38 581 VAL A N 1
ATOM 4645 C CA . VAL A 1 581 ? -22.205 2.849 46.000 1.00 76.38 581 VAL A CA 1
ATOM 4646 C C . VAL A 1 581 ? -23.301 2.183 45.191 1.00 76.38 581 VAL A C 1
ATOM 4648 O O . VAL A 1 581 ? -23.007 1.385 44.308 1.00 76.38 581 VAL A O 1
ATOM 4651 N N . SER A 1 582 ? -24.561 2.526 45.453 1.00 78.31 582 SER A N 1
ATOM 4652 C CA . SER A 1 582 ? -25.692 2.040 44.658 1.00 78.31 582 SER A CA 1
ATOM 4653 C C . SER A 1 582 ? -26.497 3.187 44.058 1.00 78.31 582 SER A C 1
ATOM 4655 O O . SER A 1 582 ? -26.689 4.226 44.696 1.00 78.31 582 SER A O 1
ATOM 4657 N N . PHE A 1 583 ? -27.001 2.990 42.844 1.00 77.38 583 PHE A N 1
ATOM 4658 C CA . PHE A 1 583 ? -27.886 3.927 42.158 1.00 77.38 583 PHE A CA 1
ATOM 4659 C C . PHE A 1 583 ? -29.011 3.195 41.431 1.00 77.38 583 PHE A C 1
ATOM 4661 O O . PHE A 1 583 ? -28.849 2.072 40.962 1.00 77.38 583 PHE A O 1
ATOM 4668 N N . ASP A 1 584 ? -30.172 3.841 41.387 1.00 77.56 584 ASP A N 1
ATOM 4669 C CA . ASP A 1 584 ? -31.388 3.320 40.768 1.00 77.56 584 ASP A CA 1
ATOM 4670 C C . ASP A 1 584 ? -31.493 3.857 39.336 1.00 77.56 584 ASP A C 1
ATOM 4672 O O . ASP A 1 584 ? -31.436 5.076 39.152 1.00 77.56 584 ASP A O 1
ATOM 4676 N N . ILE A 1 585 ? -31.598 2.970 38.338 1.00 74.38 585 ILE A N 1
ATOM 4677 C CA . ILE A 1 585 ? -31.653 3.372 36.923 1.00 74.38 585 ILE A CA 1
ATOM 4678 C C . ILE A 1 585 ? -32.950 4.102 36.608 1.00 74.38 585 ILE A C 1
ATOM 4680 O O . ILE A 1 585 ? -32.928 5.003 35.773 1.00 74.38 585 ILE A O 1
ATOM 4684 N N . SER A 1 586 ? -34.053 3.754 37.278 1.00 73.19 586 SER A N 1
ATOM 4685 C CA . SER A 1 586 ? -35.389 4.296 36.994 1.00 73.19 586 SER A CA 1
ATOM 4686 C C . SER A 1 586 ? -35.404 5.825 36.944 1.00 73.19 586 SER A C 1
ATOM 4688 O O . SER A 1 586 ? -36.035 6.412 36.068 1.00 73.19 586 SER A O 1
ATOM 4690 N N . LYS A 1 587 ? -34.593 6.473 37.787 1.00 72.56 587 LYS A N 1
ATOM 4691 C CA . LYS A 1 587 ? -34.432 7.935 37.858 1.00 72.56 587 LYS A CA 1
ATOM 4692 C C . LYS A 1 587 ? -33.881 8.574 36.587 1.00 72.56 587 LYS A C 1
ATOM 4694 O O . LYS A 1 587 ? -34.053 9.767 36.391 1.00 72.56 587 LYS A O 1
ATOM 4699 N N . PHE A 1 588 ? -33.212 7.795 35.749 1.00 71.38 588 PHE A N 1
ATOM 4700 C CA . PHE A 1 588 ? -32.635 8.242 34.488 1.00 71.38 588 PHE A CA 1
ATOM 4701 C C . PHE A 1 588 ? -33.487 7.816 33.289 1.00 71.38 588 PHE A C 1
ATOM 4703 O O . PHE A 1 588 ? -33.141 8.150 32.166 1.00 71.38 588 PHE A O 1
ATOM 4710 N N . THR A 1 589 ? -34.589 7.083 33.492 1.00 65.19 589 THR A N 1
ATOM 4711 C CA . THR A 1 589 ? -35.422 6.578 32.387 1.00 65.19 589 THR A CA 1
ATOM 4712 C C . THR A 1 589 ? -36.383 7.636 31.830 1.00 65.19 589 THR A C 1
ATOM 4714 O O . THR A 1 589 ? -36.575 7.678 30.617 1.00 65.19 589 THR A O 1
ATOM 4717 N N . GLU A 1 590 ? -36.913 8.541 32.662 1.00 57.56 590 GLU A N 1
ATOM 4718 C CA . GLU A 1 590 ? -37.937 9.528 32.264 1.00 57.56 590 GLU A CA 1
ATOM 4719 C C . GLU A 1 590 ? -37.389 10.689 31.405 1.00 57.56 590 GLU A C 1
ATOM 4721 O O . GLU A 1 590 ? -38.091 11.179 30.523 1.00 57.56 590 GLU A O 1
ATOM 4726 N N . GLU A 1 591 ? -36.116 11.069 31.574 1.00 49.12 591 GLU A N 1
ATOM 4727 C CA . GLU A 1 591 ? -35.460 12.171 30.836 1.00 49.12 591 GLU A CA 1
ATOM 4728 C C . GLU A 1 591 ? -34.570 11.695 29.656 1.00 49.12 591 GLU A C 1
ATOM 4730 O O . GLU A 1 591 ? -34.006 12.499 28.915 1.00 49.12 591 GLU A O 1
ATOM 4735 N N . SER A 1 592 ? -34.439 10.377 29.444 1.00 48.62 592 SER A N 1
ATOM 4736 C CA . SER A 1 592 ? -33.426 9.750 28.562 1.00 48.62 592 SER A CA 1
ATOM 4737 C C . SER A 1 592 ? -33.739 9.670 27.063 1.00 48.62 592 SER A C 1
ATOM 4739 O O . SER A 1 592 ? -32.992 9.026 26.321 1.00 48.62 592 SER A O 1
ATOM 4741 N N . ARG A 1 593 ? -34.784 10.344 26.564 1.00 49.09 593 ARG A N 1
ATOM 4742 C CA . ARG A 1 593 ? -35.093 10.342 25.116 1.00 49.09 593 ARG A CA 1
ATOM 4743 C C . ARG A 1 593 ? -33.958 10.903 24.240 1.00 49.09 593 ARG A C 1
ATOM 4745 O O . ARG A 1 593 ? -33.964 10.663 23.040 1.00 49.09 593 ARG A O 1
ATOM 4752 N N . GLU A 1 594 ? -32.970 11.586 24.823 1.00 51.31 594 GLU A N 1
ATOM 4753 C CA . GLU A 1 594 ? -31.916 12.303 24.089 1.00 51.31 594 GLU A CA 1
ATOM 4754 C C . GLU A 1 594 ? -30.481 11.780 24.301 1.00 51.31 594 GLU A C 1
ATOM 4756 O O . GLU A 1 594 ? -29.536 12.482 23.962 1.00 51.31 594 GLU A O 1
ATOM 4761 N N . SER A 1 595 ? -30.259 10.571 24.841 1.00 61.03 595 SER A N 1
ATOM 4762 C CA . SER A 1 595 ? -28.884 10.049 25.053 1.00 61.03 595 SER A CA 1
ATOM 4763 C C . SER A 1 595 ? -27.985 11.005 25.868 1.00 61.03 595 SER A C 1
ATOM 4765 O O . SER A 1 595 ? -26.807 11.202 25.571 1.00 61.03 595 SER A O 1
ATOM 4767 N N . LYS A 1 596 ? -28.551 11.644 26.897 1.00 70.12 596 LYS A N 1
ATOM 4768 C CA . LYS A 1 596 ? -27.831 12.567 27.784 1.00 70.12 596 LYS A CA 1
ATOM 4769 C C . LYS A 1 596 ? -27.137 11.809 28.916 1.00 70.12 596 LYS A C 1
ATOM 4771 O O . LYS A 1 596 ? -27.693 10.871 29.487 1.00 70.12 596 LYS A O 1
ATOM 4776 N N . PHE A 1 597 ? -25.921 12.235 29.257 1.00 74.19 597 PHE A N 1
ATOM 4777 C CA . PHE A 1 597 ? -25.223 11.771 30.456 1.00 74.19 597 PHE A CA 1
ATOM 4778 C C . PHE A 1 597 ? -25.673 12.570 31.681 1.00 74.19 597 PHE A C 1
ATOM 4780 O O . PHE A 1 597 ? -25.667 13.799 31.664 1.00 74.19 597 PHE A O 1
ATOM 4787 N N . PHE A 1 598 ? -25.965 11.864 32.769 1.00 80.69 598 PHE A N 1
ATOM 4788 C CA . PHE A 1 598 ? -26.265 12.421 34.082 1.00 80.69 598 PHE A CA 1
ATOM 4789 C C . PHE A 1 598 ? -25.070 12.226 35.004 1.00 80.69 598 PHE A C 1
ATOM 4791 O O . PHE A 1 598 ? -24.606 11.102 35.193 1.00 80.69 598 PHE A O 1
ATOM 4798 N N . GLU A 1 599 ? -24.563 13.311 35.579 1.00 84.69 599 GLU A N 1
ATOM 4799 C CA . GLU A 1 599 ? -23.490 13.242 36.565 1.00 84.69 599 GLU A CA 1
ATOM 4800 C C . GLU A 1 599 ? -24.063 12.994 37.963 1.00 84.69 599 GLU A C 1
ATOM 4802 O O . GLU A 1 599 ? -25.027 13.629 38.388 1.00 84.69 599 GLU A O 1
ATOM 4807 N N . LEU A 1 600 ? -23.476 12.036 38.674 1.00 83.12 600 LEU A N 1
ATOM 4808 C CA . LEU A 1 600 ? -23.914 11.587 39.981 1.00 83.12 600 LEU A CA 1
ATOM 4809 C C . LEU A 1 600 ? -22.705 11.448 40.904 1.00 83.12 600 LEU A C 1
ATOM 4811 O O . LEU A 1 600 ? -21.849 10.592 40.686 1.00 83.12 600 LEU A O 1
ATOM 4815 N N . THR A 1 601 ? -22.697 12.224 41.984 1.00 82.56 601 THR A N 1
ATOM 4816 C CA . THR A 1 601 ? -21.751 12.058 43.092 1.00 82.56 601 THR A CA 1
ATOM 4817 C C . THR A 1 601 ? -22.448 11.352 44.248 1.00 82.56 601 THR A C 1
ATOM 4819 O O . THR A 1 601 ? -23.523 11.768 44.695 1.00 82.56 601 THR A O 1
ATOM 4822 N N . LYS A 1 602 ? -21.869 10.248 44.725 1.00 81.56 602 LYS A N 1
ATOM 4823 C CA . LYS A 1 602 ? -22.404 9.455 45.836 1.00 81.56 602 LYS A CA 1
ATOM 4824 C C . LYS A 1 602 ? -21.317 9.120 46.841 1.00 81.56 602 LYS A C 1
ATOM 4826 O O . LYS A 1 602 ? -20.231 8.695 46.459 1.00 81.56 602 LYS A O 1
ATOM 4831 N N . ARG A 1 603 ? -21.689 9.193 48.119 1.00 79.88 603 ARG A N 1
ATOM 4832 C CA . ARG A 1 603 ? -20.854 8.722 49.221 1.00 79.88 603 ARG A CA 1
ATOM 4833 C C . ARG A 1 603 ? -20.630 7.218 49.139 1.00 79.88 603 ARG A C 1
ATOM 4835 O O . ARG A 1 603 ? -21.585 6.450 49.004 1.00 79.88 603 ARG A O 1
ATOM 4842 N N . VAL A 1 604 ? -19.371 6.823 49.246 1.00 74.94 604 VAL A N 1
ATOM 4843 C CA . VAL A 1 604 ? -18.903 5.446 49.337 1.00 74.94 604 VAL A CA 1
ATOM 4844 C C . VAL A 1 604 ? -18.978 5.018 50.794 1.00 74.94 604 VAL A C 1
ATOM 4846 O O . VAL A 1 604 ? -18.312 5.582 51.661 1.00 74.94 604 VAL A O 1
ATOM 4849 N N . LEU A 1 605 ? -19.782 3.997 51.074 1.00 73.31 605 LEU A N 1
ATOM 4850 C CA . LEU A 1 605 ? -20.000 3.528 52.440 1.00 73.31 605 LEU A CA 1
ATOM 4851 C C . LEU A 1 605 ? -19.240 2.229 52.688 1.00 73.31 605 LEU A C 1
ATOM 4853 O O . LEU A 1 605 ? -19.434 1.251 51.966 1.00 73.31 605 LEU A O 1
ATOM 4857 N N . LYS A 1 606 ? -18.411 2.197 53.735 1.00 69.06 606 LYS A N 1
ATOM 4858 C CA . LYS A 1 606 ? -17.743 0.984 54.212 1.00 69.06 606 LYS A CA 1
ATOM 4859 C C . LYS A 1 606 ? -18.727 0.054 54.882 1.00 69.06 606 LYS A C 1
ATOM 4861 O O . LYS A 1 606 ? -19.341 0.429 55.875 1.00 69.06 606 LYS A O 1
ATOM 4866 N N . VAL A 1 607 ? -18.829 -1.176 54.391 1.00 63.25 607 VAL A N 1
ATOM 4867 C CA . VAL A 1 607 ? -19.698 -2.194 54.987 1.00 63.25 607 VAL A CA 1
ATOM 4868 C C . VAL A 1 607 ? -18.956 -2.873 56.137 1.00 63.25 607 VAL A C 1
ATOM 4870 O O . VAL A 1 607 ? -18.130 -3.756 55.917 1.00 63.25 607 VAL A O 1
ATOM 4873 N N . ILE A 1 608 ? -19.240 -2.476 57.380 1.00 60.16 608 ILE A N 1
ATOM 4874 C CA . ILE A 1 608 ? -18.723 -3.166 58.567 1.00 60.16 608 ILE A CA 1
ATOM 4875 C C . ILE A 1 608 ? -19.808 -4.115 59.072 1.00 60.16 608 ILE A C 1
ATOM 4877 O O . ILE A 1 608 ? -20.822 -3.683 59.622 1.00 60.16 608 ILE A O 1
ATOM 4881 N N . LYS A 1 609 ? -19.594 -5.422 58.899 1.00 53.78 609 LYS A N 1
ATOM 4882 C CA . LYS A 1 609 ? -20.410 -6.448 59.556 1.00 53.78 609 LYS A CA 1
ATOM 4883 C C . LYS A 1 609 ? -19.920 -6.624 60.991 1.00 53.78 609 LYS A C 1
ATOM 4885 O O . LYS A 1 609 ? -18.847 -7.185 61.198 1.00 53.78 609 LYS A O 1
ATOM 4890 N N . THR A 1 610 ? -20.682 -6.150 61.976 1.00 45.91 610 THR A N 1
ATOM 4891 C CA . THR A 1 610 ? -20.429 -6.460 63.389 1.00 45.91 610 THR A CA 1
ATOM 4892 C C . THR A 1 610 ? -21.429 -7.494 63.892 1.00 45.91 610 THR A C 1
ATOM 4894 O O . THR A 1 610 ? -22.646 -7.355 63.750 1.00 45.91 610 THR A O 1
ATOM 4897 N N . THR A 1 611 ? -20.906 -8.560 64.495 1.00 44.50 611 THR A N 1
ATOM 4898 C CA . THR A 1 611 ? -21.710 -9.559 65.199 1.00 44.50 611 THR A CA 1
ATOM 4899 C C . THR A 1 611 ? -21.941 -9.053 66.615 1.00 44.50 611 THR A C 1
ATOM 4901 O O . THR A 1 611 ? -21.037 -9.099 67.447 1.00 44.50 611 THR A O 1
ATOM 4904 N N . THR A 1 612 ? -23.134 -8.544 66.908 1.00 45.69 612 THR A N 1
ATOM 4905 C CA . THR A 1 612 ? -23.519 -8.267 68.296 1.00 45.69 612 THR A CA 1
ATOM 4906 C C . THR A 1 612 ? -23.957 -9.564 68.962 1.00 45.69 612 THR A C 1
ATOM 4908 O O . THR A 1 612 ? -24.953 -10.165 68.561 1.00 45.69 612 THR A O 1
ATOM 4911 N N . VAL A 1 613 ? -23.206 -9.992 69.976 1.00 44.47 613 VAL A N 1
ATOM 4912 C CA . VAL A 1 613 ? -23.639 -11.022 70.922 1.00 44.47 613 VAL A CA 1
ATOM 4913 C C . VAL A 1 613 ? -24.382 -10.298 72.040 1.00 44.47 613 VAL A C 1
ATOM 4915 O O . VAL A 1 613 ? -23.779 -9.540 72.792 1.00 44.47 613 VAL A O 1
ATOM 4918 N N . THR A 1 614 ? -25.697 -10.470 72.111 1.00 48.03 614 THR A N 1
ATOM 4919 C CA . THR A 1 614 ? -26.482 -10.100 73.297 1.00 48.03 614 THR A CA 1
ATOM 4920 C C . THR A 1 614 ? -26.429 -11.243 74.310 1.00 48.03 614 THR A C 1
ATOM 4922 O O . THR A 1 614 ? -26.453 -12.403 73.901 1.00 48.03 614 THR A O 1
ATOM 4925 N N . ASP A 1 615 ? -26.395 -10.923 75.608 1.00 49.97 615 ASP A N 1
ATOM 4926 C CA . ASP A 1 615 ? -26.275 -11.885 76.723 1.00 49.97 615 ASP A CA 1
ATOM 4927 C C . ASP A 1 615 ? -27.354 -12.987 76.755 1.00 49.97 615 ASP A C 1
ATOM 4929 O O . ASP A 1 615 ? -27.152 -14.037 77.367 1.00 49.97 615 ASP A O 1
ATOM 4933 N N . ASP A 1 616 ? -28.458 -12.826 76.021 1.00 49.88 616 ASP A N 1
ATOM 4934 C CA . ASP A 1 616 ? -29.395 -13.913 75.748 1.00 49.88 616 ASP A CA 1
ATOM 4935 C C . ASP A 1 616 ? -28.947 -14.750 74.538 1.00 49.88 616 ASP A C 1
ATOM 4937 O O . ASP A 1 616 ? -29.086 -14.358 73.374 1.00 49.88 616 ASP A O 1
ATOM 4941 N N . LYS A 1 617 ? -28.442 -15.956 74.830 1.00 47.62 617 LYS A N 1
ATOM 4942 C CA . LYS A 1 617 ? -27.874 -16.968 73.912 1.00 47.62 617 LYS A CA 1
ATOM 4943 C C . LYS A 1 617 ? -28.815 -17.516 72.813 1.00 47.62 617 LYS A C 1
ATOM 4945 O O . LYS A 1 617 ? -28.694 -18.685 72.448 1.00 47.62 617 LYS A O 1
ATOM 4950 N N . ARG A 1 618 ? -29.758 -16.744 72.254 1.00 46.00 618 ARG A N 1
ATOM 4951 C CA . ARG A 1 618 ? -30.647 -17.215 71.165 1.00 46.00 618 ARG A CA 1
ATOM 4952 C C . ARG A 1 618 ? -30.967 -16.239 70.028 1.00 46.00 618 ARG A C 1
ATOM 4954 O O . ARG A 1 618 ? -31.729 -16.625 69.145 1.00 46.00 618 ARG A O 1
ATOM 4961 N N . LYS A 1 619 ? -30.377 -15.041 69.950 1.00 43.16 619 LYS A N 1
ATOM 4962 C CA . LYS A 1 619 ? -30.503 -14.195 68.742 1.00 43.16 619 LYS A CA 1
ATOM 4963 C C . LYS A 1 619 ? -29.179 -13.538 68.355 1.00 43.16 619 LYS A C 1
ATOM 4965 O O . LYS A 1 619 ? -28.773 -12.551 68.949 1.00 43.16 619 LYS A O 1
ATOM 4970 N N . SER A 1 620 ? -28.532 -14.062 67.314 1.00 39.38 620 SER A N 1
ATOM 4971 C CA . SER A 1 620 ? -27.486 -13.338 66.589 1.00 39.38 620 SER A CA 1
ATOM 4972 C C . SER A 1 620 ? -28.151 -12.380 65.599 1.00 39.38 620 SER A C 1
ATOM 4974 O O . SER A 1 620 ? -28.753 -12.825 64.621 1.00 39.38 620 SER A O 1
ATOM 4976 N N . GLY A 1 621 ? -28.067 -11.077 65.850 1.00 47.12 621 GLY A N 1
ATOM 4977 C CA . GLY A 1 621 ? -28.373 -10.056 64.848 1.00 47.12 621 GLY A CA 1
ATOM 4978 C C . GLY A 1 621 ? -27.079 -9.569 64.197 1.00 47.12 621 GLY A C 1
ATOM 4979 O O . GLY A 1 621 ? -26.158 -9.176 64.913 1.00 47.12 621 GLY A O 1
ATOM 4980 N N . GLU A 1 622 ? -26.993 -9.593 62.863 1.00 42.81 622 GLU A N 1
ATOM 4981 C CA . GLU A 1 622 ? -25.960 -8.842 62.135 1.00 42.81 622 GLU A CA 1
ATOM 4982 C C . GLU A 1 622 ? -26.303 -7.348 62.236 1.00 42.81 622 GLU A C 1
ATOM 4984 O O . GLU A 1 622 ? -27.374 -6.929 61.791 1.00 42.81 622 GLU A O 1
ATOM 4989 N N . LYS A 1 623 ? -25.410 -6.532 62.807 1.00 42.38 623 LYS A N 1
ATOM 4990 C CA . LYS A 1 623 ? -25.532 -5.071 62.765 1.00 42.38 623 LYS A CA 1
ATOM 4991 C C . LYS A 1 623 ? -24.576 -4.557 61.690 1.00 42.38 623 LYS A C 1
ATOM 4993 O O . LYS A 1 623 ? -23.376 -4.818 61.738 1.00 42.38 623 LYS A O 1
ATOM 4998 N N . ILE A 1 624 ? -25.111 -3.870 60.683 1.00 47.81 624 ILE A N 1
ATOM 4999 C CA . ILE A 1 624 ? -24.303 -3.244 59.631 1.00 47.81 624 ILE A CA 1
ATOM 5000 C C . ILE A 1 624 ? -24.013 -1.816 60.086 1.00 47.81 624 ILE A C 1
ATOM 5002 O O . ILE A 1 624 ? -24.935 -1.013 60.221 1.00 47.81 624 ILE A O 1
ATOM 5006 N N . VAL A 1 625 ? -22.747 -1.506 60.358 1.00 52.47 625 VAL A N 1
ATOM 5007 C CA . VAL A 1 625 ? -22.297 -0.137 60.643 1.00 52.47 625 VAL A CA 1
ATOM 5008 C C . VAL A 1 625 ? -21.610 0.390 59.387 1.00 52.47 625 VAL A C 1
ATOM 5010 O O . VAL A 1 625 ? -20.710 -0.261 58.860 1.00 52.47 625 VAL A O 1
ATOM 5013 N N . SER A 1 626 ? -22.050 1.544 58.882 1.00 55.44 626 SER A N 1
ATOM 5014 C CA . SER A 1 626 ? -21.450 2.193 57.713 1.00 55.44 626 SER A CA 1
ATOM 5015 C C . SER A 1 626 ? -20.461 3.277 58.138 1.00 55.44 626 SER A C 1
ATOM 5017 O O . SER A 1 626 ? -20.848 4.172 58.888 1.00 55.44 626 SER A O 1
ATOM 5019 N N . ALA A 1 627 ? -19.219 3.230 57.649 1.00 62.53 627 ALA A N 1
ATOM 5020 C CA . ALA A 1 627 ? -18.257 4.333 57.784 1.00 62.53 627 ALA A CA 1
ATOM 5021 C C . ALA A 1 627 ? -18.076 5.051 56.437 1.00 62.53 627 ALA A C 1
ATOM 5023 O O . ALA A 1 627 ? -18.066 4.396 55.397 1.00 62.53 627 ALA A O 1
ATOM 5024 N N . ASP A 1 628 ? -17.961 6.379 56.451 1.00 68.69 628 ASP A N 1
ATOM 5025 C CA . ASP A 1 628 ? -17.781 7.187 55.239 1.00 68.69 628 ASP A CA 1
ATOM 5026 C C . ASP A 1 628 ? -16.348 7.030 54.709 1.00 68.69 628 ASP A C 1
ATOM 5028 O O . ASP A 1 628 ? -15.386 7.294 55.432 1.00 68.69 628 ASP A O 1
ATOM 5032 N N . LEU A 1 629 ? -16.208 6.554 53.471 1.00 68.62 629 LEU A N 1
ATOM 5033 C CA . LEU A 1 629 ? -14.915 6.410 52.803 1.00 68.62 629 LEU A CA 1
ATOM 5034 C C . LEU A 1 629 ? -14.597 7.578 51.873 1.00 68.62 629 LEU A C 1
ATOM 5036 O O . LEU A 1 629 ? -13.460 7.665 51.417 1.00 68.62 629 LEU A O 1
ATOM 5040 N N . GLY A 1 630 ? -15.564 8.452 51.592 1.00 75.19 630 GLY A N 1
ATOM 5041 C CA . GLY A 1 630 ? -15.451 9.534 50.621 1.00 75.19 630 GLY A CA 1
ATOM 5042 C C . GLY A 1 630 ? -16.490 9.455 49.509 1.00 75.19 630 GLY A C 1
ATOM 5043 O O . GLY A 1 630 ? -17.520 8.806 49.661 1.00 75.19 630 GLY A O 1
ATOM 5044 N N . ASP A 1 631 ? -16.228 10.105 48.378 1.00 81.38 631 ASP A N 1
ATOM 5045 C CA . ASP A 1 631 ? -17.203 10.313 47.304 1.00 81.38 631 ASP A CA 1
ATOM 5046 C C . ASP A 1 631 ? -16.746 9.718 45.971 1.00 81.38 631 ASP A C 1
ATOM 5048 O O . ASP A 1 631 ? -15.624 9.955 45.528 1.00 81.38 631 ASP A O 1
ATOM 5052 N N . LEU A 1 632 ? -17.641 8.992 45.298 1.00 80.94 632 LEU A N 1
ATOM 5053 C CA . LEU A 1 632 ? -17.479 8.516 43.927 1.00 80.94 632 LEU A CA 1
ATOM 5054 C C . LEU A 1 632 ? -18.361 9.346 42.993 1.00 80.94 632 LEU A C 1
ATOM 5056 O O . LEU A 1 632 ? -19.584 9.384 43.158 1.00 80.94 632 LEU A O 1
ATOM 5060 N N . THR A 1 633 ? -17.747 9.939 41.974 1.00 84.44 633 THR A N 1
ATOM 5061 C CA . THR A 1 633 ? -18.447 10.645 40.899 1.00 84.44 633 THR A CA 1
ATOM 5062 C C . THR A 1 633 ? -18.493 9.769 39.654 1.00 84.44 633 THR A C 1
ATOM 5064 O O . THR A 1 633 ? -17.458 9.322 39.151 1.00 84.44 633 THR A O 1
ATOM 5067 N N . VAL A 1 634 ? -19.693 9.543 39.123 1.00 83.62 634 VAL A N 1
ATOM 5068 C CA . VAL A 1 634 ? -19.928 8.815 37.869 1.00 83.62 634 VAL A CA 1
ATOM 5069 C C . VAL A 1 634 ? -20.812 9.621 36.929 1.00 83.62 634 VAL A C 1
ATOM 5071 O O . VAL A 1 634 ? -21.657 10.391 37.371 1.00 83.62 634 VAL A O 1
ATOM 5074 N N . ARG A 1 635 ? -20.657 9.414 35.622 1.00 86.00 635 ARG A N 1
ATOM 5075 C CA . ARG A 1 635 ? -21.642 9.818 34.617 1.00 86.00 635 ARG A CA 1
ATOM 5076 C C . ARG A 1 635 ? -22.377 8.595 34.107 1.00 86.00 635 ARG A C 1
ATOM 5078 O O . ARG A 1 635 ? -21.742 7.609 33.742 1.00 86.00 635 ARG A O 1
ATOM 5085 N N . ILE A 1 636 ? -23.700 8.665 34.077 1.00 82.50 636 ILE A N 1
ATOM 5086 C CA . ILE A 1 636 ? -24.567 7.573 33.647 1.00 82.50 636 ILE A CA 1
ATOM 5087 C C . ILE A 1 636 ? -25.379 8.054 32.455 1.00 82.50 636 ILE A C 1
ATOM 5089 O O . ILE A 1 636 ? -26.038 9.083 32.534 1.00 82.50 636 ILE A O 1
ATOM 5093 N N . MET A 1 637 ? -25.353 7.301 31.365 1.00 80.81 637 MET A N 1
ATOM 5094 C CA . MET A 1 637 ? -26.279 7.472 30.250 1.00 80.81 637 MET A CA 1
ATOM 5095 C C . MET A 1 637 ? -27.117 6.210 30.134 1.00 80.81 637 MET A C 1
ATOM 5097 O O . MET A 1 637 ? -26.569 5.109 30.115 1.00 80.81 637 MET A O 1
ATOM 5101 N N . TYR A 1 638 ? -28.433 6.365 30.053 1.00 80.31 638 TYR A N 1
ATOM 5102 C CA . TYR A 1 638 ? -29.350 5.269 29.775 1.00 80.31 638 TYR A CA 1
ATOM 5103 C C . TYR A 1 638 ? -29.936 5.444 28.373 1.00 80.31 638 TYR A C 1
ATOM 5105 O O . TYR A 1 638 ? -30.365 6.535 28.009 1.00 80.31 638 TYR A O 1
ATOM 5113 N N . CYS A 1 639 ? -29.930 4.370 27.591 1.00 75.75 639 CYS A N 1
ATOM 5114 C CA . CYS A 1 639 ? -30.527 4.298 26.266 1.00 75.75 639 CYS A CA 1
ATOM 5115 C C . CYS A 1 639 ? -31.699 3.316 26.326 1.00 75.75 639 CYS A C 1
ATOM 5117 O O . CYS A 1 639 ? -31.514 2.139 26.659 1.00 75.75 639 CYS A O 1
ATOM 5119 N N . ASN A 1 640 ? -32.896 3.818 26.018 1.00 72.06 640 ASN A N 1
ATOM 5120 C CA . ASN A 1 640 ? -34.105 3.010 25.926 1.00 72.06 640 ASN A CA 1
ATOM 5121 C C . ASN A 1 640 ? -34.180 2.344 24.543 1.00 72.06 640 ASN A C 1
ATOM 5123 O O . ASN A 1 640 ? -34.011 3.023 23.532 1.00 72.06 640 ASN A O 1
ATOM 5127 N N . GLY A 1 641 ? -34.441 1.038 24.501 1.00 64.81 641 GLY A N 1
ATOM 5128 C CA . GLY A 1 641 ? -34.346 0.233 23.285 1.00 64.81 641 GLY A CA 1
ATOM 5129 C C . GLY A 1 641 ? -32.909 -0.182 22.946 1.00 64.81 641 GLY A C 1
ATOM 5130 O O . GLY A 1 641 ? -31.940 0.503 23.268 1.00 64.81 641 GLY A O 1
ATOM 5131 N N . LEU A 1 642 ? -32.774 -1.346 22.305 1.00 59.31 642 LEU A N 1
ATOM 5132 C CA . LEU A 1 642 ? -31.494 -1.852 21.779 1.00 59.31 642 LEU A CA 1
ATOM 5133 C C . LEU A 1 642 ? -31.392 -1.749 20.253 1.00 59.31 642 LEU A C 1
ATOM 5135 O O . LEU A 1 642 ? -30.297 -1.892 19.723 1.00 59.31 642 LEU A O 1
ATOM 5139 N N . ASN A 1 643 ? -32.521 -1.478 19.585 1.00 42.28 643 ASN A N 1
ATOM 5140 C CA . ASN A 1 643 ? -32.698 -1.535 18.129 1.00 42.28 643 ASN A CA 1
ATOM 5141 C C . ASN A 1 643 ? -33.084 -0.187 17.495 1.00 42.28 643 ASN A C 1
ATOM 5143 O O . ASN A 1 643 ? -33.621 -0.172 16.391 1.00 42.28 643 ASN A O 1
ATOM 5147 N N . GLY A 1 644 ? -32.899 0.937 18.182 1.00 35.59 644 GLY A N 1
ATOM 5148 C CA . GLY A 1 644 ? -33.292 2.245 17.655 1.00 35.59 644 GLY A CA 1
ATOM 5149 C C . GLY A 1 644 ? -32.286 3.296 18.005 1.00 35.59 644 GLY A C 1
ATOM 5150 O O . GLY A 1 644 ? -31.610 3.124 19.043 1.00 35.59 644 GLY A O 1
#

Solvent-accessible surface area (backbone atoms only — not comparable to full-atom values): 35700 Å² total; per-residue (Å²): 132,92,86,67,63,50,75,37,88,90,61,49,95,47,64,66,38,46,30,86,87,63,80,79,95,62,95,70,67,81,42,68,39,44,53,60,80,64,31,83,68,54,27,48,72,58,65,60,96,86,42,68,75,67,45,50,30,58,37,79,62,61,28,46,20,50,40,15,28,50,38,46,34,48,77,34,63,80,51,38,42,58,23,36,59,64,45,82,82,61,36,55,43,56,97,83,52,88,89,66,87,86,45,88,90,74,50,20,32,68,85,60,40,54,38,58,49,61,36,35,38,36,51,96,94,40,80,44,79,41,74,36,41,45,66,43,58,17,43,94,76,36,75,45,47,45,35,36,78,52,84,42,29,42,43,58,35,52,51,48,50,39,49,18,54,73,27,56,13,47,53,52,46,47,60,70,56,37,61,56,42,41,27,24,48,67,66,37,50,55,42,76,39,53,40,57,63,47,100,86,68,21,38,72,85,28,47,72,70,54,46,53,55,48,51,62,48,37,64,73,56,76,34,48,35,36,36,31,22,70,52,56,84,89,67,79,50,71,45,77,45,96,54,30,46,49,30,63,37,41,29,16,45,78,46,74,47,70,47,95,92,64,56,46,36,38,32,38,32,34,25,72,31,38,67,44,53,70,52,74,46,12,63,86,29,75,64,57,74,80,49,55,68,74,58,43,60,72,67,62,76,62,77,63,84,54,11,61,34,39,30,40,52,69,57,47,54,75,66,35,40,36,40,38,43,30,34,67,76,44,65,54,91,84,57,88,75,80,56,32,42,77,48,79,43,82,47,60,27,27,68,91,75,52,20,20,12,10,28,80,86,36,67,91,35,27,51,38,21,58,38,39,35,36,58,36,91,48,72,43,54,33,40,41,37,44,30,50,63,86,50,49,66,39,37,92,75,71,48,74,66,62,37,32,36,38,40,31,29,52,48,32,68,68,67,74,40,45,61,77,66,90,87,51,57,72,76,44,67,50,81,67,37,53,53,59,59,49,52,45,81,43,79,42,64,54,47,21,35,35,39,35,55,31,38,55,55,62,62,51,68,48,46,33,42,40,37,41,35,21,72,49,89,74,63,72,44,75,38,77,42,76,59,82,83,85,58,92,84,63,58,99,80,68,58,69,45,21,37,37,39,43,32,33,68,42,72,53,61,75,58,85,74,72,94,61,59,39,26,44,34,47,37,40,33,46,42,79,89,80,45,79,65,49,80,49,75,54,83,47,46,61,78,74,42,45,74,39,37,37,64,45,79,33,58,48,57,79,54,20,32,40,34,41,34,36,21,45,72,49,101,86,50,87,52,52,64,53,25,39,40,76,48,63,44,38,82,46,58,86,78,22,91,72,69,53,71,46,80,46,79,42,68,25,35,21,66,39,84,42,80,50,82,52,95,62,94,82,59,84,50,82,44,79,47,74,46,84,46,28,38,39,30,33,33,41,27,39,39,74,44,80,86,113

Mean predicted aligned error: 10.5 Å

Nearest PDB structures (foldseek):
  1kxr-assembly1_A  TM=9.104E-01  e=7.884E-31  Rattus norvegicus
  1kfu-assembly1_L  TM=7.498E-01  e=7.770E-37  Homo sapiens
  1zcm-assembly1_A  TM=9.098E-01  e=5.020E-30  Homo sapiens
  6p3q-assembly1_A  TM=8.311E-01  e=6.341E-31  Homo sapiens
  6p3q-assembly2_B  TM=8.144E-01  e=2.959E-31  Homo sapiens

Organism: NCBI:txid144530

InterPro domains:
  IPR000169 Cysteine peptidase, cysteine active site [PS00139] (58-69)
  IPR001300 Peptidase C2, calpain, catalytic domain [PF00648] (6-327)
  IPR001300 Peptidase C2, calpain, catalytic domain [PS50203] (5-329)
  IPR001300 Peptidase C2, calpain, catalytic domain [SM00230] (1-336)
  IPR001300 Peptidase C2, calpain, catalytic domain [cd00044] (1-327)
  IPR022682 Peptidase C2, calpain, large subunit, domain III [PF01067] (345-469)
  IPR022683 Peptidase C2, calpain, domain III [SM00720] (339-477)
  IPR022684 Peptidase C2, calpain family [PR00704] (32-54)
  IPR022684 Peptidase C2, calpain family [PR00704] (305-326)
  IPR022684 Peptidase C2, calpain family [PR00704] (355-372)
  IPR022684 Peptidase C2, calpain family [PR00704] (443-471)
  IPR022684 Peptidase C2, calpain family [PTHR10183] (2-480)
  IPR033883 Calpain subdomain III [cd00214] (338-470)
  IPR036213 Calpain large subunit, domain III superfamily [SSF49758] (340-478)
  IPR038765 Papain-like cysteine peptidase superfamily [SSF54001] (2-335)

pLDDT: mean 83.24, std 14.81, range [35.59, 98.5]

Radius of gyration: 32.71 Å; Cα contacts (8 Å, |Δi|>4): 1423; chains: 1; bounding box: 74×60×114 Å

Foldseek 3Di:
DPLAADADPLQHQDVQQADDPDDQPDPADKDWDFVLVQDQQAWQFDDDPNDTQFAKAFFRAQQLLLLQLVNLVSLPVVLVCQFFPPRVQLTADDPPDPPDDDDPVRHRGSSNRSQKGWTWWDAFNDIDIFMHGRTAIDGPSHGRGMDTPPSRHCNSRVSLSSVSSVLRHNNLSHDDHSLRSNCGSHVFFKDKWFLDADPVRATSPHDPVRVVVVVVVLQVQSKWKKFAAADPPVRPDWDQDPQQDIHPGMKTFSDWDAAPVGWIKTKIFRSNQARDGPDAQFLPHPVCVVHDPVVCVVVVRDRDRGRITMDTPVVVSVGTGMMMITGDAACDPPDDDQHKPKDKDKDKQAPVQLQQQADVVSFQRQLSHWKKKWFDQFFWKKKKKKFWRDCSSCVVVVDFAFFKWKWKFFDAQPDQATDRGPPTDGQDIWDTGSHRMTMDIHGDGGGMMMMGIHTNDGPDITMMMMMMIISDDIDMDIHDHLDDDFDPPLDDDFDQFWKKKKAWADFDFPDCPDPFQKWKWKAKQQDPPGDGRDTDGDGGRPVVRHGHMHMDTHRDLLRIKIKMFIFGDDPPDDTDGQWMDMDRRNVQPPVQPPQDKDKDKDWIWGWDFDFDDDPPPPDTDTDTDTDTGGIIIMIMTMDGGSND

Secondary structure (DSSP, 8-state):
--SPPP--TTS-SSHHHH-SS-----SS-EEEEEHHHH-SS-BSS-EETTEE---EE--SSS-HHHHHHHHHHHT-HHHHHHHSTTGGGTS-B-TTSTT----TTT-B-TTT---EEEEEEEETTEEEEEEEESEEEEETTEE-SSEESSTTB-HHHHHHHHHHHHHSSSGGGSS--HHHHHHHHH--EEEEEE-SB-TTS-BTTB-HHHHHHHHHHHTTTT-EEEEE-PPPTTT-S-EE-TTS-EET-EEEEEEEEE-TTS-EEEEEE-TTS-----STTSTT-GGGGGS-HHHHHHTT---SSSSEEEEEHHHHHHH-SEEEEEE-----SSS-S---EEEEEEEEE-TTTT----STT-TTTGGGS-EEEEEESS-EEEEEEEEEPP-GGGGGGTPPPP-EEEEEEEE-TT--S---S--S-EEEEPPPBSSSEEEEEEEE-SEEEEEEEEESSTT--EEEEEEEEESS---EEEE--SSPPPPTTS-TT----EEEEEEEEEEEESS---S--EEEEEEEEE-STT---EEEE--S-HHHHTT-EEEEEES-TTTEEEEEEEEE--SSSSPPEEEEEEEEGGGGTSSGGG--EEEEEEEEEEEEEEEE--SSTT--EEEEEEEEEEEEEEEEEEEE-S--